Protein AF-A0A081K5E0-F1 (afdb_monomer)

Foldseek 3Di:
DVVVVVVVVVVVQVVCVVVVQEAEEEEEEAPPLQRLLQVLLLQLLQALPPQEPLCLFVQNVVVWWDHKDKDADPPFAARPNVQQLVQLQVQHHRDDDLAKHWIWMWTKTFADQDPPDPDDTDIGIHIYIYIYDYLLLLLCLVLLVDALLNVLVVVLVLCPDPVLCVLCVVLVVVLQPDDQQAADDLVRQLVSQVSVLVSLCVCVVLLFRNGPPSSSVSDDCPDPLSPQDADSHPDDPPDDPVNLVPGDCRGNSNSRRVSSVVCCVVPNVCCCVVPQQRHQEYEYRYQQLVQLLSFDSSNVSVLVSLVSSLVSQVVAPDDPPNDDGGRNHQEYEYEHEDCLLDDPVQQLLVQLQSCQSCVVSVVVCVVVNRHYHTYYKYSFRFWDWDDDPNDIWIWGQAPVGTDTHDDFRRGSHDDDPVSRVRSNPHDRTHGTNDHDQPSVVSRYGDMDCSSVVSCRGCVVVND

Radius of gyration: 23.9 Å; Cα contacts (8 Å, |Δi|>4): 793; chains: 1; bounding box: 63×69×67 Å

Sequence (463 aa):
MDLARSTASSIEGSVDRLLNRRIALGVTGFSGSGKTTFITSLIHQLQHYPEALLAAFPPVLQDRLLGVQLSTLNGLPLFPYQEGIESLSRGRWPEATRHESGGLLEIKFRNQPGLLRRGKSSVSRLFLEIRDYPGEWLLDLPLLDMNYLAWCRQFNSLINSDLRLSIGRKLMEKLKAVDPMEPMSDLALQALWQELLVFLQDCQRSGLTMIQPGRWLHAVPSGAESQLPFLPLLLRTNLSEDQLKNAPENALFKVCERHYQRYKDKWVKPFYRNTFQKVDRQLVLIDVLKSLNGGQEAFDDLRLSLAQVLQSFDYGRNSLLRRLIQPRIDRVVFAASKIDQVLPDQHEAVRGLTANLVQDARRRAAFNAVDIRCEAVAAVRSTTYVDYQGRQALQGMTESGPGMLLHPAIPEQIPNSEDWQGLGQWQLRRLIPPEGLQLAAGGRLPHIRLDSILNDLLGDRFS

Solvent-accessible surface area (backbone atoms only — not comparable to full-atom values): 25287 Å² total; per-residue (Å²): 116,67,70,61,52,52,52,49,52,52,48,53,56,48,52,35,41,74,69,65,27,44,49,27,36,33,41,29,24,46,94,86,20,46,54,48,47,34,54,34,37,53,54,49,42,54,51,35,60,84,70,33,86,39,68,61,20,56,43,55,59,66,74,22,58,73,48,42,46,83,45,74,30,92,97,42,51,61,53,67,44,66,62,28,49,55,26,35,58,68,42,31,75,40,72,78,67,86,54,68,24,16,29,28,35,45,37,33,28,51,46,80,78,53,98,86,50,95,63,82,71,50,77,47,63,37,38,39,35,42,39,38,40,56,32,36,52,43,52,34,49,63,51,76,84,46,52,59,68,59,50,18,55,52,51,55,64,59,50,73,39,68,71,50,37,72,74,30,49,69,58,50,55,53,42,58,70,57,58,55,68,43,68,67,55,71,68,59,54,51,53,55,40,53,54,49,45,51,42,54,42,50,41,45,74,67,45,42,56,67,46,76,68,21,67,49,71,71,56,46,87,88,35,90,69,50,77,53,62,55,71,74,56,58,76,58,94,83,67,50,71,67,58,63,71,67,40,52,76,67,7,37,49,47,46,26,40,54,23,47,52,49,46,41,64,72,48,45,51,46,45,43,65,72,49,59,54,61,23,34,32,37,40,39,28,34,42,57,64,59,22,52,53,52,34,69,70,17,36,53,31,38,41,54,32,52,52,48,39,46,52,53,74,57,71,70,76,82,55,96,75,78,80,82,79,78,74,51,54,45,34,38,38,42,28,33,31,59,46,54,76,50,59,80,86,44,44,62,22,51,19,40,25,52,41,54,64,43,38,77,47,47,64,56,38,52,80,70,66,33,48,75,46,58,40,52,23,8,51,65,44,37,47,51,76,45,83,54,95,93,38,82,33,35,37,33,41,32,89,90,40,79,44,80,49,77,70,66,89,62,58,39,52,84,73,52,78,68,52,48,60,57,39,68,74,47,72,86,76,62,68,35,46,50,75,89,38,52,46,94,79,60,40,61,79,52,57,35,54,53,26,47,52,47,22,73,74,48,33,82,77,69,110

Mean predicted aligned error: 7.18 Å

InterPro domains:
  IPR007413 Ras-like GTPase YcjX [PF04317] (24-462)
  IPR007413 Ras-like GTPase YcjX [PIRSF019381] (7-462)
  IPR007413 Ras-like GTPase YcjX [PTHR38605] (10-462)
  IPR027417 P-loop containing nucleoside triphosphate hydrolase [G3DSA:3.40.50.300] (5-59)
  IPR027417 P-loop containing nucleoside triphosphate hydrolase [SSF52540] (17-82)

Structure (mmCIF, N/CA/C/O backbone):
data_AF-A0A081K5E0-F1
#
_entry.id   AF-A0A081K5E0-F1
#
loop_
_atom_site.group_PDB
_atom_site.id
_atom_site.type_symbol
_atom_site.label_atom_id
_atom_site.label_alt_id
_atom_site.label_comp_id
_atom_site.label_asym_id
_atom_site.label_entity_id
_atom_site.label_seq_id
_atom_site.pdbx_PDB_ins_code
_atom_site.Cartn_x
_atom_site.Cartn_y
_atom_site.Cartn_z
_atom_site.occupancy
_atom_site.B_iso_or_equiv
_atom_site.auth_seq_id
_atom_site.auth_comp_id
_atom_site.auth_asym_id
_atom_site.auth_atom_id
_atom_site.pdbx_PDB_model_num
ATOM 1 N N . MET A 1 1 ? 8.671 -35.769 11.935 1.00 44.03 1 MET A N 1
ATOM 2 C CA . MET A 1 1 ? 7.650 -35.131 12.799 1.00 44.03 1 MET A CA 1
ATOM 3 C C . MET A 1 1 ? 7.091 -33.834 12.200 1.00 44.03 1 MET A C 1
ATOM 5 O O . MET A 1 1 ? 5.913 -33.576 12.411 1.00 44.03 1 MET A O 1
ATOM 9 N N . ASP A 1 2 ? 7.846 -33.075 11.393 1.00 36.09 2 ASP A N 1
ATOM 10 C CA . ASP A 1 2 ? 7.348 -31.823 10.781 1.00 36.09 2 ASP A CA 1
ATOM 11 C C . ASP A 1 2 ? 6.304 -31.998 9.670 1.00 36.09 2 ASP A C 1
ATOM 13 O O . ASP A 1 2 ? 5.367 -31.206 9.583 1.00 36.09 2 ASP A O 1
ATOM 17 N N . LEU A 1 3 ? 6.384 -33.070 8.870 1.00 26.64 3 LEU A N 1
ATOM 18 C CA . LEU A 1 3 ? 5.371 -33.344 7.841 1.00 26.64 3 LEU A CA 1
ATOM 19 C C . LEU A 1 3 ? 3.980 -33.594 8.453 1.00 26.64 3 LEU A C 1
ATOM 21 O O . LEU A 1 3 ? 2.991 -33.081 7.947 1.00 26.64 3 LEU A O 1
ATOM 25 N N . ALA A 1 4 ? 3.921 -34.311 9.582 1.00 29.67 4 ALA A N 1
ATOM 26 C CA . ALA A 1 4 ? 2.674 -34.639 10.275 1.00 29.67 4 ALA A CA 1
ATOM 27 C C . ALA A 1 4 ? 2.028 -33.415 10.960 1.00 29.67 4 ALA A C 1
ATOM 29 O O . ALA A 1 4 ? 0.805 -33.281 10.963 1.00 29.67 4 ALA A O 1
ATOM 30 N N . ARG A 1 5 ? 2.839 -32.484 11.492 1.00 34.91 5 ARG A N 1
ATOM 31 C CA . ARG A 1 5 ? 2.362 -31.195 12.040 1.00 34.91 5 ARG A CA 1
ATOM 32 C C . ARG A 1 5 ? 1.883 -30.242 10.940 1.00 34.91 5 ARG A C 1
ATOM 34 O O . ARG A 1 5 ? 0.877 -29.554 11.112 1.00 34.91 5 ARG A O 1
ATOM 41 N N . SER A 1 6 ? 2.563 -30.231 9.794 1.00 38.12 6 SER A N 1
ATOM 42 C CA . SER A 1 6 ? 2.153 -29.469 8.607 1.00 38.12 6 SER A CA 1
ATOM 43 C C . SER A 1 6 ? 0.811 -29.956 8.048 1.00 38.12 6 SER A C 1
ATOM 45 O O . SER A 1 6 ? -0.086 -29.152 7.790 1.00 38.12 6 SER A O 1
ATOM 47 N N . THR A 1 7 ? 0.611 -31.273 7.941 1.00 35.56 7 THR A N 1
ATOM 48 C CA . THR A 1 7 ? -0.659 -31.840 7.467 1.00 35.56 7 THR A CA 1
ATOM 49 C C . THR A 1 7 ? -1.798 -31.625 8.460 1.00 35.56 7 THR A C 1
ATOM 51 O O . THR A 1 7 ? -2.885 -31.247 8.039 1.00 35.56 7 THR A O 1
ATOM 54 N N . ALA A 1 8 ? -1.557 -31.783 9.766 1.00 35.44 8 ALA A N 1
ATOM 55 C CA . ALA A 1 8 ? -2.578 -31.547 10.791 1.00 35.44 8 ALA A CA 1
ATOM 56 C C . ALA A 1 8 ? -3.029 -30.076 10.828 1.00 35.44 8 ALA A C 1
ATOM 58 O O . ALA A 1 8 ? -4.224 -29.805 10.756 1.00 35.44 8 ALA A O 1
ATOM 59 N N . SER A 1 9 ? -2.087 -29.126 10.807 1.00 52.81 9 SER A N 1
ATOM 60 C CA . SER A 1 9 ? -2.407 -27.689 10.759 1.00 52.81 9 SER A CA 1
ATOM 61 C C . SER A 1 9 ? -3.086 -27.260 9.450 1.00 52.81 9 SER A C 1
ATOM 63 O O . SER A 1 9 ? -3.924 -26.357 9.447 1.00 52.81 9 SER A O 1
ATOM 65 N N . SER A 1 10 ? -2.774 -27.927 8.333 1.00 54.91 10 SER A N 1
ATOM 66 C CA . SER A 1 10 ? -3.439 -27.702 7.042 1.00 54.91 10 SER A CA 1
ATOM 67 C C . SER A 1 10 ? -4.879 -28.228 7.032 1.00 54.91 10 SER A C 1
ATOM 69 O O . SER A 1 10 ? -5.757 -27.595 6.440 1.00 54.91 10 SER A O 1
ATOM 71 N N . ILE A 1 11 ? -5.137 -29.356 7.701 1.00 52.88 11 ILE A N 1
ATOM 72 C CA . ILE A 1 11 ? -6.478 -29.934 7.858 1.00 52.88 11 ILE A CA 1
ATOM 73 C C . ILE A 1 11 ? -7.311 -29.083 8.823 1.00 52.88 11 ILE A C 1
ATOM 75 O O . ILE A 1 11 ? -8.419 -28.696 8.462 1.00 52.88 11 ILE A O 1
ATOM 79 N N . GLU A 1 12 ? -6.770 -28.697 9.981 1.00 57.59 12 GLU A N 1
ATOM 80 C CA . GLU A 1 12 ? -7.434 -27.788 10.932 1.00 57.59 12 GLU A CA 1
ATOM 81 C C . GLU A 1 12 ? -7.768 -26.439 10.282 1.00 57.59 12 GLU A C 1
ATOM 83 O O . GLU A 1 12 ? -8.915 -25.998 10.318 1.00 57.59 12 GLU A O 1
ATOM 88 N N . GLY A 1 13 ? -6.815 -25.835 9.563 1.00 57.41 13 GLY A N 1
ATOM 89 C CA . GLY A 1 13 ? -7.057 -24.601 8.816 1.00 57.41 13 GLY A CA 1
ATOM 90 C C . GLY A 1 13 ? -8.107 -24.745 7.708 1.00 57.41 13 GLY A C 1
ATOM 91 O O . GLY A 1 13 ? -8.781 -23.770 7.379 1.00 57.41 13 GLY A O 1
ATOM 92 N N . SER A 1 14 ? -8.278 -25.944 7.145 1.00 60.88 14 SER A N 1
ATOM 93 C CA . SER A 1 14 ? -9.321 -26.231 6.152 1.00 60.88 14 SER A CA 1
ATOM 94 C C . SER A 1 14 ? -10.694 -26.420 6.802 1.00 60.88 14 SER A C 1
ATOM 96 O O . SER A 1 14 ? -11.681 -25.906 6.280 1.00 60.88 14 SER A O 1
ATOM 98 N N . VAL A 1 15 ? -10.763 -27.080 7.963 1.00 56.69 15 VAL A N 1
ATOM 99 C CA . VAL A 1 15 ? -11.996 -27.237 8.756 1.00 56.69 15 VAL A CA 1
ATOM 100 C C . VAL A 1 15 ? -12.482 -25.888 9.285 1.00 56.69 15 VAL A C 1
ATOM 102 O O . VAL A 1 15 ? -13.659 -25.567 9.140 1.00 56.69 15 VAL A O 1
ATOM 105 N N . ASP A 1 16 ? -11.591 -25.047 9.811 1.00 58.50 16 ASP A N 1
ATOM 106 C CA . ASP A 1 16 ? -11.958 -23.705 10.276 1.00 58.50 16 ASP A CA 1
ATOM 107 C C . ASP A 1 16 ? -12.456 -22.813 9.134 1.00 58.50 16 ASP A C 1
ATOM 109 O O . ASP A 1 16 ? -13.390 -22.034 9.323 1.00 58.50 16 ASP A O 1
ATOM 113 N N . ARG A 1 17 ? -11.888 -22.949 7.928 1.00 58.56 17 ARG A N 1
ATOM 114 C CA . ARG A 1 17 ? -12.392 -22.258 6.729 1.00 58.56 17 ARG A CA 1
ATOM 115 C C . ARG A 1 17 ? -13.777 -22.753 6.322 1.00 58.56 17 ARG A C 1
ATOM 117 O O . ARG A 1 17 ? -14.631 -21.929 6.016 1.00 58.56 17 ARG A O 1
ATOM 124 N N . LEU A 1 18 ? -14.027 -24.062 6.375 1.00 56.91 18 LEU A N 1
ATOM 125 C CA . LEU A 1 18 ? -15.356 -24.636 6.117 1.00 56.91 18 LEU A CA 1
ATOM 126 C C . LEU A 1 18 ? -16.396 -24.175 7.148 1.00 56.91 18 LEU A C 1
ATOM 128 O O . LEU A 1 18 ? -17.555 -23.966 6.804 1.00 56.91 18 LEU A O 1
ATOM 132 N N . LEU A 1 19 ? -15.976 -23.955 8.394 1.00 63.31 19 LEU A N 1
ATOM 133 C CA . LEU A 1 19 ? -16.808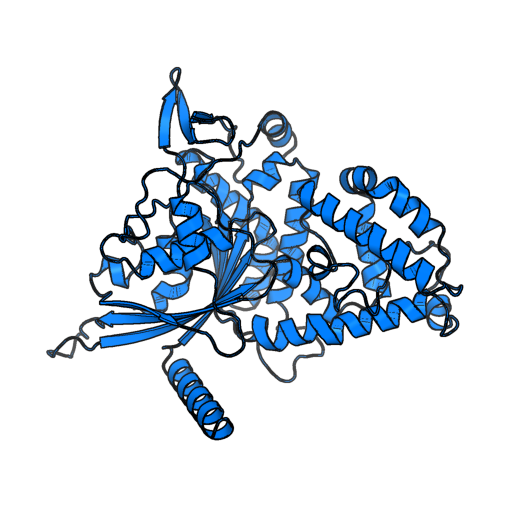 -23.382 9.454 1.00 63.31 19 LEU A CA 1
ATOM 134 C C . LEU A 1 19 ? -16.895 -21.846 9.400 1.00 63.31 19 LEU A C 1
ATOM 136 O O . LEU A 1 19 ? -17.467 -21.250 10.311 1.00 63.31 19 LEU A O 1
ATOM 140 N N . ASN A 1 20 ? -16.334 -21.195 8.370 1.00 65.81 20 ASN A N 1
ATOM 141 C CA . ASN A 1 20 ? -16.267 -19.735 8.227 1.00 65.81 20 ASN A CA 1
ATOM 142 C C . ASN A 1 20 ? -15.575 -19.007 9.401 1.00 65.81 20 ASN A C 1
ATOM 144 O O . ASN A 1 20 ? -15.785 -17.813 9.615 1.00 65.81 20 ASN A O 1
ATOM 148 N N . ARG A 1 21 ? -14.714 -19.711 10.142 1.00 82.50 21 ARG A N 1
ATOM 149 C CA . ARG A 1 21 ? -13.966 -19.211 11.308 1.00 82.50 21 ARG A CA 1
ATOM 150 C C . ARG A 1 21 ? -12.584 -18.692 10.964 1.00 82.50 21 ARG A C 1
ATOM 152 O O . ARG A 1 21 ? -11.855 -18.306 11.867 1.00 82.50 21 ARG A O 1
ATOM 159 N N . ARG A 1 22 ? -12.195 -18.693 9.693 1.00 91.25 22 ARG A N 1
ATOM 160 C CA . ARG A 1 22 ? -10.881 -18.231 9.257 1.00 91.25 22 ARG A CA 1
ATOM 161 C C . ARG A 1 22 ? -11.007 -17.372 8.016 1.00 91.25 22 ARG A C 1
ATOM 163 O O . ARG A 1 22 ? -11.672 -17.779 7.068 1.00 91.25 22 ARG A O 1
ATOM 170 N N . ILE A 1 23 ? -10.371 -16.209 8.042 1.00 93.25 23 ILE A N 1
ATOM 171 C CA . ILE A 1 23 ? -10.436 -15.217 6.971 1.00 93.25 23 ILE A CA 1
ATOM 172 C C . ILE A 1 23 ? -9.055 -14.609 6.748 1.00 93.25 23 ILE A C 1
ATOM 174 O O . ILE A 1 23 ? -8.363 -14.257 7.704 1.00 93.25 23 ILE A O 1
ATOM 178 N N . ALA A 1 24 ? -8.636 -14.510 5.493 1.00 94.75 24 ALA A N 1
ATOM 179 C CA . ALA A 1 24 ? -7.386 -13.881 5.107 1.00 94.75 24 ALA A CA 1
ATOM 180 C C . ALA A 1 24 ? -7.625 -12.464 4.588 1.00 94.75 24 ALA A C 1
ATOM 182 O O . ALA A 1 24 ? -8.258 -12.263 3.551 1.00 94.75 24 ALA A O 1
ATOM 183 N N . LEU A 1 25 ? -7.074 -11.489 5.304 1.00 96.38 25 LEU A N 1
ATOM 184 C CA . LEU A 1 25 ? -7.067 -10.083 4.942 1.00 96.38 25 LEU A CA 1
ATOM 185 C C . LEU A 1 25 ? -5.722 -9.725 4.307 1.00 96.38 25 LEU A C 1
ATOM 187 O O . LEU A 1 25 ? -4.694 -9.669 4.984 1.00 96.38 25 LEU A O 1
ATOM 191 N N . GLY A 1 26 ? -5.735 -9.456 3.006 1.00 95.50 26 GLY A N 1
ATOM 192 C CA . GLY A 1 26 ? -4.630 -8.787 2.338 1.00 95.50 26 GLY A CA 1
ATOM 193 C C . GLY A 1 26 ? -4.670 -7.306 2.681 1.00 95.50 26 GLY A C 1
ATOM 194 O O . GLY A 1 26 ? -5.692 -6.654 2.473 1.00 95.50 26 GLY A O 1
ATOM 195 N N . VAL A 1 27 ? -3.572 -6.768 3.199 1.00 96.19 27 VAL A N 1
ATOM 196 C CA . VAL A 1 27 ? -3.416 -5.335 3.438 1.00 96.19 27 VAL A CA 1
ATOM 197 C C . VAL A 1 27 ? -2.312 -4.830 2.534 1.00 96.19 27 VAL A C 1
ATOM 199 O O . VAL A 1 27 ? -1.179 -5.310 2.562 1.00 96.19 27 VAL A O 1
ATOM 202 N N . THR A 1 28 ? -2.666 -3.861 1.706 1.00 93.25 28 THR A N 1
ATOM 203 C CA . THR A 1 28 ? -1.756 -3.267 0.744 1.00 93.25 28 THR A CA 1
ATOM 204 C C . THR A 1 28 ? -1.997 -1.767 0.638 1.00 93.25 28 THR A C 1
ATOM 206 O O . THR A 1 28 ? -2.950 -1.226 1.199 1.00 93.25 28 THR A O 1
ATOM 209 N N . GLY A 1 29 ? -1.120 -1.087 -0.078 1.00 88.94 29 GLY A N 1
ATOM 210 C CA . GLY A 1 29 ? -1.216 0.337 -0.336 1.00 88.94 29 GLY A CA 1
ATOM 211 C C . GLY A 1 29 ? 0.056 0.824 -1.002 1.00 88.94 29 GLY A C 1
ATOM 212 O O . GLY A 1 29 ? 1.126 0.244 -0.804 1.00 88.94 29 GLY A O 1
ATOM 213 N N . PHE A 1 30 ? -0.067 1.871 -1.808 1.00 83.56 30 PHE A N 1
ATOM 214 C CA . PHE A 1 30 ? 1.084 2.475 -2.473 1.00 83.56 30 PHE A CA 1
ATOM 215 C C . PHE A 1 30 ? 2.015 3.141 -1.459 1.00 83.56 30 PHE A C 1
ATOM 217 O O . PHE A 1 30 ? 1.593 3.481 -0.344 1.00 83.56 30 PHE A O 1
ATOM 224 N N . SER A 1 31 ? 3.285 3.322 -1.816 1.00 79.69 31 SER A N 1
ATOM 225 C CA . SER A 1 31 ? 4.279 3.912 -0.924 1.00 79.69 31 SER A CA 1
ATOM 226 C C . SER A 1 31 ? 3.810 5.219 -0.288 1.00 79.69 31 SER A C 1
ATOM 228 O O . SER A 1 31 ? 3.341 6.156 -0.936 1.00 79.69 31 SER A O 1
ATOM 230 N N . GLY A 1 32 ? 3.933 5.264 1.037 1.00 83.81 32 GLY A N 1
ATOM 231 C CA . GLY A 1 32 ? 3.493 6.391 1.847 1.00 83.81 32 GLY A CA 1
ATOM 232 C C . GLY A 1 32 ? 2.023 6.355 2.268 1.00 83.81 32 GLY A C 1
ATOM 233 O O . GLY A 1 32 ? 1.672 7.162 3.115 1.00 83.81 32 GLY A O 1
ATOM 234 N N . SER A 1 33 ? 1.193 5.412 1.814 1.00 91.38 33 SER A N 1
ATOM 235 C CA . SER A 1 33 ? -0.229 5.275 2.219 1.00 91.38 33 SER A CA 1
ATOM 236 C C . SER A 1 33 ? -0.478 4.947 3.701 1.00 91.38 33 SER A C 1
ATOM 238 O O . SER A 1 33 ? -1.617 4.872 4.147 1.00 91.38 33 SER A O 1
ATOM 240 N N . GLY A 1 34 ? 0.571 4.735 4.500 1.00 93.94 34 GLY A N 1
ATOM 241 C CA . GLY A 1 34 ? 0.437 4.484 5.939 1.00 93.94 34 GLY A CA 1
ATOM 242 C C . GLY A 1 34 ? 0.090 3.038 6.307 1.00 93.94 34 GLY A C 1
ATOM 243 O O . GLY A 1 34 ? -0.384 2.799 7.413 1.00 93.94 34 GLY A O 1
ATOM 244 N N . LYS A 1 35 ? 0.360 2.069 5.424 1.00 96.00 35 LYS A N 1
ATOM 245 C CA . LYS A 1 35 ? 0.131 0.629 5.644 1.00 96.00 35 LYS A CA 1
ATOM 246 C C . LYS A 1 35 ? 0.663 0.087 6.968 1.00 96.00 35 LYS A C 1
ATOM 248 O O . LYS A 1 35 ? -0.111 -0.495 7.724 1.00 96.00 35 LYS A O 1
ATOM 253 N N . THR A 1 36 ? 1.942 0.312 7.279 1.00 96.31 36 THR A N 1
ATOM 254 C CA . THR A 1 36 ? 2.521 -0.158 8.548 1.00 96.31 36 THR A CA 1
ATOM 255 C C . THR A 1 36 ? 1.778 0.447 9.739 1.00 96.31 36 THR A C 1
ATOM 257 O O . THR A 1 36 ? 1.337 -0.280 10.621 1.00 96.31 36 THR A O 1
ATOM 260 N N . THR A 1 37 ? 1.561 1.766 9.736 1.00 97.06 37 THR A N 1
ATOM 261 C CA . THR A 1 37 ? 0.797 2.471 10.778 1.00 97.06 37 THR A CA 1
ATOM 262 C C . THR A 1 37 ? -0.615 1.912 10.934 1.00 97.06 37 THR A C 1
ATOM 264 O O . THR A 1 37 ? -1.076 1.722 12.058 1.00 97.06 37 THR A O 1
ATOM 267 N N . PHE A 1 38 ? -1.297 1.626 9.823 1.00 97.69 38 PHE A N 1
ATOM 268 C CA . PHE A 1 38 ? -2.638 1.056 9.827 1.00 97.69 38 PHE A CA 1
ATOM 269 C C . PHE A 1 38 ? -2.666 -0.311 10.502 1.00 97.69 38 PHE A C 1
ATOM 271 O O . PHE A 1 38 ? -3.452 -0.506 11.424 1.00 97.69 38 PHE A O 1
ATOM 278 N N . ILE A 1 39 ? -1.795 -1.235 10.092 1.00 97.44 39 ILE A N 1
ATOM 279 C CA . ILE A 1 39 ? -1.751 -2.588 10.661 1.00 97.44 39 ILE A CA 1
ATOM 280 C C . ILE A 1 39 ? -1.360 -2.536 12.142 1.00 97.44 39 ILE A C 1
ATOM 282 O O . ILE A 1 39 ? -1.999 -3.199 12.958 1.00 97.44 39 ILE A O 1
ATOM 286 N N . THR A 1 40 ? -0.377 -1.709 12.511 1.00 97.50 40 THR A N 1
ATOM 287 C CA . THR A 1 40 ? 0.007 -1.498 13.914 1.00 97.50 40 THR A CA 1
ATOM 288 C C . THR A 1 40 ? -1.174 -1.001 14.745 1.00 97.50 40 THR A C 1
ATOM 290 O O . THR A 1 40 ? -1.464 -1.590 15.783 1.00 97.50 40 THR A O 1
ATOM 293 N N . SER A 1 41 ? -1.889 0.030 14.282 1.00 96.88 41 SER A N 1
ATOM 294 C CA . SER A 1 41 ? -3.060 0.572 14.987 1.00 96.88 41 SER A CA 1
ATOM 295 C C . SER A 1 41 ? -4.202 -0.444 15.073 1.00 96.88 41 SER A C 1
ATOM 297 O O . SER A 1 41 ? -4.774 -0.640 16.142 1.00 96.88 41 SER A O 1
ATOM 299 N N . LEU A 1 42 ? -4.486 -1.156 13.980 1.00 96.94 42 LEU A N 1
ATOM 300 C CA . LEU A 1 42 ? -5.508 -2.200 13.915 1.00 96.94 42 LEU A CA 1
ATOM 301 C C . LEU A 1 42 ? -5.264 -3.297 14.957 1.00 96.94 42 LEU A C 1
ATOM 303 O O . LEU A 1 42 ? -6.159 -3.622 15.736 1.00 96.94 42 LEU A O 1
ATOM 307 N N . ILE A 1 43 ? -4.050 -3.854 14.971 1.00 96.75 43 ILE A N 1
ATOM 308 C CA . ILE A 1 43 ? -3.649 -4.885 15.932 1.00 96.75 43 ILE A CA 1
ATOM 309 C C . ILE A 1 43 ? -3.742 -4.323 17.352 1.00 96.75 43 ILE A C 1
ATOM 311 O O . ILE A 1 43 ? -4.351 -4.954 18.214 1.00 96.75 43 ILE A O 1
ATOM 315 N N . HIS A 1 44 ? -3.194 -3.128 17.586 1.00 96.38 44 HIS A N 1
ATOM 316 C CA . HIS A 1 44 ? -3.169 -2.514 18.909 1.00 96.38 44 HIS A CA 1
ATOM 317 C C . HIS A 1 44 ? -4.569 -2.340 19.494 1.00 96.38 44 HIS A C 1
ATOM 319 O O . HIS A 1 44 ? -4.820 -2.773 20.619 1.00 96.38 44 HIS A O 1
ATOM 325 N N . GLN A 1 45 ? -5.483 -1.758 18.716 1.00 94.69 45 GLN A N 1
ATOM 326 C CA . GLN A 1 45 ? -6.849 -1.494 19.152 1.00 94.69 45 GLN A CA 1
ATOM 327 C C . GLN A 1 45 ? -7.647 -2.774 19.403 1.00 94.69 45 GLN A C 1
ATOM 329 O O . GLN A 1 45 ? -8.424 -2.836 20.349 1.00 94.69 45 GLN A O 1
ATOM 334 N N . LEU A 1 46 ? -7.437 -3.818 18.599 1.00 94.94 46 LEU A N 1
ATOM 335 C CA . LEU A 1 46 ? -8.072 -5.114 18.835 1.00 94.94 46 LEU A CA 1
ATOM 336 C C . LEU A 1 46 ? -7.538 -5.805 20.101 1.00 94.94 46 LEU A C 1
ATOM 338 O O . LEU A 1 46 ? -8.313 -6.437 20.818 1.00 94.94 46 LEU A O 1
ATOM 342 N N . GLN A 1 47 ? -6.233 -5.710 20.375 1.00 94.56 47 GLN A N 1
ATOM 343 C CA . GLN A 1 47 ? -5.613 -6.347 21.543 1.00 94.56 47 GLN A CA 1
ATOM 344 C C . GLN A 1 47 ? -5.902 -5.627 22.867 1.00 94.56 47 GLN A C 1
ATOM 346 O O . GLN A 1 47 ? -5.961 -6.295 23.895 1.00 94.56 47 GLN A O 1
ATOM 351 N N . HIS A 1 48 ? -6.103 -4.306 22.845 1.00 92.31 48 HIS A N 1
ATOM 352 C CA . HIS A 1 48 ? -6.330 -3.466 24.033 1.00 92.31 48 HIS A CA 1
ATOM 353 C C . HIS A 1 48 ? -7.786 -2.979 24.131 1.00 92.31 48 HIS A C 1
ATOM 355 O O . HIS A 1 48 ? -8.072 -1.833 24.471 1.00 92.31 48 HIS A O 1
ATOM 361 N N . TYR A 1 49 ? -8.730 -3.850 23.779 1.00 84.25 49 TYR A N 1
ATOM 362 C CA . TYR A 1 49 ? -10.124 -3.696 24.196 1.00 84.25 49 TYR A CA 1
ATOM 363 C C . TYR A 1 49 ? -10.230 -3.968 25.713 1.00 84.25 49 TYR A C 1
ATOM 365 O O . TYR A 1 49 ? -9.615 -4.943 26.158 1.00 84.25 49 TYR A O 1
ATOM 373 N N . PRO A 1 50 ? -11.029 -3.217 26.505 1.00 82.88 50 PRO A N 1
ATOM 374 C CA . PRO A 1 50 ? -12.052 -2.227 26.130 1.00 82.88 50 PRO A CA 1
ATOM 375 C C . PRO A 1 50 ? -11.588 -0.771 26.012 1.00 82.88 50 PRO A C 1
ATOM 377 O O . PRO A 1 50 ? -12.408 0.110 25.753 1.00 82.88 50 PRO A O 1
ATOM 380 N N . GLU A 1 51 ? -10.306 -0.476 26.196 1.00 84.44 51 GLU A N 1
ATOM 381 C CA . GLU A 1 51 ? -9.802 0.895 26.133 1.00 84.44 51 GLU A CA 1
ATOM 382 C C . GLU A 1 51 ? -9.878 1.484 24.712 1.00 84.44 51 GLU A C 1
ATOM 384 O O . GLU A 1 51 ? -10.026 2.697 24.560 1.00 84.44 51 GLU A O 1
ATOM 389 N N . ALA A 1 52 ? -9.821 0.651 23.672 1.00 84.69 52 ALA A N 1
ATOM 390 C CA . ALA A 1 52 ? -9.958 1.069 22.278 1.00 84.69 52 ALA A CA 1
ATOM 391 C C . ALA A 1 52 ? -11.379 1.553 21.904 1.00 84.69 52 ALA A C 1
ATOM 393 O O . ALA A 1 52 ? -12.387 0.979 22.317 1.00 84.69 52 ALA A O 1
ATOM 394 N N . LEU A 1 53 ? -11.473 2.575 21.044 1.00 86.75 53 LEU A N 1
ATOM 395 C CA . LEU A 1 53 ? -12.744 3.177 20.610 1.00 86.75 53 LEU A CA 1
ATOM 396 C C . LEU A 1 53 ? -13.308 2.503 19.349 1.00 86.75 53 LEU A C 1
ATOM 398 O O . LEU A 1 53 ? -13.473 3.128 18.308 1.00 86.75 53 LEU A O 1
ATOM 402 N N . LEU A 1 54 ? -13.650 1.218 19.444 1.00 92.25 54 LEU A N 1
ATOM 403 C CA . LEU A 1 54 ? -14.149 0.435 18.305 1.00 92.25 54 LEU A CA 1
ATOM 404 C C . LEU A 1 54 ? -15.687 0.397 18.212 1.00 92.25 54 LEU A C 1
ATOM 406 O O . LEU A 1 54 ? -16.281 -0.670 18.057 1.00 92.25 54 LEU A O 1
ATOM 410 N N . ALA A 1 55 ? -16.343 1.554 18.323 1.00 89.56 55 ALA A N 1
ATOM 411 C CA . ALA A 1 55 ? -17.799 1.651 18.482 1.00 89.56 55 ALA A CA 1
ATOM 412 C C . ALA A 1 55 ? -18.602 1.137 17.272 1.00 89.56 55 ALA A C 1
ATOM 414 O O . ALA A 1 55 ? -19.698 0.614 17.453 1.00 89.56 55 ALA A O 1
ATOM 415 N N . ALA A 1 56 ? -18.072 1.230 16.050 1.00 91.88 56 ALA A N 1
ATOM 416 C CA . ALA A 1 56 ? -18.723 0.667 14.865 1.00 91.88 56 ALA A CA 1
ATOM 417 C C . ALA A 1 56 ? -18.470 -0.842 14.672 1.00 91.88 56 ALA A C 1
ATOM 419 O O . ALA A 1 56 ? -19.087 -1.456 13.802 1.00 91.88 56 ALA A O 1
ATOM 420 N N . PHE A 1 57 ? -17.578 -1.466 15.455 1.00 93.56 57 PHE A N 1
ATOM 421 C CA . PHE A 1 57 ? -17.227 -2.875 15.281 1.00 93.56 57 PHE A CA 1
ATOM 422 C C . PHE A 1 57 ? -18.213 -3.782 16.046 1.00 93.56 57 PHE A C 1
ATOM 424 O O . PHE A 1 57 ? -18.236 -3.744 17.278 1.00 93.56 57 PHE A O 1
ATOM 431 N N . PRO A 1 58 ? -19.005 -4.647 15.375 1.00 92.44 58 PRO A N 1
ATOM 432 C CA . PRO A 1 58 ? -20.129 -5.354 15.999 1.00 92.44 58 PRO A CA 1
ATOM 433 C C . PRO A 1 58 ? -19.836 -6.125 17.297 1.00 92.44 58 PRO A C 1
ATOM 435 O O . PRO A 1 58 ? -20.630 -6.007 18.233 1.00 92.44 58 PRO A O 1
ATOM 438 N N . PRO A 1 59 ? -18.741 -6.908 17.426 1.00 92.19 59 PRO A N 1
ATOM 439 C CA . PRO A 1 59 ? -18.478 -7.616 18.675 1.00 92.19 59 PRO A CA 1
ATOM 440 C C . PRO A 1 59 ? -18.110 -6.667 19.824 1.00 92.19 59 PRO A C 1
ATOM 442 O O . PRO A 1 59 ? -18.321 -7.033 20.973 1.00 92.19 59 PRO A O 1
ATOM 445 N N . VAL A 1 60 ? -17.600 -5.465 19.547 1.00 92.56 60 VAL A N 1
ATOM 446 C CA . VAL A 1 60 ? -17.328 -4.439 20.567 1.00 92.56 60 VAL A CA 1
ATOM 447 C C . VAL A 1 60 ? -18.605 -3.684 20.918 1.00 92.56 60 VAL A C 1
ATOM 449 O O . VAL A 1 60 ? -18.961 -3.609 22.090 1.00 92.56 60 VAL A O 1
ATOM 452 N N . LEU A 1 61 ? -19.347 -3.220 19.908 1.00 91.12 61 LEU A N 1
ATOM 453 C CA . LEU A 1 61 ? -20.623 -2.516 20.077 1.00 91.12 61 LEU A CA 1
ATOM 454 C C . LEU A 1 61 ? -21.621 -3.301 20.944 1.00 91.12 61 LEU A C 1
ATOM 456 O O . LEU A 1 61 ? -22.401 -2.718 21.690 1.00 91.12 61 LEU A O 1
ATOM 460 N N . GLN A 1 62 ? -21.602 -4.630 20.837 1.00 90.62 62 GLN A N 1
ATOM 461 C CA . GLN A 1 62 ? -22.517 -5.527 21.544 1.00 90.62 62 GLN A CA 1
ATOM 462 C C . GLN A 1 62 ? -21.925 -6.115 22.841 1.00 90.62 62 GLN A C 1
ATOM 464 O O . GLN A 1 62 ? -22.517 -7.041 23.394 1.00 90.62 62 GLN A O 1
ATOM 469 N N . ASP A 1 63 ? -20.756 -5.645 23.295 1.00 91.06 63 ASP A N 1
ATOM 470 C CA . ASP A 1 63 ? -20.000 -6.186 24.442 1.00 91.06 63 ASP A CA 1
ATOM 471 C C . ASP A 1 63 ? -19.819 -7.720 24.386 1.00 91.06 63 ASP A C 1
ATOM 473 O O . ASP A 1 63 ? -20.039 -8.486 25.333 1.00 91.06 63 ASP A O 1
ATOM 477 N N . ARG A 1 64 ? -19.463 -8.214 23.198 1.00 92.12 64 ARG A N 1
ATOM 478 C CA . ARG A 1 64 ? -19.227 -9.638 22.926 1.00 92.12 64 ARG A CA 1
ATOM 479 C C . ARG A 1 64 ? -17.759 -9.973 22.737 1.00 92.12 64 ARG A C 1
ATOM 481 O O . ARG A 1 64 ? -17.430 -11.155 22.820 1.00 92.12 64 ARG A O 1
ATOM 488 N N . LEU A 1 65 ? -16.887 -9.004 22.478 1.00 93.94 65 LEU A N 1
ATOM 489 C CA . LEU A 1 65 ? -15.455 -9.242 22.329 1.00 93.94 65 LEU A CA 1
ATOM 490 C C . LEU A 1 65 ? -14.850 -9.665 23.678 1.00 93.94 65 LEU A C 1
ATOM 492 O O . LEU A 1 65 ? -15.037 -9.001 24.690 1.00 93.94 65 LEU A O 1
ATOM 496 N N . LEU A 1 66 ? -14.148 -10.799 23.694 1.00 93.81 66 LEU A N 1
ATOM 497 C CA . LEU A 1 66 ? -13.528 -11.360 24.902 1.00 93.81 66 LEU A CA 1
ATOM 498 C C . LEU A 1 66 ? -12.014 -11.156 24.941 1.00 93.81 66 LEU A C 1
ATOM 500 O O . LEU A 1 66 ? -11.427 -11.175 26.016 1.00 93.81 66 LEU A O 1
ATOM 504 N N . GLY A 1 67 ? -11.375 -11.029 23.779 1.00 93.94 67 GLY A N 1
ATOM 505 C CA . GLY A 1 67 ? -9.941 -10.788 23.682 1.00 93.94 67 GLY A CA 1
ATOM 506 C C . GLY A 1 67 ? -9.370 -11.178 22.326 1.00 93.94 67 GLY A C 1
ATOM 507 O O . GLY A 1 67 ? -9.984 -11.942 21.572 1.00 93.94 67 GLY A O 1
ATOM 508 N N . VAL A 1 68 ? -8.180 -10.655 22.037 1.00 96.50 68 VAL A N 1
ATOM 509 C CA . VAL A 1 68 ? -7.467 -10.880 20.778 1.00 96.50 68 VAL A CA 1
ATOM 510 C C . VAL A 1 68 ? -5.998 -11.198 21.049 1.00 96.50 68 VAL A C 1
ATOM 512 O O . VAL A 1 68 ? -5.334 -10.501 21.813 1.00 96.50 68 VAL A O 1
ATOM 515 N N . GLN A 1 69 ? -5.472 -12.242 20.408 1.00 95.88 69 GLN A N 1
ATOM 516 C CA . GLN A 1 69 ? -4.052 -12.606 20.486 1.00 95.88 69 GLN A CA 1
ATOM 517 C C . GLN A 1 69 ? -3.408 -12.638 19.103 1.00 95.88 69 GLN A C 1
ATOM 519 O O . GLN A 1 69 ? -3.934 -13.270 18.191 1.00 95.88 69 GLN A O 1
ATOM 524 N N . LEU A 1 70 ? -2.250 -11.984 18.978 1.00 97.00 70 LEU A N 1
ATOM 525 C CA . LEU A 1 70 ? -1.385 -12.045 17.803 1.00 97.00 70 LEU A CA 1
ATOM 526 C C . LEU A 1 70 ? -0.401 -13.214 17.917 1.00 97.00 70 LEU A C 1
ATOM 528 O O . LEU A 1 70 ? 0.259 -13.388 18.939 1.00 97.00 70 LEU A O 1
ATOM 532 N N . SER A 1 71 ? -0.271 -13.979 16.839 1.00 96.06 71 SER A N 1
ATOM 533 C CA . SER A 1 71 ? 0.696 -15.068 16.688 1.00 96.06 71 SER A CA 1
ATOM 534 C C . SER A 1 71 ? 1.286 -15.091 15.274 1.00 96.06 71 SER A C 1
ATOM 536 O O . SER A 1 71 ? 0.872 -14.328 14.395 1.00 96.06 71 SER A O 1
ATOM 538 N N . THR A 1 72 ? 2.287 -15.942 15.049 1.00 95.31 72 THR A N 1
ATOM 539 C CA . THR A 1 72 ? 2.934 -16.091 13.742 1.00 95.31 72 THR A CA 1
ATOM 540 C C . THR A 1 72 ? 2.000 -16.737 12.720 1.00 95.31 72 THR A C 1
ATOM 542 O O . THR A 1 72 ? 1.167 -17.583 13.041 1.00 95.31 72 THR A O 1
ATOM 545 N N . LEU A 1 73 ? 2.155 -16.344 11.455 1.00 92.25 73 LEU A N 1
ATOM 546 C CA . LEU A 1 73 ? 1.447 -16.950 10.334 1.00 92.25 73 LEU A CA 1
ATOM 547 C C . LEU A 1 73 ? 2.422 -17.808 9.524 1.00 92.25 73 LEU A C 1
ATOM 549 O O . LEU A 1 73 ? 3.433 -17.313 9.035 1.00 92.25 73 LEU A O 1
ATOM 553 N N . ASN A 1 74 ? 2.116 -19.096 9.360 1.00 88.38 74 ASN A N 1
ATOM 554 C CA . ASN A 1 74 ? 2.994 -20.028 8.649 1.00 88.38 74 ASN A CA 1
ATOM 555 C C . ASN A 1 74 ? 3.364 -19.524 7.244 1.00 88.38 74 ASN A C 1
ATOM 557 O O . ASN A 1 74 ? 2.491 -19.212 6.429 1.00 88.38 74 ASN A O 1
ATOM 561 N N . GLY A 1 75 ? 4.667 -19.515 6.954 1.00 87.00 75 GLY A N 1
ATOM 562 C CA . GLY A 1 75 ? 5.216 -19.117 5.657 1.00 87.00 75 GLY A CA 1
ATOM 563 C C . GLY A 1 75 ? 5.411 -17.612 5.465 1.00 87.00 75 GLY A C 1
ATOM 564 O O . GLY A 1 75 ? 5.807 -17.223 4.373 1.00 87.00 75 GLY A O 1
ATOM 565 N N . LEU A 1 76 ? 5.158 -16.781 6.483 1.00 90.94 76 LEU A N 1
ATOM 566 C CA . LEU A 1 76 ? 5.459 -15.348 6.462 1.00 90.94 76 LEU A CA 1
ATOM 567 C C . LEU A 1 76 ? 6.212 -14.926 7.736 1.00 90.94 76 LEU A C 1
ATOM 569 O O . LEU A 1 76 ? 5.918 -15.445 8.816 1.00 90.94 76 LEU A O 1
ATOM 573 N N . PRO A 1 77 ? 7.156 -13.972 7.645 1.00 94.25 77 PRO A N 1
ATOM 574 C CA . PRO A 1 77 ? 7.705 -13.302 8.819 1.00 94.25 77 PRO A CA 1
ATOM 575 C C . PRO A 1 77 ? 6.596 -12.631 9.637 1.00 94.25 77 PRO A C 1
ATOM 577 O O . PRO A 1 77 ? 5.637 -12.099 9.070 1.00 94.25 77 PRO A O 1
ATOM 580 N N . LEU A 1 78 ? 6.740 -12.631 10.965 1.00 95.69 78 LEU A N 1
ATOM 581 C CA . LEU A 1 78 ? 5.819 -11.911 11.841 1.00 95.69 78 LEU A CA 1
ATOM 582 C C . LEU A 1 78 ? 5.883 -10.410 11.534 1.00 95.69 78 LEU A C 1
ATOM 584 O O . LEU A 1 78 ? 6.968 -9.841 11.446 1.00 95.69 78 LEU A O 1
ATOM 588 N N . PHE A 1 79 ? 4.722 -9.775 11.392 1.00 96.75 79 PHE A N 1
ATOM 589 C CA . PHE A 1 79 ? 4.620 -8.328 11.246 1.00 96.75 79 PHE A CA 1
ATOM 590 C C . PHE A 1 79 ? 5.273 -7.627 12.457 1.00 96.75 79 PHE A C 1
ATOM 592 O O . PHE A 1 79 ? 4.981 -8.021 13.593 1.00 96.75 79 PHE A O 1
ATOM 599 N N . PRO A 1 80 ? 6.121 -6.595 12.258 1.00 96.06 80 PRO A N 1
ATOM 600 C CA . PRO A 1 80 ? 6.899 -5.941 13.319 1.00 96.06 80 PRO A CA 1
ATOM 601 C C . PRO A 1 80 ? 6.035 -5.004 14.185 1.00 96.06 80 PRO A C 1
ATOM 603 O O . PRO A 1 80 ? 6.272 -3.802 14.300 1.00 96.06 80 PRO A O 1
ATOM 606 N N . TYR A 1 81 ? 5.001 -5.563 14.814 1.00 96.12 81 TYR A N 1
ATOM 607 C CA . TYR A 1 81 ? 4.032 -4.840 15.633 1.00 96.12 81 TYR A CA 1
ATOM 608 C C . TYR A 1 81 ? 4.700 -4.086 16.791 1.00 96.12 81 TYR A C 1
ATOM 610 O O . TYR A 1 81 ? 4.428 -2.903 16.985 1.00 96.12 81 TYR A O 1
ATOM 618 N N . GLN A 1 82 ? 5.608 -4.745 17.522 1.00 95.19 82 GLN A N 1
ATOM 619 C CA . GLN A 1 82 ? 6.269 -4.141 18.684 1.00 95.19 82 GLN A CA 1
ATOM 620 C C . GLN A 1 82 ? 7.148 -2.949 18.294 1.00 95.19 82 GLN A C 1
ATOM 622 O O . GLN A 1 82 ? 7.047 -1.888 18.903 1.00 95.19 82 GLN A O 1
ATOM 627 N N . GLU A 1 83 ? 7.924 -3.069 17.215 1.00 95.50 83 GLU A N 1
ATOM 628 C CA . GLU A 1 83 ? 8.724 -1.958 16.680 1.00 95.50 83 GLU A CA 1
ATOM 629 C C . GLU A 1 83 ? 7.838 -0.775 16.258 1.00 95.50 83 GLU A C 1
ATOM 631 O O . GLU A 1 83 ? 8.185 0.390 16.476 1.00 95.50 83 GLU A O 1
ATOM 636 N N . GLY A 1 84 ? 6.659 -1.062 15.695 1.00 95.75 84 GLY A N 1
ATOM 637 C CA . GLY A 1 84 ? 5.661 -0.050 15.363 1.00 95.75 84 GLY A CA 1
ATOM 638 C C . GLY A 1 84 ? 5.133 0.691 16.595 1.00 95.75 84 GLY A C 1
ATOM 639 O O . GLY A 1 84 ? 5.066 1.921 16.588 1.00 95.75 84 GLY A O 1
ATOM 640 N N . ILE A 1 85 ? 4.802 -0.035 17.664 1.00 95.69 85 ILE A N 1
ATOM 641 C CA . ILE A 1 85 ? 4.347 0.546 18.936 1.00 95.69 85 ILE A CA 1
ATOM 642 C C . ILE A 1 85 ? 5.443 1.371 19.609 1.00 95.69 85 ILE A C 1
ATOM 644 O O . ILE A 1 85 ? 5.176 2.481 20.077 1.00 95.69 85 ILE A O 1
ATOM 648 N N . GLU A 1 86 ? 6.680 0.879 19.626 1.00 94.56 86 GLU A N 1
ATOM 649 C CA . GLU A 1 86 ? 7.823 1.625 20.151 1.00 94.56 86 GLU A CA 1
ATOM 650 C C . GLU A 1 86 ? 8.075 2.912 19.363 1.00 94.56 86 GLU A C 1
ATOM 652 O O . GLU A 1 86 ? 8.339 3.958 19.957 1.00 94.56 86 GLU A O 1
ATOM 657 N N . SER A 1 87 ? 7.970 2.855 18.034 1.00 95.19 87 SER A N 1
ATOM 658 C CA . SER A 1 87 ? 8.142 4.025 17.169 1.00 95.19 87 SER A CA 1
ATOM 659 C C . SER A 1 87 ? 7.100 5.093 17.486 1.00 95.19 87 SER A C 1
ATOM 661 O O . SER A 1 87 ? 7.474 6.228 17.791 1.00 95.19 87 SER A O 1
ATOM 663 N N . LEU A 1 88 ? 5.816 4.713 17.515 1.00 95.56 88 LEU A N 1
ATOM 664 C CA . LEU A 1 88 ? 4.713 5.624 17.837 1.00 95.56 88 LEU A CA 1
ATOM 665 C C . LEU A 1 88 ? 4.852 6.204 19.249 1.00 95.56 88 LEU A C 1
ATOM 667 O O . LEU A 1 88 ? 4.674 7.404 19.437 1.00 95.56 88 LEU A O 1
ATOM 671 N N . SER A 1 89 ? 5.250 5.384 20.226 1.00 93.50 89 SER A N 1
ATOM 672 C CA . SER A 1 89 ? 5.483 5.826 21.610 1.00 93.50 89 SER A CA 1
ATOM 673 C C . SER A 1 89 ? 6.627 6.839 21.729 1.00 93.50 89 SER A C 1
ATOM 675 O O . SER A 1 89 ? 6.635 7.647 22.654 1.00 93.50 89 SER A O 1
ATOM 677 N N . ARG A 1 90 ? 7.586 6.814 20.795 1.00 92.19 90 ARG A N 1
ATOM 678 C CA . ARG A 1 90 ? 8.694 7.778 20.687 1.00 92.19 90 ARG A CA 1
ATOM 679 C C . ARG A 1 90 ? 8.372 8.950 19.746 1.00 92.19 90 ARG A C 1
ATOM 681 O O . ARG A 1 90 ? 9.296 9.638 19.323 1.00 92.19 90 ARG A O 1
ATOM 688 N N . GLY A 1 91 ? 7.106 9.148 19.366 1.00 92.12 91 GLY A N 1
ATOM 689 C CA . GLY A 1 91 ? 6.698 10.237 18.472 1.00 92.12 91 GLY A CA 1
ATOM 690 C C . GLY A 1 91 ? 7.209 10.081 17.036 1.00 92.12 91 GLY A C 1
ATOM 691 O O . GLY A 1 91 ? 7.439 11.074 16.350 1.00 92.12 91 GLY A O 1
ATOM 692 N N . ARG A 1 92 ? 7.430 8.847 16.561 1.00 94.12 92 ARG A N 1
ATOM 693 C CA . ARG A 1 92 ? 7.905 8.554 15.197 1.00 94.12 92 ARG A CA 1
ATOM 694 C C . ARG A 1 92 ? 6.968 7.592 14.478 1.00 94.12 92 ARG A C 1
ATOM 696 O O . ARG A 1 92 ? 6.436 6.655 15.067 1.00 94.12 92 ARG A O 1
ATOM 703 N N . TRP A 1 93 ? 6.761 7.812 13.184 1.00 95.50 93 TRP A N 1
ATOM 704 C CA . TRP A 1 93 ? 5.990 6.871 12.375 1.00 95.50 93 TRP A CA 1
ATOM 705 C C . TRP A 1 93 ? 6.740 5.536 12.237 1.00 95.50 93 TRP A C 1
ATOM 707 O O . TRP A 1 93 ? 7.960 5.562 12.075 1.00 95.50 93 TRP A O 1
ATOM 717 N N . PRO A 1 94 ? 6.042 4.386 12.275 1.00 95.00 94 PRO A N 1
ATOM 718 C CA . PRO A 1 94 ? 6.640 3.091 11.969 1.00 95.00 94 PRO A CA 1
ATOM 719 C C . PRO A 1 94 ? 7.284 3.064 10.579 1.00 95.00 94 PRO A C 1
ATOM 721 O O . PRO A 1 94 ? 6.752 3.648 9.630 1.00 95.00 94 PRO A O 1
ATOM 724 N N . GLU A 1 95 ? 8.391 2.336 10.449 1.00 91.12 95 GLU A N 1
ATOM 725 C CA . GLU A 1 95 ? 9.080 2.152 9.171 1.00 91.12 95 GLU A CA 1
ATOM 726 C C . GLU A 1 95 ? 8.189 1.448 8.134 1.00 91.12 95 GLU A C 1
ATOM 728 O O . GLU A 1 95 ? 7.399 0.547 8.436 1.00 91.12 95 GLU A O 1
ATOM 733 N N . ALA A 1 96 ? 8.303 1.861 6.872 1.00 87.31 96 ALA A N 1
ATOM 734 C CA . ALA A 1 96 ? 7.529 1.257 5.793 1.00 87.31 96 ALA A CA 1
ATOM 735 C C . ALA A 1 96 ? 8.011 -0.178 5.513 1.00 87.31 96 ALA A C 1
ATOM 737 O O . ALA A 1 96 ? 9.205 -0.407 5.301 1.00 87.31 96 ALA A O 1
ATOM 738 N N . THR A 1 97 ? 7.090 -1.147 5.456 1.00 77.31 97 THR A N 1
ATOM 739 C CA . THR A 1 97 ? 7.444 -2.532 5.113 1.00 77.31 97 THR A CA 1
ATOM 740 C C . THR A 1 97 ? 7.918 -2.636 3.664 1.00 77.31 97 THR A C 1
ATOM 742 O O . THR A 1 97 ? 7.218 -2.205 2.750 1.00 77.31 97 THR A O 1
ATOM 745 N N . ARG A 1 98 ? 9.082 -3.264 3.453 1.00 80.25 98 ARG A N 1
ATOM 746 C CA . ARG A 1 98 ? 9.695 -3.480 2.123 1.00 80.25 98 ARG A CA 1
ATOM 747 C C . ARG A 1 98 ? 9.527 -4.908 1.591 1.00 80.25 98 ARG A C 1
ATOM 749 O O . ARG A 1 98 ? 9.839 -5.191 0.436 1.00 80.25 98 ARG A O 1
ATOM 756 N N . HIS A 1 99 ? 9.043 -5.807 2.442 1.00 85.56 99 HIS A N 1
ATOM 757 C CA . HIS A 1 99 ? 8.864 -7.229 2.165 1.00 85.56 99 HIS A CA 1
ATOM 758 C C . HIS A 1 99 ? 7.497 -7.691 2.667 1.00 85.56 99 HIS A C 1
ATOM 760 O O . HIS A 1 99 ? 6.843 -6.984 3.435 1.00 85.56 99 HIS A O 1
ATOM 766 N N . GLU A 1 100 ? 7.072 -8.874 2.226 1.00 90.94 100 GLU A N 1
ATOM 767 C CA . GLU A 1 100 ? 5.861 -9.487 2.760 1.00 90.94 100 GLU A CA 1
ATOM 768 C C . GLU A 1 100 ? 6.052 -9.885 4.229 1.00 90.94 100 GLU A C 1
ATOM 770 O O . GLU A 1 100 ? 7.096 -10.406 4.627 1.00 90.94 100 GLU A O 1
ATOM 775 N N . SER A 1 101 ? 5.035 -9.628 5.039 1.00 94.81 101 SER A N 1
ATOM 776 C CA . SER A 1 101 ? 4.962 -10.049 6.435 1.00 94.81 101 SER A CA 1
ATOM 777 C C . SER A 1 101 ? 3.512 -10.353 6.794 1.00 94.81 101 SER A C 1
ATOM 779 O O . SER A 1 101 ? 2.603 -10.205 5.973 1.00 94.81 101 SER A O 1
ATOM 781 N N . GLY A 1 102 ? 3.255 -10.835 7.999 1.00 95.31 102 GLY A N 1
ATOM 782 C CA . GLY A 1 102 ? 1.887 -11.095 8.408 1.00 95.31 102 GLY A CA 1
ATOM 783 C C . GLY A 1 102 ? 1.752 -11.536 9.847 1.00 95.31 102 GLY A C 1
ATOM 784 O O . GLY A 1 102 ? 2.710 -11.579 10.613 1.00 95.31 102 GLY A O 1
ATOM 785 N N . GLY A 1 103 ? 0.532 -11.881 10.220 1.00 96.62 103 GLY A N 1
ATOM 786 C CA . GLY A 1 103 ? 0.221 -12.363 11.554 1.00 96.62 103 GLY A CA 1
ATOM 787 C C . GLY A 1 103 ? -1.130 -13.047 11.586 1.00 96.62 103 GLY A C 1
ATOM 788 O O . GLY A 1 103 ? -1.969 -12.839 10.709 1.00 96.62 103 GLY A O 1
ATOM 789 N N . LEU A 1 104 ? -1.332 -13.882 12.593 1.00 97.56 104 LEU A N 1
ATOM 790 C CA . LEU A 1 104 ? -2.604 -14.528 12.864 1.00 97.56 104 LEU A CA 1
ATOM 791 C C . LEU A 1 104 ? -3.198 -13.929 14.137 1.00 97.56 104 LEU A C 1
ATOM 793 O O . LEU A 1 104 ? -2.630 -14.094 15.218 1.00 97.56 104 LEU A O 1
ATOM 797 N N . LEU A 1 105 ? -4.333 -13.247 14.000 1.00 97.44 105 LEU A N 1
ATOM 798 C CA . LEU A 1 105 ? -5.131 -12.766 15.121 1.00 97.44 105 LEU A CA 1
ATOM 799 C C . LEU A 1 105 ? -6.215 -13.794 15.457 1.00 97.44 105 LEU A C 1
ATOM 801 O O . LEU A 1 105 ? -7.099 -14.061 14.642 1.00 97.44 105 LEU A O 1
ATOM 805 N N . GLU A 1 106 ? -6.167 -14.353 16.663 1.00 96.88 106 GLU A N 1
ATOM 806 C CA . GLU A 1 106 ? -7.269 -15.133 17.230 1.00 96.88 106 GLU A CA 1
ATOM 807 C C . GLU A 1 106 ? -8.203 -14.187 17.989 1.00 96.88 106 GLU A C 1
ATOM 809 O O . GLU A 1 106 ? -7.852 -13.688 19.058 1.00 96.88 106 GLU A O 1
ATOM 814 N N . ILE A 1 107 ? -9.393 -13.948 17.440 1.00 96.25 107 ILE A N 1
ATOM 815 C CA . ILE A 1 107 ? -10.423 -13.077 18.011 1.00 96.25 107 ILE A CA 1
ATOM 816 C C . ILE A 1 107 ? -11.463 -13.950 18.715 1.00 96.25 107 ILE A C 1
ATOM 818 O O . ILE A 1 107 ? -12.212 -14.685 18.066 1.00 96.25 107 ILE A O 1
ATOM 822 N N . LYS A 1 108 ? -11.524 -13.872 20.046 1.00 95.06 108 LYS A N 1
ATOM 823 C CA . LYS A 1 108 ? -12.499 -14.599 20.874 1.00 95.06 108 LYS A CA 1
ATOM 824 C C . LYS A 1 108 ? -13.705 -13.717 21.146 1.00 95.06 108 LYS A C 1
ATOM 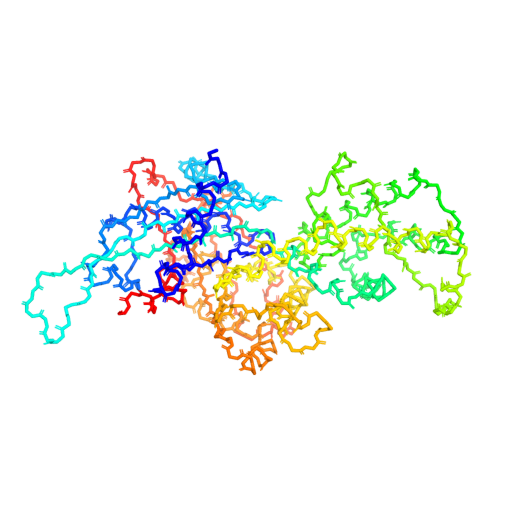826 O O . LYS A 1 108 ? -13.549 -12.578 21.579 1.00 95.06 108 LYS A O 1
ATOM 831 N N . PHE A 1 109 ? -14.907 -14.249 20.951 1.00 93.44 109 PHE A N 1
ATOM 832 C CA . PHE A 1 109 ? -16.137 -13.499 21.195 1.00 93.44 109 PHE A CA 1
ATOM 833 C C . PHE A 1 109 ? -17.296 -14.388 21.657 1.00 93.44 109 PHE A C 1
ATOM 835 O O . PHE A 1 109 ? -17.329 -15.596 21.407 1.00 93.44 109 PHE A O 1
ATOM 842 N N . ARG A 1 110 ? -18.260 -13.779 22.350 1.00 91.81 110 ARG A N 1
ATOM 843 C CA . ARG A 1 110 ? -19.533 -14.395 22.738 1.00 91.81 110 ARG A CA 1
ATOM 844 C C . ARG A 1 110 ? -20.466 -14.451 21.530 1.00 91.81 110 ARG A C 1
ATOM 846 O O . ARG A 1 110 ? -20.646 -13.450 20.837 1.00 91.81 110 ARG A O 1
ATOM 853 N N . ASN A 1 111 ? -21.091 -15.596 21.283 1.00 86.25 111 ASN A N 1
ATOM 854 C CA . ASN A 1 111 ? -22.125 -15.717 20.256 1.00 86.25 111 ASN A CA 1
ATOM 855 C C . ASN A 1 111 ? -23.413 -15.008 20.684 1.00 86.25 111 ASN A C 1
ATOM 857 O O . ASN A 1 111 ? -23.718 -14.935 21.882 1.00 86.25 111 ASN A O 1
ATOM 861 N N . GLN A 1 112 ? -24.192 -14.542 19.703 1.00 77.31 112 GLN A N 1
ATOM 862 C CA . GLN A 1 112 ? -25.535 -14.039 19.970 1.00 77.31 112 GLN A CA 1
ATOM 863 C C . GLN A 1 112 ? -26.404 -15.148 20.597 1.00 77.31 112 GLN A C 1
ATOM 865 O O . GLN A 1 112 ? -26.299 -16.317 20.200 1.00 77.31 112 GLN A O 1
ATOM 870 N N . PRO A 1 113 ? -27.258 -14.829 21.587 1.00 66.25 113 PRO A N 1
ATOM 871 C CA . PRO A 1 113 ? -28.227 -15.786 22.098 1.00 66.25 113 PRO A CA 1
ATOM 872 C C . PRO A 1 113 ? -29.224 -16.120 20.982 1.00 66.25 113 PRO A C 1
ATOM 874 O O . PRO A 1 113 ? -29.950 -15.249 20.513 1.00 66.25 113 PRO A O 1
ATOM 877 N N . GLY A 1 114 ? -29.267 -17.375 20.535 1.00 63.34 114 GLY A N 1
ATOM 878 C CA . GLY A 1 114 ? -30.281 -17.800 19.570 1.00 63.34 114 GLY A CA 1
ATOM 879 C C . GLY A 1 114 ? -31.685 -17.753 20.184 1.00 63.34 114 GLY A C 1
ATOM 880 O O . GLY A 1 114 ? -31.855 -18.134 21.342 1.00 63.34 114 GLY A O 1
ATOM 881 N N . LEU A 1 115 ? -32.693 -17.376 19.387 1.00 60.31 115 LEU A N 1
ATOM 882 C CA . LEU A 1 115 ? -34.116 -17.287 19.777 1.00 60.31 115 LEU A CA 1
ATOM 883 C C . LEU A 1 115 ? -34.655 -18.543 20.497 1.00 60.31 115 LEU A C 1
ATOM 885 O O . LEU A 1 115 ? -35.551 -18.444 21.329 1.00 60.31 115 LEU A O 1
ATOM 889 N N . LEU A 1 116 ? -34.094 -19.720 20.204 1.00 57.62 116 LEU A N 1
ATOM 890 C CA . LEU A 1 116 ? -34.532 -21.020 20.730 1.00 57.62 116 LEU A CA 1
ATOM 891 C C . LEU A 1 116 ? -33.638 -21.586 21.846 1.00 57.62 116 LEU A C 1
ATOM 893 O O . LEU A 1 116 ? -33.954 -22.632 22.413 1.00 57.62 116 LEU A O 1
ATOM 897 N N . ARG A 1 117 ? -32.511 -20.943 22.181 1.00 55.34 117 ARG A N 1
ATOM 898 C CA . ARG A 1 117 ? -31.506 -21.517 23.089 1.00 55.34 117 ARG A CA 1
ATOM 899 C C . ARG A 1 117 ? -31.461 -20.744 24.408 1.00 55.34 117 ARG A C 1
ATOM 901 O O . ARG A 1 117 ? -30.601 -19.897 24.621 1.00 55.34 117 ARG A O 1
ATOM 908 N N . ARG A 1 118 ? -32.365 -21.090 25.334 1.00 52.09 118 ARG A N 1
ATOM 909 C CA . ARG A 1 118 ? -32.216 -20.781 26.771 1.00 52.09 118 ARG A CA 1
ATOM 910 C C . ARG A 1 118 ? -31.029 -21.583 27.330 1.00 52.09 118 ARG A C 1
ATOM 912 O O . ARG A 1 118 ? -31.202 -22.669 27.869 1.00 52.09 118 ARG A O 1
ATOM 919 N N . GLY A 1 119 ? -29.809 -21.085 27.142 1.00 57.50 119 GLY A N 1
ATOM 920 C CA . GLY A 1 119 ? -28.574 -21.709 27.624 1.00 57.50 119 GLY A CA 1
ATOM 921 C C . GLY A 1 119 ? -27.364 -20.777 27.508 1.00 57.50 119 GLY A C 1
ATOM 922 O O . GLY A 1 119 ? -27.402 -19.818 26.741 1.00 57.50 119 GLY A O 1
ATOM 923 N N . LYS A 1 120 ? -26.308 -21.052 28.296 1.00 57.91 120 LYS A N 1
ATOM 924 C CA . LYS A 1 120 ? -25.072 -20.245 28.403 1.00 57.91 120 LYS A CA 1
ATOM 925 C C . LYS A 1 120 ? -24.566 -19.785 27.027 1.00 57.91 120 LYS A C 1
ATOM 927 O O . LYS A 1 120 ? -24.439 -20.606 26.118 1.00 57.91 120 LYS A O 1
ATOM 932 N N . SER A 1 121 ? -24.244 -18.492 26.900 1.00 64.31 121 SER A N 1
ATOM 933 C CA . SER A 1 121 ? -23.635 -17.933 25.686 1.00 64.31 121 SER A CA 1
ATOM 934 C C . SER A 1 121 ? -22.374 -18.730 25.334 1.00 64.31 121 SER A C 1
ATOM 936 O O . SER A 1 121 ? -21.459 -18.865 26.147 1.00 64.31 121 SER A O 1
ATOM 938 N N . SER A 1 122 ? -22.370 -19.330 24.143 1.00 83.00 122 SER A N 1
ATOM 939 C CA . SER A 1 122 ? -21.223 -20.093 23.645 1.00 83.00 122 SER A CA 1
ATOM 940 C C . SER A 1 122 ? -20.134 -19.143 23.147 1.00 83.00 122 SER A C 1
ATOM 942 O O . SER A 1 122 ? -20.430 -18.097 22.572 1.00 83.00 122 SER A O 1
ATOM 944 N N . VAL A 1 123 ? -18.873 -19.504 23.377 1.00 89.06 123 VAL A N 1
ATOM 945 C CA . VAL A 1 123 ? -17.712 -18.733 22.915 1.00 89.06 123 VAL A CA 1
ATOM 946 C C . VAL A 1 123 ? -17.263 -19.261 21.558 1.00 89.06 123 VAL A C 1
ATOM 948 O O . VAL A 1 123 ? -17.127 -20.473 21.383 1.00 89.06 123 VAL A O 1
ATOM 951 N N . SER A 1 124 ? -17.011 -18.355 20.616 1.00 90.50 124 SER A N 1
ATOM 952 C CA . SER A 1 124 ? -16.438 -18.667 19.305 1.00 90.50 124 SER A CA 1
ATOM 953 C C . SER A 1 124 ? -15.117 -17.946 19.077 1.00 90.50 124 SER A C 1
ATOM 955 O O . SER A 1 124 ? -14.745 -17.026 19.808 1.00 90.50 124 SER A O 1
ATOM 957 N N . ARG A 1 125 ? -14.393 -18.424 18.065 1.00 92.62 125 ARG A N 1
ATOM 958 C CA . ARG A 1 125 ? -13.105 -17.896 17.620 1.00 92.62 125 ARG A CA 1
ATOM 959 C C . ARG A 1 125 ? -13.188 -17.563 16.138 1.00 92.62 125 ARG A C 1
ATOM 961 O O . ARG A 1 125 ? -13.671 -18.391 15.364 1.00 92.62 125 ARG A O 1
ATOM 968 N N . LEU A 1 126 ? -12.693 -16.386 15.773 1.00 95.25 126 LEU A N 1
ATOM 969 C CA . LEU A 1 126 ? -12.373 -16.009 14.401 1.00 95.25 126 LEU A CA 1
ATOM 970 C C . LEU A 1 126 ? -10.851 -15.883 14.276 1.00 95.25 126 LEU A C 1
ATOM 972 O O . LEU A 1 126 ? -10.215 -15.162 15.038 1.00 95.25 126 LEU A O 1
ATOM 976 N N . PHE A 1 127 ? -10.284 -16.578 13.303 1.00 96.00 127 PHE A N 1
ATOM 977 C CA . PHE A 1 127 ? -8.878 -16.556 12.936 1.00 96.00 127 PHE A CA 1
ATOM 978 C C . PHE A 1 127 ? -8.679 -15.611 11.750 1.00 96.00 127 PHE A C 1
ATOM 980 O O . PHE A 1 127 ? -8.983 -15.953 10.606 1.00 96.00 127 PHE A O 1
ATOM 987 N N . LEU A 1 128 ? -8.175 -14.414 12.020 1.00 96.81 128 LEU A N 1
ATOM 988 C CA . LEU A 1 128 ? -7.876 -13.409 11.007 1.00 96.81 128 LEU A CA 1
ATOM 989 C C . LEU A 1 128 ? -6.395 -13.496 10.618 1.00 96.81 128 LEU A C 1
ATOM 991 O O . LEU A 1 128 ? -5.517 -13.149 11.407 1.00 96.81 128 LEU A O 1
ATOM 995 N N . GLU A 1 129 ? -6.108 -13.955 9.401 1.00 96.50 129 GLU A N 1
ATOM 996 C CA . GLU A 1 129 ? -4.764 -13.882 8.820 1.00 96.50 129 GLU A CA 1
ATOM 997 C C . GLU A 1 129 ? -4.552 -12.490 8.216 1.00 96.50 129 GLU A C 1
ATOM 999 O O . GLU A 1 129 ? -5.147 -12.170 7.190 1.00 96.50 129 GLU A O 1
ATOM 1004 N N . ILE A 1 130 ? -3.684 -11.672 8.805 1.00 96.75 130 ILE A N 1
ATOM 1005 C CA . ILE A 1 130 ? -3.227 -10.422 8.191 1.00 96.75 130 ILE A CA 1
ATOM 1006 C C . ILE A 1 130 ? -2.032 -10.747 7.296 1.00 96.75 130 ILE A C 1
ATOM 1008 O O . ILE A 1 130 ? -1.038 -11.307 7.762 1.00 96.75 130 ILE A O 1
ATOM 1012 N N . ARG A 1 131 ? -2.123 -10.386 6.017 1.00 95.75 131 ARG A N 1
ATOM 1013 C CA . ARG A 1 131 ? -1.044 -10.508 5.029 1.00 95.75 131 ARG A CA 1
ATOM 1014 C C . ARG A 1 131 ? -0.657 -9.116 4.557 1.00 95.75 131 ARG A C 1
ATOM 1016 O O . ARG A 1 131 ? -1.407 -8.487 3.817 1.00 95.75 131 ARG A O 1
ATOM 1023 N N . ASP A 1 132 ? 0.499 -8.654 5.000 1.00 95.31 132 ASP A N 1
ATOM 1024 C CA . ASP A 1 132 ? 1.067 -7.358 4.664 1.00 95.31 132 ASP A CA 1
ATOM 1025 C C . ASP A 1 132 ? 2.012 -7.486 3.468 1.00 95.31 132 ASP A C 1
ATOM 1027 O O . ASP A 1 132 ? 2.967 -8.261 3.524 1.00 95.31 132 ASP A O 1
ATOM 1031 N N . TYR A 1 133 ? 1.782 -6.736 2.392 1.00 92.94 133 TYR A N 1
ATOM 1032 C CA . TYR A 1 133 ? 2.693 -6.714 1.244 1.00 92.94 133 TYR A CA 1
ATOM 1033 C C . TYR A 1 133 ? 2.665 -5.362 0.501 1.00 92.94 133 TYR A C 1
ATOM 1035 O O . TYR A 1 133 ? 1.646 -4.660 0.539 1.00 92.94 133 TYR A O 1
ATOM 1043 N N . PRO A 1 134 ? 3.768 -4.961 -0.169 1.00 90.75 134 PRO A N 1
ATOM 1044 C CA . PRO A 1 134 ? 3.835 -3.700 -0.917 1.00 90.75 134 PRO A CA 1
ATOM 1045 C C . PRO A 1 134 ? 2.787 -3.618 -2.036 1.00 90.75 134 PRO A C 1
ATOM 1047 O O . PRO A 1 134 ? 2.598 -4.585 -2.777 1.00 90.75 134 PRO A O 1
ATOM 1050 N N . GLY A 1 135 ? 2.116 -2.470 -2.177 1.00 88.50 135 GLY A N 1
ATOM 1051 C CA . GLY A 1 135 ? 1.097 -2.263 -3.218 1.00 88.50 135 GLY A CA 1
ATOM 1052 C C . GLY A 1 135 ? 1.664 -2.276 -4.626 1.00 88.50 135 GLY A C 1
ATOM 1053 O O . GLY A 1 135 ? 1.000 -2.707 -5.565 1.00 88.50 135 GLY A O 1
ATOM 1054 N N . GLU A 1 136 ? 2.927 -1.905 -4.767 1.00 90.62 136 GLU A N 1
ATOM 1055 C CA . GLU A 1 136 ? 3.640 -1.894 -6.035 1.00 90.62 136 GLU A CA 1
ATOM 1056 C C . GLU A 1 136 ? 3.768 -3.302 -6.630 1.00 90.62 136 GLU A C 1
ATOM 1058 O O . GLU A 1 136 ? 3.796 -3.448 -7.845 1.00 90.62 136 GLU A O 1
ATOM 1063 N N . TRP A 1 137 ? 3.744 -4.363 -5.813 1.00 91.19 137 TRP A N 1
ATOM 1064 C CA . TRP A 1 137 ? 3.767 -5.740 -6.325 1.00 91.19 137 TRP A CA 1
ATOM 1065 C C . TRP A 1 137 ? 2.465 -6.122 -7.042 1.00 91.19 137 TRP A C 1
ATOM 1067 O O . TRP A 1 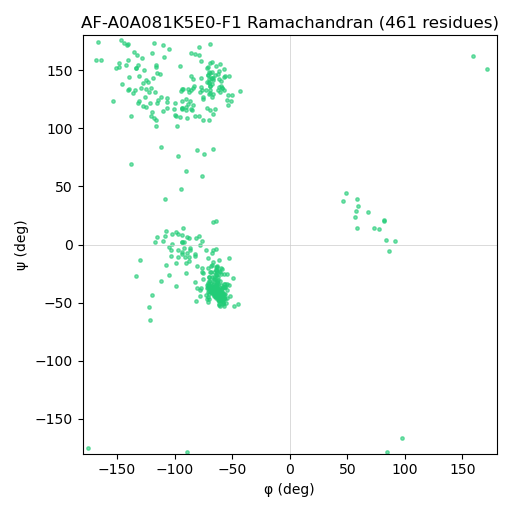137 ? 2.473 -7.007 -7.897 1.00 91.19 137 TRP A O 1
ATOM 1077 N N . LEU A 1 138 ? 1.346 -5.453 -6.737 1.00 89.56 138 LEU A N 1
ATOM 1078 C CA . LEU A 1 138 ? 0.091 -5.653 -7.468 1.00 89.56 138 LEU A CA 1
ATOM 1079 C C . LEU A 1 138 ? 0.164 -5.089 -8.889 1.00 89.56 138 LEU A C 1
ATOM 1081 O O . LEU A 1 138 ? -0.482 -5.629 -9.782 1.00 89.56 138 LEU A O 1
ATOM 1085 N N . LEU A 1 139 ? 0.991 -4.065 -9.123 1.00 91.50 139 LEU A N 1
ATOM 1086 C CA . LEU A 1 139 ? 1.222 -3.513 -10.462 1.00 91.50 139 LEU A CA 1
ATOM 1087 C C . LEU A 1 139 ? 1.965 -4.494 -11.374 1.00 91.50 139 LEU A C 1
ATOM 1089 O O . LEU A 1 139 ? 1.928 -4.344 -12.592 1.00 91.50 139 LEU A O 1
ATOM 1093 N N . ASP A 1 140 ? 2.606 -5.517 -10.810 1.00 92.94 140 ASP A N 1
ATOM 1094 C CA . ASP A 1 140 ? 3.299 -6.552 -11.575 1.00 92.94 140 ASP A CA 1
ATOM 1095 C C . ASP A 1 140 ? 2.377 -7.710 -11.985 1.00 92.94 140 ASP A C 1
ATOM 1097 O O . ASP A 1 140 ? 2.739 -8.490 -12.862 1.00 92.94 140 ASP A O 1
ATOM 1101 N N . LEU A 1 141 ? 1.172 -7.836 -11.414 1.00 90.12 141 LEU A N 1
ATOM 1102 C CA . LEU A 1 141 ? 0.240 -8.916 -11.767 1.00 90.12 141 LEU A CA 1
ATOM 1103 C C . LEU A 1 141 ? -0.182 -8.900 -13.252 1.00 90.12 141 LEU A C 1
ATOM 1105 O O . LEU A 1 141 ? -0.145 -9.974 -13.863 1.00 90.12 141 LEU A O 1
ATOM 1109 N N . PRO A 1 142 ? -0.460 -7.736 -13.882 1.00 88.50 142 PRO A N 1
ATOM 1110 C CA . PRO A 1 142 ? -0.695 -7.646 -15.324 1.00 88.50 142 PRO A CA 1
ATOM 1111 C C . PRO A 1 142 ? 0.429 -8.223 -16.192 1.00 88.50 142 PRO A C 1
ATOM 1113 O O . PRO A 1 142 ? 0.180 -8.688 -17.306 1.00 88.50 142 PRO A O 1
ATOM 1116 N N . LEU A 1 143 ? 1.670 -8.267 -15.683 1.00 91.56 143 LEU A N 1
ATOM 1117 C CA . LEU A 1 143 ? 2.799 -8.845 -16.416 1.00 91.56 143 LEU A CA 1
ATOM 1118 C C . LEU A 1 143 ? 2.592 -10.327 -16.725 1.00 91.56 143 LEU A C 1
ATOM 1120 O O . LEU A 1 143 ? 3.210 -10.831 -17.657 1.00 91.56 143 LEU A O 1
ATOM 1124 N N . LEU A 1 144 ? 1.747 -11.049 -15.981 1.00 89.50 144 LEU A N 1
ATOM 1125 C CA . LEU A 1 144 ? 1.492 -12.472 -16.220 1.00 89.50 144 LEU A CA 1
ATOM 1126 C C . LEU A 1 144 ? 0.955 -12.738 -17.632 1.00 89.50 144 LEU A C 1
ATOM 1128 O O . LEU A 1 144 ? 1.460 -13.657 -18.286 1.00 89.50 144 LEU A O 1
ATOM 1132 N N . ASP A 1 145 ? 0.049 -11.889 -18.120 1.00 86.94 145 ASP A N 1
ATOM 1133 C CA . ASP A 1 145 ? -0.539 -11.982 -19.465 1.00 86.94 145 ASP A CA 1
ATOM 1134 C C . ASP A 1 145 ? 0.160 -11.070 -20.491 1.00 86.94 145 ASP A C 1
ATOM 1136 O O . ASP A 1 145 ? -0.138 -11.119 -21.683 1.00 86.94 145 ASP A O 1
ATOM 1140 N N . MET A 1 146 ? 1.114 -10.250 -20.048 1.00 91.06 146 MET A N 1
ATOM 1141 C CA . MET A 1 146 ? 1.878 -9.355 -20.908 1.00 91.06 146 MET A CA 1
ATOM 1142 C C . MET A 1 146 ? 3.179 -10.025 -21.364 1.00 91.06 146 MET A C 1
ATOM 1144 O O . MET A 1 146 ? 3.899 -10.648 -20.574 1.00 91.06 146 MET A O 1
ATOM 1148 N N . ASN A 1 147 ? 3.487 -9.924 -22.657 1.00 94.50 147 ASN A N 1
ATOM 1149 C CA . ASN A 1 147 ? 4.811 -10.273 -23.167 1.00 94.50 147 ASN A CA 1
ATOM 1150 C C . ASN A 1 147 ? 5.765 -9.072 -23.044 1.00 94.50 147 ASN A C 1
ATOM 1152 O O . ASN A 1 147 ? 5.341 -7.935 -22.829 1.00 94.50 147 ASN A O 1
ATOM 1156 N N . TYR A 1 148 ? 7.066 -9.327 -23.176 1.00 96.00 148 TYR A N 1
ATOM 1157 C CA . TYR A 1 148 ? 8.096 -8.307 -22.979 1.00 96.00 148 TYR A CA 1
ATOM 1158 C C . TYR A 1 148 ? 7.940 -7.106 -23.929 1.00 96.00 148 TYR A C 1
ATOM 1160 O O . TYR A 1 148 ? 8.102 -5.955 -23.524 1.00 96.00 148 TYR A O 1
ATOM 1168 N N . LEU A 1 149 ? 7.553 -7.362 -25.180 1.00 94.25 149 LEU A N 1
ATOM 1169 C CA . LEU A 1 149 ? 7.330 -6.325 -26.183 1.00 94.25 149 LEU A CA 1
ATOM 1170 C C . LEU A 1 149 ? 6.157 -5.399 -25.818 1.00 94.25 149 LEU A C 1
ATOM 1172 O O . LEU A 1 149 ? 6.272 -4.177 -25.921 1.00 94.25 149 LEU A O 1
ATOM 1176 N N . ALA A 1 150 ? 5.038 -5.969 -25.369 1.00 93.50 150 ALA A N 1
ATOM 1177 C CA . ALA A 1 150 ? 3.884 -5.214 -24.895 1.00 93.50 150 ALA A CA 1
ATOM 1178 C C . ALA A 1 150 ? 4.233 -4.382 -23.653 1.00 93.50 150 ALA A C 1
ATOM 1180 O O . ALA A 1 150 ? 3.846 -3.216 -23.578 1.00 93.50 150 ALA A O 1
ATOM 1181 N N . TRP A 1 151 ? 5.035 -4.936 -22.740 1.00 95.19 151 TRP A N 1
ATOM 1182 C CA . TRP A 1 151 ? 5.544 -4.199 -21.584 1.00 95.19 151 TRP A CA 1
ATOM 1183 C C . TRP A 1 151 ? 6.427 -3.012 -21.995 1.00 95.19 151 TRP A C 1
ATOM 1185 O O . TRP A 1 151 ? 6.229 -1.904 -21.499 1.00 95.19 151 TRP A O 1
ATOM 1195 N N . CYS A 1 152 ? 7.327 -3.186 -22.970 1.00 94.88 152 CYS A N 1
ATOM 1196 C CA . CYS A 1 152 ? 8.125 -2.075 -23.504 1.00 94.88 152 CYS A CA 1
ATOM 1197 C C . CYS A 1 152 ? 7.237 -0.973 -24.104 1.00 94.88 152 CYS A C 1
ATOM 1199 O O . CYS A 1 152 ? 7.446 0.207 -23.835 1.00 94.88 152 CYS A O 1
ATOM 1201 N N . ARG A 1 153 ? 6.199 -1.334 -24.871 1.00 92.25 153 ARG A N 1
ATOM 1202 C CA . ARG A 1 153 ? 5.240 -0.359 -25.427 1.00 92.25 153 ARG A CA 1
ATOM 1203 C C . ARG A 1 153 ? 4.492 0.402 -24.335 1.00 92.25 153 ARG A C 1
ATOM 1205 O O . ARG A 1 153 ? 4.343 1.618 -24.439 1.00 92.25 153 ARG A O 1
ATOM 1212 N N . GLN A 1 154 ? 4.057 -0.291 -23.284 1.00 91.75 154 GLN A N 1
ATOM 1213 C CA . GLN A 1 154 ? 3.414 0.341 -22.137 1.00 91.75 154 GLN A CA 1
ATOM 1214 C C . GLN A 1 154 ? 4.368 1.319 -21.447 1.00 91.75 154 GLN A C 1
ATOM 1216 O O . GLN A 1 154 ? 3.996 2.469 -21.216 1.00 91.75 154 GLN A O 1
ATOM 1221 N N . PHE A 1 155 ? 5.607 0.908 -21.182 1.00 92.88 155 PHE A N 1
ATOM 1222 C CA . PHE A 1 155 ? 6.615 1.780 -20.584 1.00 92.88 155 PHE A CA 1
ATOM 1223 C C . PHE A 1 155 ? 6.865 3.035 -21.437 1.00 92.88 155 PHE A C 1
ATOM 1225 O O . PHE A 1 155 ? 6.887 4.146 -20.908 1.00 92.88 155 PHE A O 1
ATOM 1232 N N . ASN A 1 156 ? 6.950 2.886 -22.764 1.00 91.06 156 ASN A N 1
ATOM 1233 C CA . ASN A 1 156 ? 7.113 4.013 -23.688 1.00 91.06 156 ASN A CA 1
ATOM 1234 C C . ASN A 1 156 ? 5.930 4.986 -23.639 1.00 91.06 156 ASN A C 1
ATOM 1236 O O . ASN A 1 156 ? 6.127 6.184 -23.808 1.00 91.06 156 ASN A O 1
ATOM 1240 N N . SER A 1 157 ? 4.708 4.496 -23.408 1.00 89.75 157 SER A N 1
ATOM 1241 C CA . SER A 1 157 ? 3.540 5.371 -23.257 1.00 89.75 157 SER A CA 1
ATOM 1242 C C . SER A 1 157 ? 3.583 6.181 -21.959 1.00 89.75 157 SER A C 1
ATOM 1244 O O . SER A 1 157 ? 3.217 7.352 -21.962 1.00 89.75 157 SER A O 1
ATOM 1246 N N . LEU A 1 158 ? 4.094 5.585 -20.874 1.00 88.81 158 LEU A N 1
ATOM 1247 C CA . LEU A 1 158 ? 4.215 6.233 -19.568 1.00 88.81 158 LEU A CA 1
ATOM 1248 C C . LEU A 1 158 ? 5.288 7.319 -19.569 1.00 88.81 158 LEU A C 1
ATOM 1250 O O . LEU A 1 158 ? 5.101 8.372 -18.966 1.00 88.81 158 LEU A O 1
ATOM 1254 N N . ILE A 1 159 ? 6.421 7.076 -20.230 1.00 88.00 159 ILE A N 1
ATOM 1255 C CA . ILE A 1 159 ? 7.580 7.962 -20.103 1.00 88.00 159 ILE A CA 1
ATOM 1256 C C . ILE A 1 159 ? 7.417 9.326 -20.779 1.00 88.00 159 ILE A C 1
ATOM 1258 O O . ILE A 1 159 ? 8.238 10.207 -20.558 1.00 88.00 159 ILE A O 1
ATOM 1262 N N . ASN A 1 160 ? 6.379 9.507 -21.595 1.00 83.25 160 ASN A N 1
ATOM 1263 C CA . ASN A 1 160 ? 6.136 10.758 -22.310 1.00 83.25 160 ASN A CA 1
ATOM 1264 C C . ASN A 1 160 ? 5.514 11.860 -21.435 1.00 83.25 160 ASN A C 1
ATOM 1266 O O . ASN A 1 160 ? 5.278 12.947 -21.952 1.00 83.25 160 ASN A O 1
ATOM 1270 N N . SER A 1 161 ? 5.237 11.607 -20.150 1.00 87.88 161 SER A N 1
ATOM 1271 C CA . SER A 1 161 ? 4.775 12.656 -19.229 1.00 87.88 161 SER A CA 1
ATOM 1272 C C . SER A 1 161 ? 5.903 13.636 -18.887 1.00 87.88 161 SER A C 1
ATOM 1274 O O . SER A 1 161 ? 7.067 13.237 -18.751 1.00 87.88 161 SER A O 1
ATOM 1276 N N . ASP A 1 162 ? 5.560 14.912 -18.703 1.00 89.50 162 ASP A N 1
ATOM 1277 C CA . ASP A 1 162 ? 6.533 15.970 -18.418 1.00 89.50 162 ASP A CA 1
ATOM 1278 C C . ASP A 1 162 ? 7.275 15.712 -17.099 1.00 89.50 162 ASP A C 1
ATOM 1280 O O . ASP A 1 162 ? 8.508 15.819 -17.052 1.00 89.50 162 ASP A O 1
ATOM 1284 N N . LEU A 1 163 ? 6.572 15.267 -16.050 1.00 91.12 163 LEU A N 1
ATOM 1285 C CA . LEU A 1 163 ? 7.184 14.923 -14.766 1.00 91.12 163 LEU A CA 1
ATOM 1286 C C . LEU A 1 163 ? 8.215 13.794 -14.912 1.00 91.12 163 LEU A C 1
ATOM 1288 O O . LEU A 1 163 ? 9.343 13.928 -14.432 1.00 91.12 163 LEU A O 1
ATOM 1292 N N . ARG A 1 164 ? 7.903 12.711 -15.634 1.00 94.19 164 ARG A N 1
ATOM 1293 C CA . ARG A 1 164 ? 8.855 11.603 -15.851 1.00 94.19 164 ARG A CA 1
ATOM 1294 C C . ARG A 1 164 ? 10.043 12.018 -16.710 1.00 94.19 164 ARG A C 1
ATOM 1296 O O . ARG A 1 164 ? 11.175 11.645 -16.395 1.00 94.19 164 ARG A O 1
ATOM 1303 N N . LEU A 1 165 ? 9.826 12.820 -17.751 1.00 92.38 165 LEU A N 1
ATOM 1304 C CA . LEU A 1 165 ? 10.915 13.359 -18.569 1.00 92.38 165 LEU A CA 1
ATOM 1305 C C . LEU A 1 165 ? 11.825 14.291 -17.766 1.00 92.38 165 LEU A C 1
ATOM 1307 O O . LEU A 1 165 ? 13.043 14.255 -17.956 1.00 92.38 165 LEU A O 1
ATOM 1311 N N . SER A 1 166 ? 11.264 15.089 -16.855 1.00 94.12 166 SER A N 1
ATOM 1312 C CA . SER A 1 166 ? 12.039 15.979 -15.984 1.00 94.12 166 SER A CA 1
ATOM 1313 C C . SER A 1 166 ? 12.979 15.205 -15.050 1.00 94.12 166 SER A C 1
ATOM 1315 O O . SER A 1 166 ? 14.120 15.621 -14.854 1.00 94.12 166 SER A O 1
ATOM 1317 N N . ILE A 1 167 ? 12.539 14.040 -14.559 1.00 95.19 167 ILE A N 1
ATOM 1318 C CA . ILE A 1 167 ? 13.311 13.159 -13.671 1.00 95.19 167 ILE A CA 1
ATOM 1319 C C . ILE A 1 167 ? 14.355 12.357 -14.465 1.00 95.19 167 ILE A C 1
ATOM 1321 O O . ILE A 1 167 ? 15.506 12.227 -14.052 1.00 95.19 167 ILE A O 1
ATOM 1325 N N . GLY A 1 168 ? 13.965 11.804 -15.618 1.00 94.38 168 GLY A N 1
ATOM 1326 C CA . GLY A 1 168 ? 14.708 10.744 -16.305 1.00 94.38 168 GLY A CA 1
ATOM 1327 C C . GLY A 1 168 ? 15.430 11.126 -17.591 1.00 94.38 168 GLY A C 1
ATOM 1328 O O . GLY A 1 168 ? 15.919 10.219 -18.265 1.00 94.38 168 GLY A O 1
ATOM 1329 N N . ARG A 1 169 ? 15.505 12.410 -17.976 1.00 93.62 169 ARG A N 1
ATOM 1330 C CA . ARG A 1 169 ? 15.981 12.840 -19.312 1.00 93.62 169 ARG A CA 1
ATOM 1331 C C . ARG A 1 169 ? 17.257 12.131 -19.785 1.00 93.62 169 ARG A C 1
ATOM 1333 O O . ARG A 1 169 ? 17.266 11.555 -20.869 1.00 93.62 169 ARG A O 1
ATOM 1340 N N . LYS A 1 170 ? 18.304 12.114 -18.952 1.00 94.75 170 LYS A N 1
ATOM 1341 C CA . LYS A 1 170 ? 19.603 11.493 -19.284 1.00 94.75 170 LYS A CA 1
ATOM 1342 C C . LYS A 1 170 ? 19.498 9.982 -19.500 1.00 94.75 170 LYS A C 1
ATOM 1344 O O . LYS A 1 170 ? 20.108 9.442 -20.418 1.00 94.75 170 LYS A O 1
ATOM 1349 N N . LEU A 1 171 ? 18.717 9.294 -18.667 1.00 95.69 171 LEU A N 1
ATOM 1350 C CA . LEU A 1 171 ? 18.467 7.864 -18.833 1.00 95.69 171 LEU A CA 1
ATOM 1351 C C . LEU A 1 171 ? 17.705 7.602 -20.136 1.00 95.69 171 LEU A C 1
ATOM 1353 O O . LEU A 1 171 ? 18.028 6.661 -20.854 1.00 95.69 171 LEU A O 1
ATOM 1357 N N . MET A 1 172 ? 16.730 8.450 -20.471 1.00 94.00 172 MET A N 1
ATOM 1358 C CA . MET A 1 172 ? 15.960 8.307 -21.708 1.00 94.00 172 MET A CA 1
ATOM 1359 C C . MET A 1 172 ? 16.822 8.481 -22.950 1.00 94.00 172 MET A C 1
ATOM 1361 O O . MET A 1 172 ? 16.663 7.728 -23.905 1.00 94.00 172 MET A O 1
ATOM 1365 N N . GLU A 1 173 ? 17.760 9.425 -22.943 1.00 93.50 173 GLU A N 1
ATOM 1366 C CA . GLU A 1 173 ? 18.740 9.578 -24.023 1.00 93.50 173 GLU A CA 1
ATOM 1367 C C . GLU A 1 173 ? 19.587 8.311 -24.198 1.00 93.50 173 GLU A C 1
ATOM 1369 O O . GLU A 1 173 ? 19.722 7.815 -25.318 1.00 93.50 173 GLU A O 1
ATOM 1374 N N . LYS A 1 174 ? 20.075 7.726 -23.095 1.00 95.12 174 LYS A N 1
ATOM 1375 C CA . LYS A 1 174 ? 20.820 6.458 -23.129 1.00 95.12 174 LYS A CA 1
ATOM 1376 C C . LYS A 1 174 ? 19.970 5.312 -23.671 1.00 95.12 174 LYS A C 1
ATOM 1378 O O . LYS A 1 174 ? 20.413 4.615 -24.576 1.00 95.12 174 LYS A O 1
ATOM 1383 N N . LEU A 1 175 ? 18.742 5.142 -23.180 1.00 94.00 175 LEU A N 1
ATOM 1384 C CA . LEU A 1 175 ? 17.837 4.082 -23.638 1.00 94.00 175 LEU A CA 1
ATOM 1385 C C . LEU A 1 175 ? 17.452 4.230 -25.121 1.00 94.00 175 LEU A C 1
ATOM 1387 O O . LEU A 1 175 ? 17.269 3.220 -25.793 1.00 94.00 175 LEU A O 1
ATOM 1391 N N . LYS A 1 176 ? 17.364 5.457 -25.659 1.00 92.19 176 LYS A N 1
ATOM 1392 C CA . LYS A 1 176 ? 17.124 5.703 -27.099 1.00 92.19 176 LYS A CA 1
ATOM 1393 C C . LYS A 1 176 ? 18.323 5.321 -27.975 1.00 92.19 176 LYS A C 1
ATOM 1395 O O . LYS A 1 176 ? 18.143 4.955 -29.140 1.00 92.19 176 LYS A O 1
ATOM 1400 N N . ALA A 1 177 ? 19.537 5.444 -27.439 1.00 92.56 177 ALA A N 1
ATOM 1401 C CA . ALA A 1 177 ? 20.774 5.135 -28.154 1.00 92.56 177 ALA A CA 1
ATOM 1402 C C . ALA A 1 177 ? 21.032 3.625 -28.282 1.00 92.56 177 ALA A C 1
ATOM 1404 O O . ALA A 1 177 ? 21.775 3.205 -29.166 1.00 92.56 177 ALA A O 1
ATOM 1405 N N . VAL A 1 178 ? 20.405 2.816 -27.429 1.00 93.19 178 VAL A N 1
ATOM 1406 C CA . VAL A 1 178 ? 20.529 1.358 -27.441 1.00 93.19 178 VAL A CA 1
ATOM 1407 C C . VAL A 1 178 ? 19.853 0.760 -28.679 1.00 93.19 178 VAL A C 1
ATOM 1409 O O . VAL A 1 178 ? 18.709 1.093 -28.992 1.00 93.19 178 VAL A O 1
ATOM 1412 N N . ASP A 1 179 ? 20.549 -0.152 -29.364 1.00 92.94 179 ASP A N 1
ATOM 1413 C CA . ASP A 1 179 ? 19.981 -0.949 -30.454 1.00 92.94 179 ASP A CA 1
ATOM 1414 C C . ASP A 1 179 ? 19.465 -2.302 -29.919 1.00 92.94 179 ASP A C 1
ATOM 1416 O O . ASP A 1 179 ? 20.257 -3.094 -29.404 1.00 92.94 179 ASP A O 1
ATOM 1420 N N . PRO A 1 180 ? 18.154 -2.596 -30.019 1.00 93.75 180 PRO A N 1
ATOM 1421 C CA . PRO A 1 180 ? 17.584 -3.880 -29.608 1.00 93.75 180 PRO A CA 1
ATOM 1422 C C . PRO A 1 180 ? 18.148 -5.110 -30.334 1.00 93.75 180 PRO A C 1
ATOM 1424 O O . PRO A 1 180 ? 18.045 -6.216 -29.795 1.00 93.75 180 PRO A O 1
ATOM 1427 N N . MET A 1 181 ? 18.670 -4.938 -31.553 1.00 93.56 181 MET A N 1
ATOM 1428 C CA . MET A 1 181 ? 19.108 -6.028 -32.434 1.00 93.56 181 MET A CA 1
ATOM 1429 C C . MET A 1 181 ? 20.577 -6.414 -32.233 1.00 93.56 181 MET A C 1
ATOM 1431 O O . MET A 1 181 ? 20.979 -7.500 -32.646 1.00 93.56 181 MET A O 1
ATOM 1435 N N . GLU A 1 182 ? 21.357 -5.563 -31.570 1.00 95.19 182 GLU A N 1
ATOM 1436 C CA . GLU A 1 182 ? 22.772 -5.794 -31.286 1.00 95.19 182 GLU A CA 1
ATOM 1437 C C . GLU A 1 182 ? 22.972 -6.410 -29.889 1.00 95.19 182 GLU A C 1
ATOM 1439 O O . GLU A 1 182 ? 22.140 -6.228 -28.988 1.00 95.19 182 GLU A O 1
ATOM 1444 N N . PRO A 1 183 ? 24.064 -7.164 -29.667 1.00 96.06 183 PRO A N 1
ATOM 1445 C CA . PRO A 1 183 ? 24.414 -7.649 -28.341 1.00 96.06 183 PRO A CA 1
ATOM 1446 C C . PRO A 1 183 ? 24.886 -6.501 -27.437 1.00 96.06 183 PRO A C 1
ATOM 1448 O O . PRO A 1 183 ? 25.536 -5.551 -27.869 1.00 96.06 183 PRO A O 1
ATOM 1451 N N . MET A 1 184 ? 24.616 -6.630 -26.139 1.00 96.19 184 MET A N 1
ATOM 1452 C CA . MET A 1 184 ? 25.116 -5.735 -25.093 1.00 96.19 184 MET A CA 1
ATOM 1453 C C . MET A 1 184 ? 25.879 -6.561 -24.060 1.00 96.19 184 MET A C 1
ATOM 1455 O O . MET A 1 184 ? 25.446 -7.655 -23.706 1.00 96.19 184 MET A O 1
ATOM 1459 N N . SER A 1 185 ? 27.006 -6.047 -23.565 1.00 95.44 185 SER A N 1
ATOM 1460 C CA . SER A 1 185 ? 27.746 -6.725 -22.498 1.00 95.44 185 SER A CA 1
ATOM 1461 C C . SER A 1 185 ? 26.961 -6.717 -21.183 1.00 95.44 185 SER A C 1
ATOM 1463 O O . SER A 1 185 ? 26.271 -5.744 -20.870 1.00 95.44 185 SER A O 1
ATOM 1465 N N . ASP A 1 186 ? 27.128 -7.762 -20.370 1.00 92.56 186 ASP A N 1
ATOM 1466 C CA . ASP A 1 186 ? 26.461 -7.874 -19.064 1.00 92.56 186 ASP A CA 1
ATOM 1467 C C . ASP A 1 186 ? 26.758 -6.672 -18.155 1.00 92.56 186 ASP A C 1
ATOM 1469 O O . ASP A 1 186 ? 25.877 -6.180 -17.453 1.00 92.56 186 ASP A O 1
ATOM 1473 N N . LEU A 1 187 ? 27.988 -6.143 -18.210 1.00 93.94 187 LEU A N 1
ATOM 1474 C CA . LEU A 1 187 ? 28.386 -4.958 -17.449 1.00 93.94 187 LEU A CA 1
ATOM 1475 C C . LEU A 1 187 ? 27.604 -3.707 -17.878 1.00 93.94 187 LEU A C 1
ATOM 1477 O O . LEU A 1 187 ? 27.146 -2.951 -17.021 1.00 93.94 187 LEU A O 1
ATOM 1481 N N . ALA A 1 188 ? 27.437 -3.489 -19.187 1.00 95.50 188 ALA A N 1
ATOM 1482 C CA . ALA A 1 188 ? 26.688 -2.347 -19.707 1.00 95.50 188 ALA A CA 1
ATOM 1483 C C . ALA A 1 188 ? 25.191 -2.466 -19.388 1.00 95.50 188 ALA A C 1
ATOM 1485 O O . ALA A 1 188 ? 24.573 -1.488 -18.961 1.00 95.50 188 ALA A O 1
ATOM 1486 N N . LEU A 1 189 ? 24.632 -3.673 -19.521 1.00 95.69 189 LEU A N 1
ATOM 1487 C CA . LEU A 1 189 ? 23.248 -3.969 -19.157 1.00 95.69 189 LEU A CA 1
ATOM 1488 C C . LEU A 1 189 ? 22.995 -3.698 -17.666 1.00 95.69 189 LEU A C 1
ATOM 1490 O O . LEU A 1 189 ? 22.028 -3.021 -17.315 1.00 95.69 189 LEU A O 1
ATOM 1494 N N . GLN A 1 190 ? 23.890 -4.167 -16.793 1.00 93.88 190 GLN A N 1
ATOM 1495 C CA . GLN A 1 190 ? 23.794 -3.956 -15.349 1.00 93.88 190 GLN A CA 1
ATOM 1496 C C . GLN A 1 190 ? 23.893 -2.474 -14.975 1.00 93.88 190 GLN A C 1
ATOM 1498 O O . GLN A 1 190 ? 23.115 -2.000 -14.147 1.00 93.88 190 GLN A O 1
ATOM 1503 N N . ALA A 1 191 ? 24.828 -1.736 -15.580 1.00 94.75 191 ALA A N 1
ATOM 1504 C CA . ALA A 1 191 ? 24.999 -0.309 -15.321 1.00 94.75 191 ALA A CA 1
ATOM 1505 C C . ALA A 1 191 ? 23.736 0.482 -15.695 1.00 94.75 191 ALA A C 1
ATOM 1507 O O . ALA A 1 191 ? 23.222 1.254 -14.884 1.00 94.75 191 ALA A O 1
ATOM 1508 N N . LEU A 1 192 ? 23.179 0.233 -16.884 1.00 96.00 192 LEU A N 1
ATOM 1509 C CA . LEU A 1 192 ? 21.982 0.934 -17.346 1.00 96.00 192 LEU A CA 1
ATOM 1510 C C . LEU A 1 192 ? 20.735 0.551 -16.535 1.00 96.00 192 LEU A C 1
ATOM 1512 O O . LEU A 1 192 ? 19.879 1.396 -16.271 1.00 96.00 192 LEU A O 1
ATOM 1516 N N . TRP A 1 193 ? 20.652 -0.699 -16.074 1.00 95.50 193 TRP A N 1
ATOM 1517 C CA . TRP A 1 193 ? 19.592 -1.136 -15.169 1.00 95.50 193 TRP A CA 1
ATOM 1518 C C . TRP A 1 193 ? 19.669 -0.457 -13.795 1.00 95.50 193 TRP A C 1
ATOM 1520 O O . TRP A 1 193 ? 18.637 -0.081 -13.244 1.00 95.50 193 TRP A O 1
ATOM 1530 N N . GLN A 1 194 ? 20.865 -0.234 -13.244 1.00 94.56 194 GLN A N 1
ATOM 1531 C CA . GLN A 1 194 ? 21.012 0.512 -11.987 1.00 94.56 194 GLN A CA 1
ATOM 1532 C C . GLN A 1 194 ? 20.556 1.969 -12.130 1.00 94.56 194 GLN A C 1
ATOM 1534 O O . GLN A 1 194 ? 19.875 2.483 -11.244 1.00 94.56 194 GLN A O 1
ATOM 1539 N N . GLU A 1 195 ? 20.865 2.623 -13.252 1.00 95.88 195 GLU A N 1
ATOM 1540 C CA . GLU A 1 195 ? 20.340 3.964 -13.539 1.00 95.88 195 GLU A CA 1
ATOM 1541 C C . GLU A 1 195 ? 18.808 3.963 -13.653 1.00 95.88 195 GLU A C 1
ATOM 1543 O O . GLU A 1 195 ? 18.144 4.873 -13.153 1.00 95.88 195 GLU A O 1
ATOM 1548 N N . LEU A 1 196 ? 18.234 2.912 -14.245 1.00 95.38 196 LEU A N 1
ATOM 1549 C CA . LEU A 1 196 ? 16.789 2.714 -14.280 1.00 95.38 196 LEU A CA 1
ATOM 1550 C C . LEU A 1 196 ? 16.191 2.539 -12.879 1.00 95.38 196 LEU A C 1
ATOM 1552 O O . LEU A 1 196 ? 15.155 3.136 -12.601 1.00 95.38 196 LEU A O 1
ATOM 1556 N N . LEU A 1 197 ? 16.830 1.789 -11.977 1.00 94.25 197 LEU A N 1
ATOM 1557 C CA . LEU A 1 197 ? 16.367 1.679 -10.589 1.00 94.25 197 LEU A CA 1
ATOM 1558 C C . LEU A 1 197 ? 16.295 3.041 -9.900 1.00 94.25 197 LEU A C 1
ATOM 1560 O O . LEU A 1 197 ? 15.291 3.345 -9.256 1.00 94.25 197 LEU A O 1
ATOM 1564 N N . VAL A 1 198 ? 17.342 3.857 -10.051 1.00 95.25 198 VAL A N 1
ATOM 1565 C CA . VAL A 1 198 ? 17.382 5.212 -9.485 1.00 95.25 198 VAL A CA 1
ATOM 1566 C C . VAL A 1 198 ? 16.236 6.048 -10.051 1.00 95.25 198 VAL A C 1
ATOM 1568 O O . VAL A 1 198 ? 15.476 6.627 -9.280 1.00 95.25 198 VAL A O 1
ATOM 1571 N N . PHE A 1 199 ? 16.025 6.010 -11.369 1.00 95.94 199 PHE A N 1
ATOM 1572 C CA . PHE A 1 199 ? 14.907 6.695 -12.017 1.00 95.94 199 PHE A CA 1
ATOM 1573 C C . PHE A 1 199 ? 13.535 6.271 -11.465 1.00 95.94 199 PHE A C 1
ATOM 1575 O O . PHE A 1 199 ? 12.696 7.127 -11.182 1.00 95.94 199 PHE A O 1
ATOM 1582 N N . LEU A 1 200 ? 13.288 4.968 -11.285 1.00 94.69 200 LEU A N 1
ATOM 1583 C CA . LEU A 1 200 ? 12.018 4.477 -10.734 1.00 94.69 200 LEU A CA 1
ATOM 1584 C C . LEU A 1 200 ? 11.821 4.933 -9.279 1.00 94.69 200 LEU A C 1
ATOM 1586 O O . LEU A 1 200 ? 10.715 5.319 -8.900 1.00 94.69 200 LEU A O 1
ATOM 1590 N N . GLN A 1 201 ? 12.885 4.929 -8.473 1.00 93.62 201 GLN A N 1
ATOM 1591 C CA . GLN A 1 201 ? 12.846 5.431 -7.098 1.00 93.62 201 GLN A CA 1
ATOM 1592 C C . GLN A 1 201 ? 12.593 6.942 -7.046 1.00 93.62 201 GLN A C 1
ATOM 1594 O O . GLN A 1 201 ? 11.818 7.397 -6.206 1.00 93.62 201 GLN A O 1
ATOM 1599 N N . ASP A 1 202 ? 13.199 7.718 -7.944 1.00 95.12 202 ASP A N 1
ATOM 1600 C CA . ASP A 1 202 ? 12.956 9.158 -8.049 1.00 95.12 202 ASP A CA 1
ATOM 1601 C C . ASP A 1 202 ? 11.520 9.455 -8.487 1.00 95.12 202 ASP A C 1
ATOM 1603 O O . ASP A 1 202 ? 10.867 10.299 -7.878 1.00 95.12 202 ASP A O 1
ATOM 1607 N N . CYS A 1 203 ? 10.970 8.685 -9.433 1.00 94.19 203 CYS A N 1
ATOM 1608 C CA . CYS A 1 203 ? 9.547 8.759 -9.777 1.00 94.19 203 CYS A CA 1
ATOM 1609 C C . CYS A 1 203 ? 8.656 8.569 -8.538 1.00 94.19 203 CYS A C 1
ATOM 1611 O O . CYS A 1 203 ? 7.743 9.364 -8.310 1.00 94.19 203 CYS A O 1
ATOM 1613 N N . GLN A 1 204 ? 8.947 7.563 -7.705 1.00 92.81 204 GLN A N 1
ATOM 1614 C CA . GLN A 1 204 ? 8.195 7.314 -6.469 1.00 92.81 204 GLN A CA 1
ATOM 1615 C C . GLN A 1 204 ? 8.297 8.486 -5.481 1.00 92.81 204 GLN A C 1
ATOM 1617 O O . GLN A 1 204 ? 7.301 8.875 -4.862 1.00 92.81 204 GLN A O 1
ATOM 1622 N N . ARG A 1 205 ? 9.498 9.063 -5.321 1.00 90.88 205 ARG A N 1
ATOM 1623 C CA . ARG A 1 205 ? 9.737 10.226 -4.444 1.00 90.88 205 ARG A CA 1
ATOM 1624 C C . ARG A 1 205 ? 8.975 11.460 -4.924 1.00 90.88 205 ARG A C 1
ATOM 1626 O O . ARG A 1 205 ? 8.456 12.191 -4.086 1.00 90.88 205 ARG A O 1
ATOM 1633 N N . SER A 1 206 ? 8.837 11.631 -6.237 1.00 90.94 206 SER A N 1
ATOM 1634 C CA . SER A 1 206 ? 8.042 12.691 -6.870 1.00 90.94 206 SER A CA 1
ATOM 1635 C C . SER A 1 206 ? 6.526 12.453 -6.835 1.00 90.94 206 SER A C 1
ATOM 1637 O O . SER A 1 206 ? 5.777 13.267 -7.360 1.00 90.94 206 SER A O 1
ATOM 1639 N N . GLY A 1 207 ? 6.052 11.369 -6.208 1.00 89.44 207 GLY A N 1
ATOM 1640 C CA . GLY A 1 207 ? 4.622 11.099 -6.023 1.00 89.44 207 GLY A CA 1
ATOM 1641 C C . GLY A 1 207 ? 3.974 10.260 -7.125 1.00 89.44 207 GLY A C 1
ATOM 1642 O O . GLY A 1 207 ? 2.774 9.997 -7.046 1.00 89.44 207 GLY A O 1
ATOM 1643 N N . LEU A 1 208 ? 4.749 9.792 -8.107 1.00 92.50 208 LEU A N 1
ATOM 1644 C CA . LEU A 1 208 ? 4.261 8.846 -9.106 1.00 92.50 208 LEU A CA 1
ATOM 1645 C C . LEU A 1 208 ? 4.077 7.466 -8.469 1.00 92.50 208 LEU A C 1
ATOM 1647 O O . LEU A 1 208 ? 4.880 7.004 -7.656 1.00 92.50 208 LEU A O 1
ATOM 1651 N N . THR A 1 209 ? 2.996 6.808 -8.850 1.00 91.88 209 THR A N 1
ATOM 1652 C CA . THR A 1 209 ? 2.513 5.548 -8.295 1.00 91.88 209 THR A CA 1
ATOM 1653 C C . THR A 1 209 ? 2.627 4.398 -9.302 1.00 91.88 209 THR A C 1
ATOM 1655 O O . THR A 1 209 ? 2.894 3.262 -8.908 1.00 91.88 209 THR A O 1
ATOM 1658 N N . MET A 1 210 ? 2.499 4.678 -10.602 1.00 92.88 210 MET A N 1
ATOM 1659 C CA . MET A 1 210 ? 2.518 3.698 -11.683 1.00 92.88 210 MET A CA 1
ATOM 1660 C C . MET A 1 210 ? 3.964 3.338 -11.992 1.00 92.88 210 MET A C 1
ATOM 1662 O O . MET A 1 210 ? 4.605 3.894 -12.886 1.00 92.88 210 MET A O 1
ATOM 1666 N N . ILE A 1 211 ? 4.519 2.435 -11.196 1.00 92.94 211 ILE A N 1
ATOM 1667 C CA . ILE A 1 211 ? 5.917 2.034 -11.291 1.00 92.94 211 ILE A CA 1
ATOM 1668 C C . ILE A 1 211 ? 5.980 0.537 -11.534 1.00 92.94 211 ILE A C 1
ATOM 1670 O O . ILE A 1 211 ? 5.477 -0.259 -10.745 1.00 92.94 211 ILE A O 1
ATOM 1674 N N . GLN A 1 212 ? 6.616 0.169 -12.643 1.00 92.69 212 GLN A N 1
ATOM 1675 C CA . GLN A 1 212 ? 6.745 -1.211 -13.074 1.00 92.69 212 GLN A CA 1
ATOM 1676 C C . GLN A 1 212 ? 8.151 -1.449 -13.652 1.00 92.69 212 GLN A C 1
ATOM 1678 O O . GLN A 1 212 ? 8.595 -0.651 -14.482 1.00 92.69 212 GLN A O 1
ATOM 1683 N N . PRO A 1 213 ? 8.849 -2.529 -13.261 1.00 93.69 213 PRO A N 1
ATOM 1684 C CA . PRO A 1 213 ? 8.430 -3.550 -12.301 1.00 93.69 213 PRO A CA 1
ATOM 1685 C C . PRO A 1 213 ? 8.386 -3.021 -10.861 1.00 93.69 213 PRO A C 1
ATOM 1687 O O . PRO A 1 213 ? 9.354 -2.438 -10.375 1.00 93.69 213 PRO A O 1
ATOM 1690 N N . GLY A 1 214 ? 7.277 -3.227 -10.159 1.00 91.94 214 GLY A N 1
ATOM 1691 C CA . GLY A 1 214 ? 7.045 -2.663 -8.830 1.00 91.94 214 GLY A CA 1
ATOM 1692 C C . GLY A 1 214 ? 8.024 -3.197 -7.789 1.00 91.94 214 GLY A C 1
ATOM 1693 O O . GLY A 1 214 ? 8.524 -2.451 -6.946 1.00 91.94 214 GLY A O 1
ATOM 1694 N N . ARG A 1 215 ? 8.404 -4.476 -7.893 1.00 90.06 215 ARG A N 1
ATOM 1695 C CA . ARG A 1 215 ? 9.397 -5.089 -6.986 1.00 90.06 215 ARG A CA 1
ATOM 1696 C C . ARG A 1 215 ? 10.780 -4.424 -7.028 1.00 90.06 215 ARG A C 1
ATOM 1698 O O . ARG A 1 215 ? 11.533 -4.523 -6.062 1.00 90.06 215 ARG A O 1
ATOM 1705 N N . TRP A 1 216 ? 11.121 -3.741 -8.120 1.00 91.06 216 TRP A N 1
ATOM 1706 C CA . TRP A 1 216 ? 12.422 -3.087 -8.277 1.00 91.06 216 TRP A CA 1
ATOM 1707 C C . TRP A 1 216 ? 12.610 -1.861 -7.388 1.00 91.06 216 TRP A C 1
ATOM 1709 O O . TRP A 1 216 ? 13.745 -1.519 -7.069 1.00 91.06 216 TRP A O 1
ATOM 1719 N N . LEU A 1 217 ? 11.530 -1.257 -6.893 1.00 89.00 217 LEU A N 1
ATOM 1720 C CA . LEU A 1 217 ? 11.611 -0.127 -5.962 1.00 89.00 217 LEU A CA 1
ATOM 1721 C C . LEU A 1 217 ? 12.340 -0.452 -4.654 1.00 89.00 217 LEU A C 1
ATOM 1723 O O . LEU A 1 217 ? 12.832 0.449 -3.974 1.00 89.00 217 LEU A O 1
ATOM 1727 N N . HIS A 1 218 ? 12.437 -1.735 -4.310 1.00 83.00 218 HIS A N 1
ATOM 1728 C CA . HIS A 1 218 ? 13.154 -2.214 -3.131 1.00 83.00 218 HIS A CA 1
ATOM 1729 C C . HIS A 1 218 ? 14.363 -3.088 -3.483 1.00 83.00 218 HIS A C 1
ATOM 1731 O O . HIS A 1 218 ? 14.989 -3.646 -2.582 1.00 83.00 218 HIS A O 1
ATOM 1737 N N . ALA A 1 219 ? 14.700 -3.212 -4.771 1.00 85.06 219 ALA A N 1
ATOM 1738 C CA . ALA A 1 219 ? 15.868 -3.961 -5.202 1.00 85.06 219 ALA A CA 1
ATOM 1739 C C . ALA A 1 219 ? 17.156 -3.215 -4.831 1.00 85.06 219 ALA A C 1
ATOM 1741 O O . ALA A 1 219 ? 17.232 -1.986 -4.877 1.00 85.06 219 ALA A O 1
ATOM 1742 N N . VAL A 1 220 ? 18.187 -3.986 -4.498 1.00 80.12 220 VAL A N 1
ATOM 1743 C CA . VAL A 1 220 ? 19.553 -3.492 -4.305 1.00 80.12 220 VAL A CA 1
ATOM 1744 C C . VAL A 1 220 ? 20.471 -4.117 -5.360 1.00 80.12 220 VAL A C 1
ATOM 1746 O O . VAL A 1 220 ? 20.188 -5.229 -5.812 1.00 80.12 220 VAL A O 1
ATOM 1749 N N . PRO A 1 221 ? 21.578 -3.462 -5.758 1.00 75.44 221 PRO A N 1
ATOM 1750 C CA . PRO A 1 221 ? 22.475 -3.984 -6.796 1.00 75.44 221 PRO A CA 1
ATOM 1751 C C . PRO A 1 221 ? 23.050 -5.381 -6.519 1.00 75.44 221 PRO A C 1
ATOM 1753 O O . PRO A 1 221 ? 23.374 -6.103 -7.457 1.00 75.44 221 PRO A O 1
ATOM 1756 N N . SER A 1 222 ? 23.148 -5.787 -5.252 1.00 78.50 222 SER A N 1
ATOM 1757 C CA . SER A 1 222 ? 23.582 -7.122 -4.814 1.00 78.50 222 SER A CA 1
ATOM 1758 C C . SER A 1 222 ? 22.429 -8.113 -4.574 1.00 78.50 222 SER A C 1
ATOM 1760 O O . SER A 1 222 ? 22.662 -9.233 -4.123 1.00 78.50 222 SER A O 1
ATOM 1762 N N . GLY A 1 223 ? 21.183 -7.703 -4.824 1.00 80.00 223 GLY A N 1
ATOM 1763 C CA . GLY A 1 223 ? 19.973 -8.465 -4.524 1.00 80.00 223 GLY A CA 1
ATOM 1764 C C . GLY A 1 223 ? 19.671 -9.574 -5.533 1.00 80.00 223 GLY A C 1
ATOM 1765 O O . GLY A 1 223 ? 20.239 -9.660 -6.616 1.00 80.00 223 GLY A O 1
ATOM 1766 N N . ALA A 1 224 ? 18.713 -10.439 -5.209 1.00 80.44 224 ALA A N 1
ATOM 1767 C CA . ALA A 1 224 ? 18.334 -11.553 -6.081 1.00 80.44 224 ALA A CA 1
ATOM 1768 C C . ALA A 1 224 ? 17.639 -11.103 -7.386 1.00 80.44 224 ALA A C 1
ATOM 1770 O O . ALA A 1 224 ? 17.542 -11.892 -8.333 1.00 80.44 224 ALA A O 1
ATOM 1771 N N . GLU A 1 225 ? 17.123 -9.874 -7.415 1.00 78.06 225 GLU A N 1
ATOM 1772 C CA . GLU A 1 225 ? 16.521 -9.192 -8.560 1.00 78.06 225 GLU A CA 1
ATOM 1773 C C . GLU A 1 225 ? 17.557 -8.673 -9.561 1.00 78.06 225 GLU A C 1
ATOM 1775 O O . GLU A 1 225 ? 17.221 -8.530 -10.732 1.00 78.06 225 GLU A O 1
ATOM 1780 N N . SER A 1 226 ? 18.800 -8.429 -9.131 1.00 79.12 226 SER A N 1
ATOM 1781 C CA . SER A 1 226 ? 19.850 -7.833 -9.965 1.00 79.12 226 SER A CA 1
ATOM 1782 C C . SER A 1 226 ? 20.639 -8.844 -10.797 1.00 79.12 226 SER A C 1
ATOM 1784 O O . SER A 1 226 ? 21.501 -8.450 -11.573 1.00 79.12 226 SER A O 1
ATOM 1786 N N . GLN A 1 227 ? 20.374 -10.145 -10.629 1.00 82.56 227 GLN A N 1
ATOM 1787 C CA . GLN A 1 227 ? 21.123 -11.213 -11.300 1.00 82.56 227 GLN A CA 1
ATOM 1788 C C . GLN A 1 227 ? 20.848 -11.285 -12.805 1.00 82.56 227 GLN A C 1
ATOM 1790 O O . GLN A 1 227 ? 21.722 -11.669 -13.569 1.00 82.56 227 GLN A O 1
ATOM 1795 N N . LEU A 1 228 ? 19.615 -10.985 -13.214 1.00 88.06 228 LEU A N 1
ATOM 1796 C CA . LEU A 1 228 ? 19.158 -11.065 -14.602 1.00 88.06 228 LEU A CA 1
ATOM 1797 C C . LEU A 1 228 ? 18.291 -9.830 -14.890 1.00 88.06 228 LEU A C 1
ATOM 1799 O O . LEU A 1 228 ? 17.064 -9.948 -14.968 1.00 88.06 228 LEU A O 1
ATOM 1803 N N . PRO A 1 229 ? 18.899 -8.630 -14.952 1.00 93.00 229 PRO A N 1
ATOM 1804 C CA . PRO A 1 229 ? 18.177 -7.386 -15.203 1.00 93.00 229 PRO A CA 1
ATOM 1805 C C . PRO A 1 229 ? 17.652 -7.333 -16.640 1.00 93.00 229 PRO A C 1
ATOM 1807 O O . PRO A 1 229 ? 18.219 -7.931 -17.548 1.00 93.00 229 PRO A O 1
ATOM 1810 N N . PHE A 1 230 ? 16.611 -6.553 -16.885 1.00 95.62 230 PHE A N 1
ATOM 1811 C CA . PHE A 1 230 ? 16.168 -6.229 -18.240 1.00 95.62 230 PHE A CA 1
ATOM 1812 C C . PHE A 1 230 ? 15.925 -4.728 -18.355 1.00 95.62 230 PHE A C 1
ATOM 1814 O O . PHE A 1 230 ? 15.812 -4.030 -17.349 1.00 95.62 230 PHE A O 1
ATOM 1821 N N . LEU A 1 231 ? 15.853 -4.223 -19.581 1.00 95.88 231 LEU A N 1
ATOM 1822 C CA . LEU A 1 231 ? 15.621 -2.806 -19.851 1.00 95.88 231 LEU A CA 1
ATOM 1823 C C . LEU A 1 231 ? 14.281 -2.620 -20.564 1.00 95.88 231 LEU A C 1
ATOM 1825 O O . LEU A 1 231 ? 13.890 -3.488 -21.341 1.00 95.88 231 LEU A O 1
ATOM 1829 N N . PRO A 1 232 ? 13.567 -1.508 -20.352 1.00 94.75 232 PRO A N 1
ATOM 1830 C CA . PRO A 1 232 ? 12.506 -1.094 -21.251 1.00 94.75 232 PRO A CA 1
ATOM 1831 C C . PRO A 1 232 ? 13.140 -0.590 -22.545 1.00 94.75 232 PRO A C 1
ATOM 1833 O O . PRO A 1 232 ? 13.899 0.379 -22.543 1.00 94.75 232 PRO A O 1
ATOM 1836 N N . LEU A 1 233 ? 12.850 -1.259 -23.656 1.00 92.81 233 LEU A N 1
ATOM 1837 C CA . LEU A 1 233 ? 13.377 -0.845 -24.950 1.00 92.81 233 LEU A CA 1
ATOM 1838 C C . LEU A 1 233 ? 12.482 0.242 -25.532 1.00 92.81 233 LEU A C 1
ATOM 1840 O O . LEU A 1 233 ? 11.298 0.020 -25.805 1.00 92.81 233 LEU A O 1
ATOM 1844 N N . LEU A 1 234 ? 13.070 1.415 -25.764 1.00 88.69 234 LEU A N 1
ATOM 1845 C CA . LEU A 1 234 ? 12.416 2.518 -26.457 1.00 88.69 234 LEU A CA 1
ATOM 1846 C C . LEU A 1 234 ? 12.360 2.183 -27.955 1.00 88.69 234 LEU A C 1
ATOM 1848 O O . LEU A 1 234 ? 13.196 2.618 -28.745 1.00 88.69 234 LEU A O 1
ATOM 1852 N N . LEU A 1 235 ? 11.411 1.311 -28.313 1.00 73.81 235 LEU A N 1
ATOM 1853 C CA . LEU A 1 235 ? 11.236 0.769 -29.657 1.00 73.81 235 LEU A CA 1
ATOM 1854 C C . LEU A 1 235 ? 11.188 1.892 -30.691 1.00 73.81 235 LEU A C 1
ATOM 1856 O O . LEU A 1 235 ? 10.337 2.783 -30.633 1.00 73.81 235 LEU A O 1
ATOM 1860 N N . ARG A 1 236 ? 12.089 1.809 -31.668 1.00 71.19 236 ARG A N 1
ATOM 1861 C CA . ARG A 1 236 ? 12.055 2.670 -32.844 1.00 71.19 236 ARG A CA 1
ATOM 1862 C C . ARG A 1 236 ? 10.866 2.268 -33.712 1.00 71.19 236 ARG A C 1
ATOM 1864 O O . ARG A 1 236 ? 10.571 1.084 -33.862 1.00 71.19 236 ARG A O 1
ATOM 1871 N N . THR A 1 237 ? 10.204 3.249 -34.316 1.00 66.00 237 THR A N 1
ATOM 1872 C CA . THR A 1 237 ? 9.020 3.036 -35.168 1.00 66.00 237 THR A CA 1
ATOM 1873 C C . THR A 1 237 ? 9.296 2.176 -36.408 1.00 66.00 237 THR A C 1
ATOM 1875 O O . THR A 1 237 ? 8.356 1.721 -37.048 1.00 66.00 237 THR A O 1
ATOM 1878 N N . ASN A 1 238 ? 10.566 1.934 -36.745 1.00 74.56 238 ASN A N 1
ATOM 1879 C CA . ASN A 1 238 ? 10.997 1.174 -37.915 1.00 74.56 238 ASN A CA 1
ATOM 1880 C C . ASN A 1 238 ? 11.255 -0.325 -37.661 1.00 74.56 238 ASN A C 1
ATOM 1882 O O . ASN A 1 238 ? 11.508 -1.041 -38.626 1.00 74.56 238 ASN A O 1
ATOM 1886 N N . LEU A 1 239 ? 11.214 -0.810 -36.413 1.00 82.19 239 LEU A N 1
ATOM 1887 C CA . LEU A 1 239 ? 11.389 -2.236 -36.108 1.00 82.19 239 LEU A CA 1
ATOM 1888 C C . LEU A 1 239 ? 10.030 -2.944 -36.039 1.00 82.19 239 LEU A C 1
ATOM 1890 O O . LEU A 1 239 ? 9.205 -2.656 -35.169 1.00 82.19 239 LEU A O 1
ATOM 1894 N N . SER A 1 240 ? 9.805 -3.894 -36.945 1.00 86.94 240 SER A N 1
ATOM 1895 C CA . SER A 1 240 ? 8.625 -4.768 -36.934 1.00 86.94 240 SER A CA 1
ATOM 1896 C C . SER A 1 240 ? 8.740 -5.879 -35.882 1.00 86.94 240 SER A C 1
ATOM 1898 O O . SER A 1 240 ? 9.836 -6.272 -35.477 1.00 86.94 240 SER A O 1
ATOM 1900 N N . GLU A 1 241 ? 7.601 -6.438 -35.457 1.00 87.38 241 GLU A N 1
ATOM 1901 C CA . GLU A 1 241 ? 7.600 -7.580 -34.529 1.00 87.38 241 GLU A CA 1
ATOM 1902 C C . GLU A 1 241 ? 8.329 -8.797 -35.100 1.00 87.38 241 GLU A C 1
ATOM 1904 O O . GLU A 1 241 ? 8.986 -9.520 -34.355 1.00 87.38 241 GLU A O 1
ATOM 1909 N N . ASP A 1 242 ? 8.245 -9.017 -36.412 1.00 89.12 242 ASP A N 1
ATOM 1910 C CA . ASP A 1 242 ? 8.888 -10.157 -37.063 1.00 89.12 242 ASP A CA 1
ATOM 1911 C C . ASP A 1 242 ? 10.409 -9.998 -37.111 1.00 89.12 242 ASP A C 1
ATOM 1913 O O . ASP A 1 242 ? 11.132 -10.974 -36.913 1.00 89.12 242 ASP A O 1
ATOM 1917 N N . GLN A 1 243 ? 10.917 -8.771 -37.272 1.00 89.88 243 GLN A N 1
ATOM 1918 C CA . GLN A 1 243 ? 12.350 -8.500 -37.131 1.00 89.88 243 GLN A CA 1
ATOM 1919 C C . GLN A 1 243 ? 12.839 -8.807 -35.713 1.00 89.88 243 GLN A C 1
ATOM 1921 O O . GLN A 1 243 ? 13.852 -9.482 -35.557 1.00 89.88 243 GLN A O 1
ATOM 1926 N N . LEU A 1 244 ? 12.098 -8.391 -34.682 1.00 90.50 244 LEU A N 1
ATOM 1927 C CA . LEU A 1 244 ? 12.453 -8.669 -33.284 1.00 90.50 244 LEU A CA 1
ATOM 1928 C C . LEU A 1 244 ? 12.370 -10.167 -32.947 1.00 90.50 244 LEU A C 1
ATOM 1930 O O . LEU A 1 244 ? 13.231 -10.702 -32.247 1.00 90.50 244 LEU A O 1
ATOM 1934 N N . LYS A 1 245 ? 11.366 -10.877 -33.475 1.00 89.69 245 LYS A N 1
ATOM 1935 C CA . LYS A 1 245 ? 11.240 -12.335 -33.310 1.00 89.69 245 LYS A CA 1
ATOM 1936 C C . LYS A 1 245 ? 12.412 -13.086 -33.938 1.00 89.69 245 LYS A C 1
ATOM 1938 O O . LYS A 1 245 ? 12.869 -14.052 -33.331 1.00 89.69 245 LYS A O 1
ATOM 1943 N N . ASN A 1 246 ? 12.894 -12.625 -35.091 1.00 92.75 246 ASN A N 1
ATOM 1944 C CA . ASN A 1 246 ? 14.011 -13.218 -35.829 1.00 92.75 246 ASN A CA 1
ATOM 1945 C C . ASN A 1 246 ? 15.388 -12.655 -35.424 1.00 92.75 246 ASN A C 1
ATOM 1947 O O . ASN A 1 246 ? 16.387 -12.971 -36.068 1.00 92.75 246 ASN A O 1
ATOM 1951 N N . ALA A 1 247 ? 15.457 -11.819 -34.382 1.00 93.75 247 ALA A N 1
ATOM 1952 C CA . ALA A 1 247 ? 16.715 -11.283 -33.877 1.00 93.75 247 ALA A CA 1
ATOM 1953 C C . ALA A 1 247 ? 17.654 -12.405 -33.387 1.00 93.75 247 ALA A C 1
ATOM 1955 O O . ALA A 1 247 ? 17.167 -13.416 -32.867 1.00 93.75 247 ALA A O 1
ATOM 1956 N N . PRO A 1 248 ? 18.986 -12.223 -33.486 1.00 96.06 248 PRO A N 1
ATOM 1957 C CA . PRO A 1 248 ? 19.957 -13.156 -32.918 1.00 96.06 248 PRO A CA 1
ATOM 1958 C C . PRO A 1 248 ? 19.689 -13.446 -31.434 1.00 96.06 248 PRO A C 1
ATOM 1960 O O . PRO A 1 248 ? 19.308 -12.558 -30.677 1.00 96.06 248 PRO A O 1
ATOM 1963 N N . GLU A 1 249 ? 19.940 -14.673 -30.971 1.00 95.62 249 GLU A N 1
ATOM 1964 C CA . GLU A 1 249 ? 19.653 -15.068 -29.579 1.00 95.62 249 GLU A CA 1
ATOM 1965 C C . GLU A 1 249 ? 20.456 -14.287 -28.522 1.00 95.62 249 GLU A C 1
ATOM 1967 O O . GLU A 1 249 ? 20.042 -14.205 -27.361 1.00 95.62 249 GLU A O 1
ATOM 1972 N N . ASN A 1 250 ? 21.599 -13.713 -28.903 1.00 95.94 250 ASN A N 1
ATOM 1973 C CA . ASN A 1 250 ? 22.424 -12.843 -28.062 1.00 95.94 250 ASN A CA 1
ATOM 1974 C C . ASN A 1 250 ? 22.084 -11.348 -28.206 1.00 95.94 250 ASN A C 1
ATOM 1976 O O . ASN A 1 250 ? 22.679 -10.538 -27.496 1.00 95.94 250 ASN A O 1
ATOM 1980 N N . ALA A 1 251 ? 21.152 -10.977 -29.089 1.00 96.69 251 ALA A N 1
ATOM 1981 C CA . ALA A 1 251 ? 20.678 -9.605 -29.208 1.00 96.69 251 ALA A CA 1
ATOM 1982 C C . ALA A 1 251 ? 20.018 -9.151 -27.903 1.00 96.6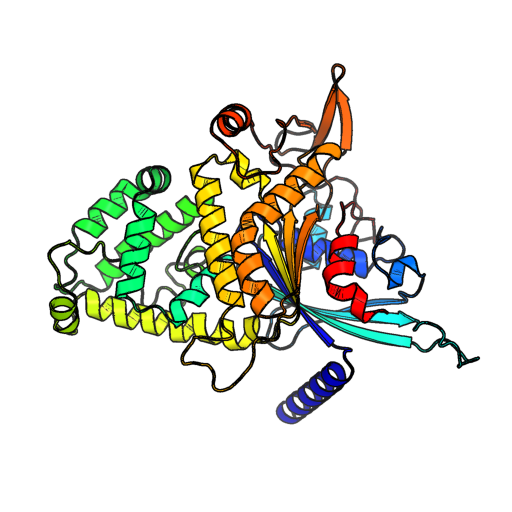9 251 ALA A C 1
ATOM 1984 O O . ALA A 1 251 ? 19.359 -9.940 -27.209 1.00 96.69 251 ALA A O 1
ATOM 1985 N N . LEU A 1 252 ? 20.151 -7.865 -27.582 1.00 96.56 252 LEU A N 1
ATOM 1986 C CA . LEU A 1 252 ? 19.633 -7.30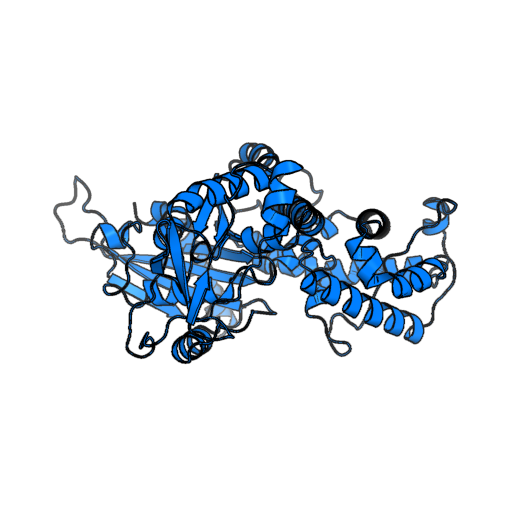4 -26.338 1.00 96.56 252 LEU A CA 1
ATOM 1987 C C . LEU A 1 252 ? 18.135 -7.577 -26.144 1.00 96.56 252 LEU A C 1
ATOM 1989 O O . LEU A 1 252 ? 17.721 -7.884 -25.024 1.00 96.56 252 LEU A O 1
ATOM 1993 N N . PHE A 1 253 ? 17.333 -7.512 -27.213 1.00 96.19 253 PHE A N 1
ATOM 1994 C CA . PHE A 1 253 ? 15.905 -7.835 -27.159 1.00 96.19 253 PHE A CA 1
ATOM 1995 C C . PHE A 1 253 ? 15.655 -9.244 -26.602 1.00 96.19 253 PHE A C 1
ATOM 1997 O O . PHE A 1 253 ? 14.890 -9.399 -25.652 1.00 96.19 253 PHE A O 1
ATOM 2004 N N . LYS A 1 254 ? 16.343 -10.261 -27.138 1.00 97.06 254 LYS A N 1
ATOM 2005 C CA . LYS A 1 254 ? 16.196 -11.666 -26.721 1.00 97.06 254 LYS A CA 1
ATOM 2006 C C . LYS A 1 254 ? 16.711 -11.899 -25.304 1.00 97.06 254 LYS A C 1
ATOM 2008 O O . LYS A 1 254 ? 16.084 -12.621 -24.528 1.00 97.06 254 LYS A O 1
ATOM 2013 N N . VAL A 1 255 ? 17.823 -11.260 -24.939 1.00 97.25 255 VAL A N 1
ATOM 2014 C CA . VAL A 1 255 ? 18.367 -11.309 -23.573 1.00 97.25 255 VAL A CA 1
ATOM 2015 C C . VAL A 1 255 ? 17.357 -10.737 -22.574 1.00 97.25 255 VAL A C 1
ATOM 2017 O O . VAL A 1 255 ? 16.978 -11.423 -21.621 1.00 97.25 255 VAL A O 1
ATOM 2020 N N . CYS A 1 256 ? 16.855 -9.526 -22.821 1.00 97.44 256 CYS A N 1
ATOM 2021 C CA . CYS A 1 256 ? 15.885 -8.883 -21.942 1.00 97.44 256 CYS A CA 1
ATOM 2022 C C . CYS A 1 256 ? 14.545 -9.627 -21.896 1.00 97.44 256 CYS A C 1
ATOM 2024 O O . CYS A 1 256 ? 13.959 -9.732 -20.821 1.00 97.44 256 CYS A O 1
ATOM 2026 N N . GLU A 1 257 ? 14.080 -10.201 -23.009 1.00 97.12 257 GLU A N 1
ATOM 2027 C CA . GLU A 1 257 ? 12.867 -11.026 -23.051 1.00 97.12 257 GLU A CA 1
ATOM 2028 C C . GLU A 1 257 ? 12.985 -12.257 -22.138 1.00 97.12 257 GLU A C 1
ATOM 2030 O O . GLU A 1 257 ? 12.088 -12.528 -21.331 1.00 97.12 257 GLU A O 1
ATOM 2035 N N . ARG A 1 258 ? 14.120 -12.970 -22.185 1.00 97.19 258 ARG A N 1
ATOM 2036 C CA . ARG A 1 258 ? 14.385 -14.105 -21.282 1.00 97.19 258 ARG A CA 1
ATOM 2037 C C . ARG A 1 258 ? 14.453 -13.665 -19.820 1.00 97.19 258 ARG A C 1
ATOM 2039 O O . ARG A 1 258 ? 13.890 -14.334 -18.950 1.00 97.19 258 ARG A O 1
ATOM 2046 N N . HIS A 1 259 ? 15.113 -12.544 -19.535 1.00 96.81 259 HIS A N 1
ATOM 2047 C CA . HIS A 1 259 ? 15.239 -11.997 -18.180 1.00 96.81 259 HIS A CA 1
ATOM 2048 C C . HIS A 1 259 ? 13.878 -11.548 -17.619 1.00 96.81 259 HIS A C 1
ATOM 2050 O O . HIS A 1 259 ? 13.537 -11.870 -16.479 1.00 96.81 259 HIS A O 1
ATOM 2056 N N . TYR A 1 260 ? 13.048 -10.912 -18.445 1.00 97.31 260 TYR A N 1
ATOM 2057 C CA . TYR A 1 260 ? 11.665 -10.557 -18.133 1.00 97.31 260 TYR A CA 1
ATOM 2058 C C . TYR A 1 260 ? 10.812 -11.795 -17.819 1.00 97.31 260 TYR A C 1
ATOM 2060 O O . TYR A 1 260 ? 10.109 -11.841 -16.804 1.00 97.31 260 TYR A O 1
ATOM 2068 N N . GLN A 1 261 ? 10.914 -12.849 -18.633 1.00 96.44 261 GLN A N 1
ATOM 2069 C CA . GLN A 1 261 ? 10.198 -14.098 -18.373 1.00 96.44 261 GLN A CA 1
ATOM 2070 C C . GLN A 1 261 ? 10.663 -14.752 -17.062 1.00 96.44 261 GLN A C 1
ATOM 2072 O O . GLN A 1 261 ? 9.841 -15.198 -16.255 1.00 96.44 261 GLN A O 1
ATOM 2077 N N . ARG A 1 262 ? 11.970 -14.724 -16.781 1.00 95.75 262 ARG A N 1
ATOM 2078 C CA . ARG A 1 262 ? 12.531 -15.211 -15.516 1.00 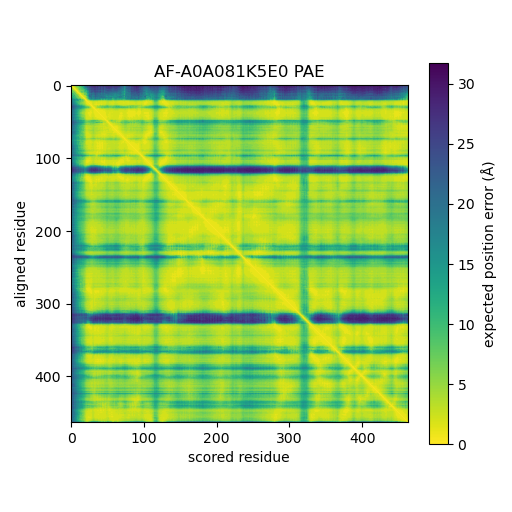95.75 262 ARG A CA 1
ATOM 2079 C C . ARG A 1 262 ? 12.036 -14.407 -14.315 1.00 95.75 262 ARG A C 1
ATOM 2081 O O . ARG A 1 262 ? 11.757 -15.005 -13.276 1.00 95.75 262 ARG A O 1
ATOM 2088 N N . TYR A 1 263 ? 11.889 -13.091 -14.450 1.00 95.62 263 TYR A N 1
ATOM 2089 C CA . TYR A 1 263 ? 11.299 -12.231 -13.425 1.00 95.62 263 TYR A CA 1
ATOM 2090 C C . TYR A 1 263 ? 9.848 -12.632 -13.120 1.00 95.62 263 TYR A C 1
ATOM 2092 O O . TYR A 1 263 ? 9.499 -12.840 -11.953 1.00 95.62 263 TYR A O 1
ATOM 2100 N N . LYS A 1 264 ? 9.028 -12.851 -14.157 1.00 94.50 264 LYS A N 1
ATOM 2101 C CA . LYS A 1 264 ? 7.651 -13.354 -14.004 1.00 94.50 264 LYS A CA 1
ATOM 2102 C C . LYS A 1 264 ? 7.612 -14.689 -13.262 1.00 94.50 264 LYS A C 1
ATOM 2104 O O . LYS A 1 264 ? 6.806 -14.862 -12.349 1.00 94.50 264 LYS A O 1
ATOM 2109 N N . ASP A 1 265 ? 8.485 -15.623 -13.629 1.00 93.75 265 ASP A N 1
ATOM 2110 C CA . ASP A 1 265 ? 8.512 -16.970 -13.051 1.00 93.75 265 ASP A CA 1
ATOM 2111 C C . ASP A 1 265 ? 9.037 -17.010 -11.614 1.00 93.75 265 ASP A C 1
ATOM 2113 O O . ASP A 1 265 ? 8.523 -17.773 -10.795 1.00 93.75 265 ASP A O 1
ATOM 2117 N N . LYS A 1 266 ? 10.045 -16.192 -11.299 1.00 93.00 266 LYS A N 1
ATOM 2118 C CA . LYS A 1 266 ? 10.703 -16.168 -9.986 1.00 93.00 266 LYS A CA 1
ATOM 2119 C C . LYS A 1 266 ? 9.936 -15.339 -8.956 1.00 93.00 266 LYS A C 1
ATOM 2121 O O . LYS A 1 266 ? 9.979 -15.680 -7.778 1.00 93.00 266 LYS A O 1
ATOM 2126 N N . TRP A 1 267 ? 9.245 -14.277 -9.376 1.00 92.12 267 TRP A N 1
ATOM 2127 C CA . TRP A 1 267 ? 8.668 -13.296 -8.449 1.00 92.12 267 TRP A CA 1
ATOM 2128 C C . TRP A 1 267 ? 7.158 -13.133 -8.586 1.00 92.12 267 TRP A C 1
ATOM 2130 O O . TRP A 1 267 ? 6.437 -13.318 -7.606 1.00 92.12 267 TRP A O 1
ATOM 2140 N N . VAL A 1 268 ? 6.661 -12.853 -9.793 1.00 92.06 268 VAL A N 1
ATOM 2141 C CA . VAL A 1 268 ? 5.242 -12.513 -9.998 1.00 92.06 268 VAL A CA 1
ATOM 2142 C C . VAL A 1 268 ? 4.338 -13.735 -9.805 1.00 92.06 268 VAL A C 1
ATOM 2144 O O . VAL A 1 268 ? 3.377 -13.687 -9.035 1.00 92.06 268 VAL A O 1
ATOM 2147 N N . LYS A 1 269 ? 4.660 -14.871 -10.444 1.00 91.44 269 LYS A N 1
ATOM 2148 C CA . LYS A 1 269 ? 3.877 -16.115 -10.321 1.00 91.44 269 LYS A CA 1
ATOM 2149 C C . LYS A 1 269 ? 3.842 -16.644 -8.878 1.00 91.44 269 LYS A C 1
ATOM 2151 O O . LYS A 1 269 ? 2.748 -17.003 -8.431 1.00 91.44 269 LYS A O 1
ATOM 2156 N N . PRO A 1 270 ? 4.966 -16.710 -8.131 1.00 91.38 270 PRO A N 1
ATOM 2157 C CA . PRO A 1 270 ? 4.936 -17.134 -6.735 1.00 91.38 270 PRO A CA 1
ATOM 2158 C C . PRO A 1 270 ? 4.136 -16.194 -5.839 1.00 91.38 270 PRO A C 1
ATOM 2160 O O . PRO A 1 270 ? 3.327 -16.690 -5.063 1.00 91.38 270 PRO A O 1
ATOM 2163 N N . PHE A 1 271 ? 4.287 -14.872 -5.976 1.00 90.75 271 PHE A N 1
ATOM 2164 C CA . PHE A 1 271 ? 3.493 -13.907 -5.206 1.00 90.75 271 PHE A CA 1
ATOM 2165 C C . PHE A 1 271 ? 1.989 -14.099 -5.441 1.00 90.75 271 PHE A C 1
ATOM 2167 O O . PHE A 1 271 ? 1.213 -14.220 -4.488 1.00 90.75 271 PHE A O 1
ATOM 2174 N N . TYR A 1 272 ? 1.583 -14.228 -6.706 1.00 87.75 272 TYR A N 1
ATOM 2175 C CA . TYR A 1 272 ? 0.190 -14.472 -7.059 1.00 87.75 272 TYR A CA 1
ATOM 2176 C C . TYR A 1 272 ? -0.356 -15.753 -6.403 1.00 87.75 272 TYR A C 1
ATOM 2178 O O . TYR A 1 272 ? -1.379 -15.714 -5.722 1.00 87.75 272 TYR A O 1
ATOM 2186 N N . ARG A 1 273 ? 0.344 -16.887 -6.545 1.00 86.31 273 ARG A N 1
ATOM 2187 C CA . ARG A 1 273 ? -0.107 -18.194 -6.023 1.00 86.31 273 ARG A CA 1
ATOM 2188 C C . ARG A 1 273 ? -0.048 -18.300 -4.498 1.00 86.31 273 ARG A C 1
ATOM 2190 O O . ARG A 1 273 ? -0.930 -18.888 -3.874 1.00 86.31 273 ARG A O 1
ATOM 2197 N N . ASN A 1 274 ? 1.015 -17.782 -3.889 1.00 85.75 274 ASN A N 1
ATOM 2198 C CA . ASN A 1 274 ? 1.307 -18.018 -2.476 1.00 85.75 274 ASN A CA 1
ATOM 2199 C C . ASN A 1 274 ? 0.685 -16.977 -1.551 1.00 85.75 274 ASN A C 1
ATOM 2201 O O . ASN A 1 274 ? 0.432 -17.319 -0.389 1.00 85.75 274 ASN A O 1
ATOM 2205 N N . THR A 1 275 ? 0.420 -15.775 -2.063 1.00 87.19 275 THR A N 1
ATOM 2206 C CA . THR A 1 275 ? -0.058 -14.635 -1.278 1.00 87.19 275 THR A CA 1
ATOM 2207 C C . THR A 1 275 ? -1.402 -14.149 -1.810 1.00 87.19 275 THR A C 1
ATOM 2209 O O . THR A 1 275 ? -2.402 -14.328 -1.118 1.00 87.19 275 THR A O 1
ATOM 2212 N N . PHE A 1 276 ? -1.470 -13.634 -3.042 1.00 87.31 276 PHE A N 1
ATOM 2213 C CA . PHE A 1 276 ? -2.681 -12.982 -3.566 1.00 87.31 276 PHE A CA 1
ATOM 2214 C C . PHE A 1 276 ? -3.898 -13.920 -3.659 1.00 87.31 276 PHE A C 1
ATOM 2216 O O . PHE A 1 276 ? -4.967 -13.597 -3.154 1.00 87.31 276 PHE A O 1
ATOM 2223 N N . GLN A 1 277 ? -3.740 -15.125 -4.219 1.00 84.69 277 GLN A N 1
ATOM 2224 C CA . GLN A 1 277 ? -4.832 -16.104 -4.355 1.00 84.69 277 GLN A CA 1
ATOM 2225 C C . GLN A 1 277 ? -5.406 -16.600 -3.018 1.00 84.69 277 GLN A C 1
ATOM 2227 O O . GLN A 1 277 ? -6.494 -17.176 -2.994 1.00 84.69 277 GLN A O 1
ATOM 2232 N N . LYS A 1 278 ? -4.674 -16.431 -1.910 1.00 86.19 278 LYS A N 1
ATOM 2233 C CA . LYS A 1 278 ? -5.108 -16.873 -0.578 1.00 86.19 278 LYS A CA 1
ATOM 2234 C C . LYS A 1 278 ? -5.906 -15.813 0.174 1.00 86.19 278 LYS A C 1
ATOM 2236 O O . LYS A 1 278 ? -6.372 -16.124 1.263 1.00 86.19 278 LYS A O 1
ATOM 2241 N N . VAL A 1 279 ? -6.002 -14.597 -0.356 1.00 90.75 279 VAL A N 1
ATOM 2242 C CA . VAL A 1 279 ? -6.724 -13.486 0.262 1.00 90.75 279 VAL A CA 1
ATOM 2243 C C . VAL A 1 279 ? -8.227 -13.650 0.029 1.00 90.75 279 VAL A C 1
ATOM 2245 O O . VAL A 1 279 ? -8.657 -13.884 -1.098 1.00 90.75 279 VAL A O 1
ATOM 2248 N N . ASP A 1 280 ? -9.010 -13.508 1.098 1.00 91.00 280 ASP A N 1
ATOM 2249 C CA . ASP A 1 280 ? -10.478 -13.519 1.063 1.00 91.00 280 ASP A CA 1
ATOM 2250 C C . ASP A 1 280 ? -11.034 -12.081 1.067 1.00 91.00 280 ASP A C 1
ATOM 2252 O O . ASP A 1 280 ? -12.012 -11.777 0.395 1.00 91.00 280 ASP A O 1
ATOM 2256 N N . ARG A 1 281 ? -10.381 -11.159 1.787 1.00 93.38 281 ARG A N 1
ATOM 2257 C CA . ARG A 1 281 ? -10.737 -9.731 1.859 1.00 93.38 281 ARG A CA 1
ATOM 2258 C C . ARG A 1 281 ? -9.520 -8.880 1.547 1.00 93.38 281 ARG A C 1
ATOM 2260 O O . ARG A 1 281 ? -8.442 -9.162 2.061 1.00 93.38 281 ARG A O 1
ATOM 2267 N N . GLN A 1 282 ? -9.680 -7.808 0.784 1.00 93.75 282 GLN A N 1
ATOM 2268 C CA . GLN A 1 282 ? -8.571 -6.906 0.479 1.00 93.75 282 GLN A CA 1
ATOM 2269 C C . GLN A 1 282 ? -8.825 -5.505 1.029 1.00 93.75 282 GLN A C 1
ATOM 2271 O O . GLN A 1 282 ? -9.861 -4.907 0.762 1.00 93.75 282 GLN A O 1
ATOM 2276 N N . LEU A 1 283 ? -7.841 -4.952 1.731 1.00 96.06 283 LEU A N 1
ATOM 2277 C CA . LEU A 1 283 ? -7.763 -3.532 2.056 1.00 96.06 283 LEU A CA 1
ATOM 2278 C C . LEU A 1 283 ? -6.675 -2.884 1.194 1.00 96.06 283 LEU A C 1
ATOM 2280 O O . LEU A 1 283 ? -5.534 -3.355 1.177 1.00 96.06 283 LEU A O 1
ATOM 2284 N N . VAL A 1 284 ? -7.026 -1.814 0.482 1.00 95.06 284 VAL A N 1
ATOM 2285 C CA . VAL A 1 284 ? -6.103 -1.003 -0.321 1.00 95.06 284 VAL A CA 1
ATOM 2286 C C . VAL A 1 284 ? -6.085 0.415 0.236 1.00 95.06 284 VAL A C 1
ATOM 2288 O O . VAL A 1 284 ? -7.056 1.157 0.093 1.00 95.06 284 VAL A O 1
ATOM 2291 N N . LEU A 1 285 ? -4.981 0.792 0.877 1.00 96.56 285 LEU A N 1
ATOM 2292 C CA . LEU A 1 285 ? -4.780 2.140 1.404 1.00 96.56 285 LEU A CA 1
ATOM 2293 C C . LEU A 1 285 ? -4.261 3.076 0.313 1.00 96.56 285 LEU A C 1
ATOM 2295 O O . LEU A 1 285 ? -3.32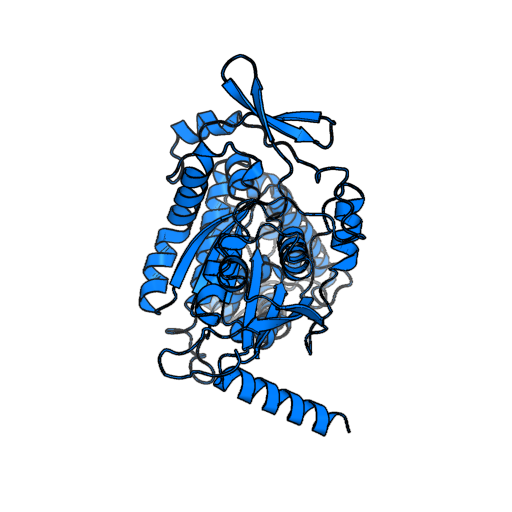2 2.744 -0.417 1.00 96.56 285 LEU A O 1
ATOM 2299 N N . ILE A 1 286 ? -4.850 4.266 0.237 1.00 94.75 286 ILE A N 1
ATOM 2300 C CA . ILE A 1 286 ? -4.507 5.296 -0.745 1.00 94.75 286 ILE A CA 1
ATOM 2301 C C . ILE A 1 286 ? -4.273 6.616 -0.013 1.00 94.75 286 ILE A C 1
ATOM 2303 O O . ILE A 1 286 ? -5.055 7.002 0.850 1.00 94.75 286 ILE A O 1
ATOM 2307 N N . ASP A 1 287 ? -3.205 7.331 -0.350 1.00 94.75 287 ASP A N 1
ATOM 2308 C CA . ASP A 1 287 ? -2.980 8.699 0.126 1.00 94.75 287 ASP A CA 1
ATOM 2309 C C . ASP A 1 287 ? -3.460 9.695 -0.937 1.00 94.75 287 ASP A C 1
ATOM 2311 O O . ASP A 1 287 ? -2.675 10.243 -1.709 1.00 94.75 287 ASP A O 1
ATOM 2315 N N . VAL A 1 288 ? -4.784 9.864 -1.025 1.00 94.56 288 VAL A N 1
ATOM 2316 C CA . VAL A 1 288 ? -5.417 10.719 -2.046 1.00 94.56 288 VAL A CA 1
ATOM 2317 C C . VAL A 1 288 ? -5.007 12.181 -1.864 1.00 94.56 288 VAL A C 1
ATOM 2319 O O . VAL A 1 288 ? -4.788 12.886 -2.845 1.00 94.56 288 VAL A O 1
ATOM 2322 N N . LEU A 1 289 ? -4.841 12.620 -0.614 1.00 95.19 289 LEU A N 1
ATOM 2323 C CA . LEU A 1 289 ? -4.439 13.983 -0.270 1.00 95.19 289 LEU A CA 1
ATOM 2324 C C . LEU A 1 289 ? -3.023 14.292 -0.761 1.00 95.19 289 LEU A C 1
ATOM 2326 O O . LEU A 1 289 ? -2.809 15.337 -1.375 1.00 95.19 289 LEU A O 1
ATOM 2330 N N . LYS A 1 290 ? -2.071 13.369 -0.572 1.00 93.56 290 LYS A N 1
ATOM 2331 C CA . LYS A 1 290 ? -0.721 13.504 -1.135 1.00 93.56 290 LYS A CA 1
ATOM 2332 C C . LYS A 1 290 ? -0.748 13.576 -2.661 1.00 93.56 290 LYS A C 1
ATOM 2334 O O . LYS A 1 290 ? -0.027 14.390 -3.227 1.00 93.56 290 LYS A O 1
ATOM 2339 N N . SER A 1 291 ? -1.562 12.757 -3.327 1.00 92.69 291 SER A N 1
ATOM 2340 C CA . SER A 1 291 ? -1.666 12.792 -4.792 1.00 92.69 291 SER A CA 1
ATOM 2341 C C . SER A 1 291 ? -2.285 14.090 -5.309 1.00 92.69 291 SER A C 1
ATOM 2343 O O . SER A 1 291 ? -1.778 14.634 -6.281 1.00 92.69 291 SER A O 1
ATOM 2345 N N . LEU A 1 292 ? -3.312 14.631 -4.642 1.00 94.12 292 LEU A N 1
ATOM 2346 C CA . LEU A 1 292 ? -3.855 15.960 -4.956 1.00 94.12 292 LEU A CA 1
ATOM 2347 C C . LEU A 1 292 ? -2.803 17.058 -4.756 1.00 94.12 292 LEU A C 1
ATOM 2349 O O . LEU A 1 292 ? -2.652 17.933 -5.603 1.00 94.12 292 LEU A O 1
ATOM 2353 N N . ASN A 1 293 ? -2.051 16.995 -3.655 1.00 93.12 293 ASN A N 1
ATOM 2354 C CA . ASN A 1 293 ? -0.990 17.956 -3.368 1.00 93.12 293 ASN A CA 1
ATOM 2355 C C . ASN A 1 293 ? 0.180 17.874 -4.365 1.00 93.12 293 ASN A C 1
ATOM 2357 O O . ASN A 1 293 ? 0.812 18.885 -4.649 1.00 93.12 293 ASN A O 1
ATOM 2361 N N . GLY A 1 294 ? 0.440 16.687 -4.922 1.00 90.75 294 GLY A N 1
ATOM 2362 C CA . GLY A 1 294 ? 1.435 16.461 -5.974 1.00 90.75 294 GL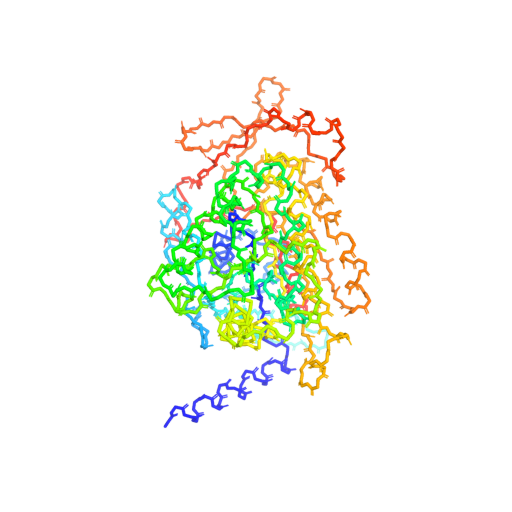Y A CA 1
ATOM 2363 C C . GLY A 1 294 ? 1.041 16.999 -7.355 1.00 90.75 294 GLY A C 1
ATOM 2364 O O . GLY A 1 294 ? 1.855 16.943 -8.275 1.00 90.75 294 GLY A O 1
ATOM 2365 N N . GLY A 1 295 ? -0.177 17.525 -7.509 1.00 92.56 295 GLY A N 1
ATOM 2366 C CA . GLY A 1 295 ? -0.679 18.097 -8.755 1.00 92.56 295 GLY A CA 1
ATOM 2367 C C . GLY A 1 295 ? -1.263 17.069 -9.728 1.00 92.56 295 GLY A C 1
ATOM 2368 O O . GLY A 1 295 ? -1.330 15.868 -9.458 1.00 92.56 295 GLY A O 1
ATOM 2369 N N . GLN A 1 296 ? -1.700 17.569 -10.887 1.00 93.06 296 GLN A N 1
ATOM 2370 C CA . GLN A 1 296 ? -2.496 16.802 -11.846 1.00 93.06 296 GLN A CA 1
ATOM 2371 C C . GLN A 1 296 ? -1.787 15.540 -12.354 1.00 93.06 296 GLN A C 1
ATOM 2373 O O . GLN A 1 296 ? -2.388 14.469 -12.350 1.00 93.06 296 GLN A O 1
ATOM 2378 N N . GLU A 1 297 ? -0.506 15.627 -12.727 1.00 92.12 297 GLU A N 1
ATOM 2379 C CA . GLU A 1 297 ? 0.236 14.463 -13.234 1.00 92.12 297 GLU A CA 1
ATOM 2380 C C . GLU A 1 297 ? 0.347 13.334 -12.198 1.00 92.12 297 GLU A C 1
ATOM 2382 O O . GLU A 1 297 ? 0.127 12.171 -12.532 1.00 92.12 297 GLU A O 1
ATOM 2387 N N . ALA A 1 298 ? 0.642 13.654 -10.932 1.00 92.12 298 ALA A N 1
ATOM 2388 C CA . ALA A 1 298 ? 0.730 12.654 -9.866 1.00 92.12 298 ALA A CA 1
ATOM 2389 C C . ALA A 1 298 ? -0.633 12.002 -9.581 1.00 92.12 298 ALA A C 1
ATOM 2391 O O . ALA A 1 298 ? -0.720 10.800 -9.310 1.00 92.12 298 ALA A O 1
ATOM 2392 N N . PHE A 1 299 ? -1.710 12.783 -9.667 1.00 93.25 299 PHE A N 1
ATOM 2393 C CA . PHE A 1 299 ? -3.072 12.296 -9.488 1.00 93.25 299 PHE A CA 1
ATOM 2394 C C . PHE A 1 299 ? -3.542 11.402 -10.645 1.00 93.25 299 PHE A C 1
ATOM 2396 O O . PHE A 1 299 ? -4.124 10.340 -10.406 1.00 93.25 299 PHE A O 1
ATOM 2403 N N . ASP A 1 300 ? -3.253 11.773 -11.892 1.00 91.81 300 ASP A N 1
ATOM 2404 C CA . ASP A 1 300 ? -3.566 10.948 -13.063 1.00 91.81 300 ASP A CA 1
ATOM 2405 C C . ASP A 1 300 ? -2.744 9.647 -13.083 1.00 91.81 300 ASP A C 1
ATOM 2407 O O . ASP A 1 300 ? -3.255 8.580 -13.442 1.00 91.81 300 ASP A O 1
ATOM 2411 N N . ASP A 1 301 ? -1.503 9.684 -12.600 1.00 92.75 301 ASP A N 1
ATOM 2412 C CA . ASP A 1 301 ? -0.662 8.498 -12.446 1.00 92.75 301 ASP A CA 1
ATOM 2413 C C . ASP A 1 301 ? -1.175 7.561 -11.320 1.00 92.75 301 ASP A C 1
ATOM 2415 O O . ASP A 1 301 ? -1.208 6.334 -11.492 1.00 92.75 301 ASP A O 1
ATOM 2419 N N . LEU A 1 302 ? -1.711 8.107 -10.215 1.00 92.81 302 LEU A N 1
ATOM 2420 C CA . LEU A 1 302 ? -2.461 7.331 -9.212 1.00 92.81 302 LEU A CA 1
ATOM 2421 C C . LEU A 1 302 ? -3.703 6.667 -9.831 1.00 92.81 302 LEU A C 1
ATOM 2423 O O . LEU A 1 302 ? -3.940 5.478 -9.596 1.00 92.81 302 LEU A O 1
ATOM 2427 N N . ARG A 1 303 ? -4.487 7.399 -10.634 1.00 90.75 303 ARG A N 1
ATOM 2428 C CA . ARG A 1 303 ? -5.672 6.854 -11.330 1.00 90.75 303 ARG A CA 1
ATOM 2429 C C . ARG A 1 303 ? -5.307 5.661 -12.199 1.00 90.75 303 ARG A C 1
ATOM 2431 O O . ARG A 1 303 ? -5.961 4.617 -12.126 1.00 90.75 303 ARG A O 1
ATOM 2438 N N . LEU A 1 304 ? -4.244 5.794 -12.987 1.00 89.38 304 LEU A N 1
ATOM 2439 C CA . LEU A 1 304 ? -3.748 4.720 -13.839 1.00 89.38 304 LEU A CA 1
ATOM 2440 C C . LEU A 1 304 ? -3.303 3.501 -13.018 1.00 89.38 304 LEU A C 1
ATOM 2442 O O . LEU A 1 304 ? -3.646 2.367 -13.358 1.00 89.38 304 LEU A O 1
ATOM 2446 N N . SER A 1 305 ? -2.606 3.731 -11.905 1.00 90.62 305 SER A N 1
ATOM 2447 C CA . SER A 1 305 ? -2.156 2.675 -10.989 1.00 90.62 305 SER A CA 1
ATOM 2448 C C . SER A 1 305 ? -3.321 1.907 -10.378 1.00 90.62 305 SER A C 1
ATOM 2450 O O . SER A 1 305 ? -3.333 0.676 -10.385 1.00 90.62 305 SER A O 1
ATOM 2452 N N . LEU A 1 306 ? -4.337 2.620 -9.885 1.00 88.06 306 LEU A N 1
ATOM 2453 C CA . LEU A 1 306 ? -5.546 2.010 -9.333 1.00 88.06 306 LEU A CA 1
ATOM 2454 C C . LEU A 1 306 ? -6.275 1.181 -10.386 1.00 88.06 306 LEU A C 1
ATOM 2456 O O . LEU A 1 306 ? -6.676 0.056 -10.096 1.00 88.06 306 LEU A O 1
ATOM 2460 N N . ALA A 1 307 ? -6.383 1.683 -11.619 1.00 84.12 307 ALA A N 1
ATOM 2461 C CA . ALA A 1 307 ? -6.980 0.932 -12.717 1.00 84.12 307 ALA A CA 1
ATOM 2462 C C . ALA A 1 307 ? -6.230 -0.385 -13.005 1.00 84.12 307 ALA A C 1
ATOM 2464 O O . ALA A 1 307 ? -6.878 -1.399 -13.266 1.00 84.12 307 ALA A O 1
ATOM 2465 N N . GLN A 1 308 ? -4.895 -0.398 -12.922 1.00 82.44 308 GLN A N 1
ATOM 2466 C CA . GLN A 1 308 ? -4.065 -1.601 -13.103 1.00 82.44 308 GLN A CA 1
ATOM 2467 C C . GLN A 1 308 ? -4.201 -2.595 -11.940 1.00 82.44 308 GLN A C 1
ATOM 2469 O O . GLN A 1 308 ? -4.408 -3.793 -12.151 1.00 82.44 308 GLN A O 1
ATOM 2474 N N . VAL A 1 309 ? -4.165 -2.106 -10.698 1.00 81.62 309 VAL A N 1
ATOM 2475 C CA . VAL A 1 309 ? -4.416 -2.939 -9.510 1.00 81.62 309 VAL A CA 1
ATOM 2476 C C . VAL A 1 309 ? -5.810 -3.562 -9.582 1.00 81.62 309 VAL A C 1
ATOM 2478 O O . VAL A 1 309 ? -5.984 -4.743 -9.298 1.00 81.62 309 VAL A O 1
ATOM 2481 N N . LEU A 1 310 ? -6.805 -2.802 -10.031 1.00 77.62 310 LEU A N 1
ATOM 2482 C CA . LEU A 1 310 ? -8.181 -3.273 -10.126 1.00 77.62 310 LEU A CA 1
ATOM 2483 C C . LEU A 1 310 ? -8.394 -4.336 -11.203 1.00 77.62 310 LEU A C 1
ATOM 2485 O O . LEU A 1 310 ? -9.145 -5.284 -10.970 1.00 77.62 310 LEU A O 1
ATOM 2489 N N . GLN A 1 311 ? -7.689 -4.240 -12.333 1.00 73.81 311 GLN A N 1
ATOM 2490 C CA . GLN A 1 311 ? -7.650 -5.325 -13.320 1.00 73.81 311 GLN A CA 1
ATOM 2491 C C . GLN A 1 311 ? -7.147 -6.625 -12.693 1.00 73.81 311 GLN A C 1
ATOM 2493 O O . GLN A 1 311 ? -7.657 -7.689 -13.024 1.00 73.81 311 GLN A O 1
ATOM 2498 N N . SER A 1 312 ? -6.227 -6.539 -11.728 1.00 71.06 312 SER A N 1
ATOM 2499 C CA . SER A 1 312 ? -5.669 -7.702 -11.032 1.00 71.06 312 SER A CA 1
ATOM 2500 C C . SER A 1 312 ? -6.704 -8.481 -10.204 1.00 71.06 312 SER A C 1
ATOM 2502 O O . SER A 1 312 ? -6.560 -9.690 -10.023 1.00 71.06 312 SER A O 1
ATOM 2504 N N . PHE A 1 313 ? -7.786 -7.832 -9.753 1.00 68.62 313 PHE A N 1
ATOM 2505 C CA . PHE A 1 313 ? -8.910 -8.505 -9.082 1.00 68.62 313 PHE A CA 1
ATOM 2506 C C . PHE A 1 313 ? -9.895 -9.165 -10.066 1.00 68.62 313 PHE A C 1
ATOM 2508 O O . PHE A 1 313 ? -10.631 -10.068 -9.678 1.00 68.62 313 PHE A O 1
ATOM 2515 N N . ASP A 1 314 ? -9.883 -8.767 -11.343 1.00 58.16 314 ASP A N 1
ATOM 2516 C CA . ASP A 1 314 ? -10.719 -9.317 -12.427 1.00 58.16 314 ASP A CA 1
ATOM 2517 C C . ASP A 1 314 ? -10.076 -10.542 -13.119 1.00 58.16 314 ASP A C 1
ATOM 2519 O O . ASP A 1 314 ? -10.615 -11.112 -14.069 1.00 58.16 314 ASP A O 1
ATOM 2523 N N . TYR A 1 315 ? -8.937 -11.037 -12.620 1.00 51.09 315 TYR A N 1
ATOM 2524 C CA . TYR A 1 315 ? -8.220 -12.215 -13.146 1.00 51.09 315 TYR A CA 1
ATOM 2525 C C . TYR A 1 315 ? -8.997 -13.554 -13.052 1.00 51.09 315 TYR A C 1
ATOM 2527 O O . TYR A 1 315 ? -8.418 -14.638 -13.112 1.00 51.09 315 TYR A O 1
ATOM 2535 N N . GLY A 1 316 ? -10.324 -13.507 -12.916 1.00 48.16 316 GLY A N 1
ATOM 2536 C CA . GLY A 1 316 ? -11.229 -14.641 -12.817 1.00 48.16 316 GLY A CA 1
ATOM 2537 C C . GLY A 1 316 ? -11.921 -15.076 -14.112 1.00 48.16 316 GLY A C 1
ATOM 2538 O O . GLY A 1 316 ? -12.525 -16.151 -14.081 1.00 48.16 316 GLY A O 1
ATOM 2539 N N . ARG A 1 317 ? -11.887 -14.329 -15.236 1.00 45.12 317 ARG A N 1
ATOM 2540 C CA . ARG A 1 317 ? -12.659 -14.702 -16.455 1.00 45.12 317 ARG A CA 1
ATOM 2541 C C . ARG A 1 317 ? -11.872 -14.969 -17.749 1.00 45.12 317 ARG A C 1
ATOM 2543 O O . ARG A 1 317 ? -12.171 -15.984 -18.375 1.00 45.12 317 ARG A O 1
ATOM 2550 N N . ASN A 1 318 ? -10.868 -14.164 -18.114 1.00 44.12 318 ASN A N 1
ATOM 2551 C CA . ASN A 1 318 ? -10.294 -14.191 -19.479 1.00 44.12 318 ASN A CA 1
ATOM 2552 C C . ASN A 1 318 ? -8.813 -14.608 -19.607 1.00 44.12 318 ASN A C 1
ATOM 2554 O O . ASN A 1 318 ? -8.299 -14.640 -20.722 1.00 44.12 318 ASN A O 1
ATOM 2558 N N . SER A 1 319 ? -8.120 -14.968 -18.522 1.00 49.78 319 SER A N 1
ATOM 2559 C CA . SER A 1 319 ? -6.749 -15.495 -18.628 1.00 49.78 319 SER A CA 1
ATOM 2560 C C . SER A 1 319 ? -6.768 -16.996 -18.945 1.00 49.78 319 SER A C 1
ATOM 2562 O O . SER A 1 319 ? -7.500 -17.772 -18.322 1.00 49.78 319 SER A O 1
ATOM 2564 N N . LEU A 1 320 ? -5.910 -17.424 -19.879 1.00 46.50 320 LEU A N 1
ATOM 2565 C CA . LEU A 1 320 ? -5.637 -18.828 -20.235 1.00 46.50 320 LEU A CA 1
ATOM 2566 C C . LEU A 1 320 ? -5.267 -19.710 -19.015 1.00 46.50 320 LEU A C 1
ATOM 2568 O O . LEU A 1 320 ? -5.265 -20.936 -19.112 1.00 46.50 320 LEU A O 1
ATOM 2572 N N . LEU A 1 321 ? -5.007 -19.113 -17.843 1.00 48.50 321 LEU A N 1
ATOM 2573 C CA . LEU A 1 321 ? -4.736 -19.783 -16.565 1.00 48.50 321 LEU A CA 1
ATOM 2574 C C . LEU A 1 321 ? -5.968 -20.324 -15.810 1.00 48.50 321 LEU A C 1
ATOM 2576 O O . LEU A 1 321 ? -5.827 -20.815 -14.686 1.00 48.50 321 LEU A O 1
ATOM 2580 N N . ARG A 1 322 ? -7.168 -20.302 -16.398 1.00 49.84 322 ARG A N 1
ATOM 2581 C CA . ARG A 1 322 ? -8.443 -20.634 -15.730 1.00 49.84 322 ARG A CA 1
ATOM 2582 C C . ARG A 1 322 ? -8.653 -22.090 -15.272 1.00 49.84 322 ARG A C 1
ATOM 2584 O O . ARG A 1 322 ? -9.795 -22.480 -15.051 1.00 49.84 322 ARG A O 1
ATOM 2591 N N . ARG A 1 323 ? -7.619 -22.924 -15.112 1.00 45.28 323 ARG A N 1
ATOM 2592 C CA . ARG A 1 323 ? -7.822 -24.365 -14.871 1.00 45.28 323 ARG A CA 1
ATOM 2593 C C . ARG A 1 323 ? -7.593 -24.890 -13.454 1.00 45.28 323 ARG A C 1
ATOM 2595 O O . ARG A 1 323 ? -7.865 -26.068 -13.266 1.00 45.28 323 ARG A O 1
ATOM 2602 N N . LEU A 1 324 ? -7.174 -24.092 -12.458 1.00 44.28 324 LEU A N 1
ATOM 2603 C CA . LEU A 1 324 ? -6.928 -24.670 -11.120 1.00 44.28 324 LEU A CA 1
ATOM 2604 C C . LEU A 1 324 ? -7.478 -23.951 -9.872 1.00 44.28 324 LEU A C 1
ATOM 2606 O O . LEU A 1 324 ? -7.731 -24.673 -8.916 1.00 44.28 324 LEU A O 1
ATOM 2610 N N . ILE A 1 325 ? -7.700 -22.627 -9.799 1.00 49.97 325 ILE A N 1
ATOM 2611 C CA . ILE A 1 325 ? -8.208 -21.988 -8.553 1.00 49.97 325 ILE A CA 1
ATOM 2612 C C . ILE A 1 325 ? -8.978 -20.685 -8.874 1.00 49.97 325 ILE A C 1
ATOM 2614 O O . ILE A 1 325 ? -8.423 -19.798 -9.516 1.00 49.97 325 ILE A O 1
ATOM 2618 N N . GLN A 1 326 ? -10.245 -20.568 -8.445 1.00 48.50 326 GLN A N 1
ATOM 2619 C CA . GLN A 1 326 ? -11.057 -19.335 -8.531 1.00 48.50 326 GLN A CA 1
ATOM 2620 C C . GLN A 1 326 ? -10.504 -18.233 -7.600 1.00 48.50 326 GLN A C 1
ATOM 2622 O O . GLN A 1 326 ? -10.082 -18.561 -6.487 1.00 48.50 326 GLN A O 1
ATOM 2627 N N . PRO A 1 327 ? -10.534 -16.941 -7.994 1.00 53.00 327 PRO A N 1
ATOM 2628 C CA . PRO A 1 327 ? -10.229 -15.845 -7.075 1.00 53.00 327 PRO A CA 1
ATOM 2629 C C . PRO A 1 327 ? -11.226 -15.853 -5.907 1.00 53.00 327 PRO A C 1
ATOM 2631 O O . PRO A 1 327 ? -12.429 -15.962 -6.134 1.00 53.00 327 PRO A O 1
ATOM 2634 N N . ARG A 1 328 ? -10.723 -15.767 -4.668 1.00 66.81 328 ARG A N 1
ATOM 2635 C CA . ARG A 1 328 ? -11.525 -15.834 -3.429 1.00 66.81 328 ARG A CA 1
ATOM 2636 C C . ARG A 1 328 ? -11.954 -14.481 -2.875 1.00 66.81 328 ARG A C 1
ATOM 2638 O O . ARG A 1 328 ? -12.724 -14.452 -1.923 1.00 66.81 328 ARG A O 1
ATOM 2645 N N . ILE A 1 329 ? -11.438 -13.391 -3.439 1.00 83.75 329 ILE A N 1
ATOM 2646 C CA . ILE A 1 329 ? -11.695 -12.056 -2.911 1.00 83.75 329 ILE A CA 1
ATOM 2647 C C . ILE A 1 329 ? -13.150 -11.700 -3.189 1.00 83.75 329 ILE A C 1
ATOM 2649 O O . ILE A 1 329 ? -13.515 -11.427 -4.328 1.00 83.75 329 ILE A O 1
ATOM 2653 N N . ASP A 1 330 ? -13.969 -11.704 -2.147 1.00 85.06 330 ASP A N 1
ATOM 2654 C CA . ASP A 1 330 ? -15.393 -11.375 -2.224 1.00 85.06 330 ASP A CA 1
ATOM 2655 C C . ASP A 1 330 ? -15.671 -9.921 -1.806 1.00 85.06 330 ASP A C 1
ATOM 2657 O O . ASP A 1 330 ? -16.731 -9.383 -2.124 1.00 85.06 330 ASP A O 1
ATOM 2661 N N . ARG A 1 331 ? -14.717 -9.252 -1.139 1.00 90.12 331 ARG A N 1
ATOM 2662 C CA . ARG A 1 331 ? -14.804 -7.826 -0.794 1.00 90.12 331 ARG A CA 1
ATOM 2663 C C . ARG A 1 331 ? -13.455 -7.116 -0.830 1.00 90.12 331 ARG A C 1
ATOM 2665 O O . ARG A 1 331 ? -12.447 -7.620 -0.325 1.00 90.12 331 ARG A O 1
ATOM 2672 N N . VAL A 1 332 ? -13.474 -5.902 -1.374 1.00 91.69 332 VAL A N 1
ATOM 2673 C CA . VAL A 1 332 ? -12.337 -4.978 -1.428 1.00 91.69 332 VAL A CA 1
ATOM 2674 C C . VAL A 1 332 ? -12.747 -3.640 -0.819 1.00 91.69 332 VAL A C 1
ATOM 2676 O O . VAL A 1 332 ? -13.735 -3.038 -1.235 1.00 91.69 332 VAL A O 1
ATOM 2679 N N . VAL A 1 333 ? -11.973 -3.154 0.146 1.00 94.69 333 VAL A N 1
ATOM 2680 C CA . VAL A 1 333 ? -12.131 -1.821 0.734 1.00 94.69 333 VAL A CA 1
ATOM 2681 C C . VAL A 1 333 ? -10.995 -0.941 0.228 1.00 94.69 333 VAL A C 1
ATOM 2683 O O . VAL A 1 333 ? -9.824 -1.208 0.504 1.00 94.69 333 VAL A O 1
ATOM 2686 N N . PHE A 1 334 ? -11.335 0.113 -0.507 1.00 94.69 334 PHE A N 1
ATOM 2687 C CA . PHE A 1 334 ? -10.413 1.200 -0.825 1.00 94.69 334 PHE A CA 1
ATOM 2688 C C . PHE A 1 334 ? -10.527 2.262 0.253 1.00 94.69 334 PHE A C 1
ATOM 2690 O O . PHE A 1 334 ? -11.598 2.829 0.446 1.00 94.69 334 PHE A O 1
ATOM 2697 N N . ALA A 1 335 ? -9.442 2.528 0.965 1.00 97.00 335 ALA A N 1
ATOM 2698 C CA . ALA A 1 335 ? -9.459 3.450 2.086 1.00 97.00 335 ALA A CA 1
ATOM 2699 C C . ALA A 1 335 ? -8.504 4.617 1.838 1.00 97.00 335 ALA A C 1
ATOM 2701 O O . ALA A 1 335 ? -7.283 4.440 1.801 1.00 97.00 335 ALA A O 1
ATOM 2702 N N . ALA A 1 336 ? -9.066 5.818 1.695 1.00 97.25 336 ALA A N 1
ATOM 2703 C CA . ALA A 1 336 ? -8.299 7.050 1.746 1.00 97.25 336 ALA A CA 1
ATOM 2704 C C . ALA A 1 336 ? -7.745 7.225 3.158 1.00 97.25 336 ALA A C 1
ATOM 2706 O O . ALA A 1 336 ? -8.489 7.398 4.119 1.00 97.25 336 ALA A O 1
ATOM 2707 N N . SER A 1 337 ? -6.432 7.118 3.275 1.00 97.31 337 SER A N 1
ATOM 2708 C CA . SER A 1 337 ? -5.689 7.235 4.523 1.00 97.31 337 SER A CA 1
ATOM 2709 C C . SER A 1 337 ? -5.433 8.699 4.900 1.00 97.31 337 SER A C 1
ATOM 2711 O O . SER A 1 337 ? -5.518 9.589 4.057 1.00 97.31 337 SER A O 1
ATOM 2713 N N . LYS A 1 338 ? -5.057 8.928 6.167 1.00 96.88 338 LYS A N 1
ATOM 2714 C CA . LYS A 1 338 ? -4.577 10.219 6.699 1.00 96.88 338 LYS A CA 1
ATOM 2715 C C . LYS A 1 338 ? -5.575 11.371 6.575 1.00 96.88 338 LYS A C 1
ATOM 2717 O O . LYS A 1 338 ? -5.202 12.531 6.420 1.00 96.88 338 LYS A O 1
ATOM 2722 N N . ILE A 1 339 ? -6.864 11.063 6.672 1.00 96.94 339 ILE A N 1
ATOM 2723 C CA . ILE A 1 339 ? -7.923 12.082 6.591 1.00 96.94 339 ILE A CA 1
ATOM 2724 C C . ILE A 1 339 ? -7.919 13.051 7.778 1.00 96.94 339 ILE A C 1
ATOM 2726 O O . ILE A 1 339 ? -8.639 14.040 7.764 1.00 96.94 339 ILE A O 1
ATOM 2730 N N . ASP A 1 340 ? -7.096 12.801 8.798 1.00 96.62 340 ASP A N 1
ATOM 2731 C CA . ASP A 1 340 ? -6.801 13.753 9.864 1.00 96.62 340 ASP A CA 1
ATOM 2732 C C . ASP A 1 340 ? -6.016 14.983 9.361 1.00 96.62 340 ASP A C 1
ATOM 2734 O O . ASP A 1 340 ? -5.814 15.934 10.109 1.00 96.62 340 ASP A O 1
ATOM 2738 N N . GLN A 1 341 ? -5.621 15.013 8.087 1.00 96.00 341 GLN A N 1
ATOM 2739 C CA . GLN A 1 341 ? -5.042 16.180 7.416 1.00 96.00 341 GLN A CA 1
ATOM 2740 C C . GLN A 1 341 ? -6.086 17.134 6.813 1.00 96.00 341 GLN A C 1
ATOM 2742 O O . GLN A 1 341 ? -5.714 18.183 6.285 1.00 96.00 341 GLN A O 1
ATOM 2747 N N . VAL A 1 342 ? -7.377 16.795 6.897 1.00 96.38 342 VAL A N 1
ATOM 2748 C CA . VAL A 1 342 ? -8.492 17.661 6.489 1.00 96.38 342 VAL A CA 1
ATOM 2749 C C . VAL A 1 342 ? -9.575 17.721 7.571 1.00 96.38 342 VAL A C 1
ATOM 2751 O O . VAL A 1 342 ? -9.696 16.827 8.416 1.00 96.38 342 VAL A O 1
ATOM 2754 N N . LEU A 1 343 ? -10.339 18.811 7.583 1.00 96.69 343 LEU A N 1
ATOM 2755 C CA . LEU A 1 343 ? -11.415 19.018 8.546 1.00 96.69 343 LEU A CA 1
ATOM 2756 C C . LEU A 1 343 ? -12.533 17.966 8.384 1.00 96.69 343 LEU A C 1
ATOM 2758 O O . LEU A 1 343 ? -12.709 17.419 7.291 1.00 96.69 343 LEU A O 1
ATOM 2762 N N . PRO A 1 344 ? -13.292 17.659 9.458 1.00 95.62 344 PRO A N 1
ATOM 2763 C CA . PRO A 1 344 ? -14.325 16.619 9.437 1.00 95.62 344 PRO A CA 1
ATOM 2764 C C . PRO A 1 344 ? -15.384 16.760 8.336 1.00 95.62 344 PRO A C 1
ATOM 2766 O O . PRO A 1 344 ? -15.844 15.757 7.795 1.00 95.62 344 PRO A O 1
ATOM 2769 N N . ASP A 1 345 ? -15.747 17.990 7.980 1.00 95.00 345 ASP A N 1
ATOM 2770 C CA . ASP A 1 345 ? -16.701 18.314 6.913 1.00 95.00 345 ASP A CA 1
ATOM 2771 C C . ASP A 1 345 ? -16.199 17.911 5.516 1.00 95.00 345 ASP A C 1
ATOM 2773 O O . ASP A 1 345 ? -17.002 17.638 4.628 1.00 95.00 345 ASP A O 1
ATOM 2777 N N . GLN A 1 346 ? -14.883 17.796 5.325 1.00 96.50 346 GLN A N 1
ATOM 2778 C CA . GLN A 1 346 ? -14.279 17.374 4.058 1.00 96.50 346 GLN A CA 1
ATOM 2779 C C . GLN A 1 346 ? -14.145 15.858 3.918 1.00 96.50 346 GLN A C 1
ATOM 2781 O O . GLN A 1 346 ? -13.808 15.361 2.842 1.00 96.50 346 GLN A O 1
ATOM 2786 N N . HIS A 1 347 ? -14.363 15.082 4.983 1.00 97.19 347 HIS A N 1
ATOM 2787 C CA . HIS A 1 347 ? -14.057 13.651 4.928 1.00 97.19 347 HIS A CA 1
ATOM 2788 C C . HIS A 1 347 ? -14.955 12.889 3.947 1.00 97.19 347 HIS A C 1
ATOM 2790 O O . HIS A 1 347 ? -14.494 11.943 3.309 1.00 97.19 347 HIS A O 1
ATOM 2796 N N . GLU A 1 348 ? -16.217 13.302 3.804 1.00 97.19 348 GLU A N 1
ATOM 2797 C CA . GLU A 1 348 ? -17.124 12.723 2.806 1.00 97.19 348 GLU A CA 1
ATOM 2798 C C . GLU A 1 348 ? -16.697 13.070 1.378 1.00 97.19 348 GLU A C 1
ATOM 2800 O O . GLU A 1 348 ? -16.746 12.196 0.516 1.00 97.19 348 GLU A O 1
ATOM 2805 N N . ALA A 1 349 ? -16.177 14.279 1.141 1.00 97.69 349 ALA A N 1
ATOM 2806 C CA . ALA A 1 349 ? -15.623 14.653 -0.158 1.00 97.69 349 ALA A CA 1
ATOM 2807 C C . ALA A 1 349 ? -14.407 13.784 -0.520 1.00 97.69 349 ALA A C 1
ATOM 2809 O O . ALA A 1 349 ? -14.334 13.250 -1.624 1.00 97.69 349 ALA A O 1
ATOM 2810 N N . VAL A 1 350 ? -13.499 13.530 0.432 1.00 97.69 350 VAL A N 1
ATOM 2811 C CA . VAL A 1 350 ? -12.363 12.606 0.235 1.00 97.69 350 VAL A CA 1
ATOM 2812 C C . VAL A 1 350 ? -12.842 11.181 -0.076 1.00 97.69 350 VAL A C 1
ATOM 2814 O O . VAL A 1 350 ? -12.298 10.509 -0.962 1.00 97.69 350 VAL A O 1
ATOM 2817 N N . ARG A 1 351 ? -13.869 10.700 0.635 1.00 97.19 351 ARG A N 1
ATOM 2818 C CA . ARG A 1 351 ? -14.469 9.379 0.396 1.00 97.19 351 ARG A CA 1
ATOM 2819 C C . ARG A 1 351 ? -15.107 9.298 -0.993 1.00 97.19 351 ARG A C 1
ATOM 2821 O O . ARG A 1 351 ? -14.878 8.320 -1.707 1.00 97.19 351 ARG A O 1
ATOM 2828 N N . GLY A 1 352 ? -15.862 10.322 -1.390 1.00 97.00 352 GLY A N 1
ATOM 2829 C CA . GLY A 1 352 ? -16.485 10.436 -2.709 1.00 97.00 352 GLY A CA 1
ATOM 2830 C C . GLY A 1 352 ? -15.454 10.505 -3.833 1.00 97.00 352 GLY A C 1
ATOM 2831 O O . GLY A 1 352 ? -15.556 9.750 -4.800 1.00 97.00 352 GLY A O 1
ATOM 2832 N N . LEU A 1 353 ? -14.379 11.276 -3.653 1.00 96.56 353 LEU A N 1
ATOM 2833 C CA . LEU A 1 353 ? -13.265 11.336 -4.600 1.00 96.56 353 LEU A CA 1
ATOM 2834 C C . LEU A 1 353 ? -12.626 9.965 -4.798 1.00 96.56 353 LEU A C 1
ATOM 2836 O O . LEU A 1 353 ? -12.401 9.531 -5.926 1.00 96.56 353 LEU A O 1
ATOM 2840 N N . THR A 1 354 ? -12.399 9.244 -3.702 1.00 95.00 354 THR A N 1
ATOM 2841 C CA . THR A 1 354 ? -11.880 7.871 -3.738 1.00 95.00 354 THR A CA 1
ATOM 2842 C C . THR A 1 354 ? -12.821 6.937 -4.493 1.00 95.00 354 THR A C 1
ATOM 2844 O O . THR A 1 354 ? -12.365 6.138 -5.309 1.00 95.00 354 THR A O 1
ATOM 2847 N N . ALA A 1 355 ? -14.132 7.060 -4.280 1.00 93.88 355 ALA A N 1
ATOM 2848 C CA . ALA A 1 355 ? -15.130 6.281 -5.006 1.00 93.88 355 ALA A CA 1
ATOM 2849 C C . ALA A 1 355 ? -15.137 6.596 -6.513 1.00 93.88 355 ALA A C 1
ATOM 2851 O O . ALA A 1 355 ? -15.254 5.673 -7.323 1.00 93.88 355 ALA A O 1
ATOM 2852 N N . ASN A 1 356 ? -14.959 7.864 -6.891 1.00 93.69 356 ASN A N 1
ATOM 2853 C CA . ASN A 1 356 ? -14.844 8.295 -8.286 1.00 93.69 356 ASN A CA 1
ATOM 2854 C C . ASN A 1 356 ? -13.555 7.781 -8.944 1.00 93.69 356 ASN A C 1
ATOM 2856 O O . ASN A 1 356 ? -13.598 7.280 -10.068 1.00 93.69 356 ASN A O 1
ATOM 2860 N N . LEU A 1 357 ? -12.426 7.797 -8.226 1.00 90.88 357 LEU A N 1
ATOM 2861 C CA . LEU A 1 357 ? -11.148 7.240 -8.691 1.00 90.88 357 LEU A CA 1
ATOM 2862 C C . LEU A 1 357 ? -11.258 5.763 -9.095 1.00 90.88 357 LEU A C 1
ATOM 2864 O O . LEU A 1 357 ? -10.627 5.333 -10.060 1.00 90.88 357 LEU A O 1
ATOM 2868 N N . VAL A 1 358 ? -12.068 4.986 -8.372 1.00 88.56 358 VAL A N 1
ATOM 2869 C CA . VAL A 1 358 ? -12.245 3.546 -8.616 1.00 88.56 358 VAL A CA 1
ATOM 2870 C C . VAL A 1 358 ? -13.545 3.208 -9.352 1.00 88.56 358 VAL A C 1
ATOM 2872 O O . VAL A 1 358 ? -13.871 2.030 -9.493 1.00 88.56 358 VAL A O 1
ATOM 2875 N N . GLN A 1 359 ? -14.298 4.191 -9.857 1.00 87.00 359 GLN A N 1
ATOM 2876 C CA . GLN A 1 359 ? -15.645 3.978 -10.406 1.00 87.00 359 GLN A CA 1
ATOM 2877 C C . GLN A 1 359 ? -15.665 3.024 -11.611 1.00 87.00 359 GLN A C 1
ATOM 2879 O O . GLN A 1 359 ? -16.482 2.101 -11.666 1.00 87.00 359 GLN A O 1
ATOM 2884 N N . ASP A 1 360 ? -14.752 3.197 -12.569 1.00 73.75 360 ASP A N 1
ATOM 2885 C CA . ASP A 1 360 ? -14.658 2.343 -13.767 1.00 73.75 360 ASP A CA 1
ATOM 2886 C C . ASP A 1 360 ? -14.333 0.893 -13.434 1.00 73.75 360 ASP A C 1
ATOM 2888 O O . ASP A 1 360 ? -14.778 -0.050 -14.093 1.00 73.75 360 ASP A O 1
ATOM 2892 N N . ALA A 1 361 ? -13.532 0.710 -12.399 1.00 67.19 361 ALA A N 1
ATOM 2893 C CA . ALA A 1 361 ? -13.201 -0.596 -11.884 1.00 67.19 361 ALA A CA 1
ATOM 2894 C C . ALA A 1 361 ? -14.341 -1.189 -11.056 1.00 67.19 361 ALA A C 1
ATOM 2896 O O . ALA A 1 361 ? -14.620 -2.376 -11.185 1.00 67.19 361 ALA A O 1
ATOM 2897 N N . ARG A 1 362 ? -15.058 -0.369 -10.281 1.00 74.25 362 ARG A N 1
ATOM 2898 C CA . ARG A 1 362 ? -16.263 -0.778 -9.554 1.00 74.25 362 ARG A CA 1
ATOM 2899 C C . ARG A 1 362 ? -17.329 -1.311 -10.501 1.00 74.25 362 ARG A C 1
ATOM 2901 O O . ARG A 1 362 ? -17.889 -2.373 -10.242 1.00 74.25 362 ARG A O 1
ATOM 2908 N N . ARG A 1 363 ? -17.542 -0.629 -11.633 1.00 74.94 363 ARG A N 1
ATOM 2909 C CA . ARG A 1 363 ? -18.433 -1.096 -12.707 1.00 74.94 363 ARG A CA 1
ATOM 2910 C C . ARG A 1 363 ? -18.026 -2.475 -13.229 1.00 74.94 363 ARG A C 1
ATOM 2912 O O . ARG A 1 363 ? -18.890 -3.326 -13.387 1.00 74.94 363 ARG A O 1
ATOM 2919 N N . ARG A 1 364 ? -16.729 -2.716 -13.446 1.00 68.06 364 ARG A N 1
ATOM 2920 C CA . ARG A 1 364 ? -16.204 -4.012 -13.918 1.00 68.06 364 ARG A CA 1
ATOM 2921 C C . ARG A 1 364 ? -16.298 -5.118 -12.862 1.00 68.06 364 ARG A C 1
ATOM 2923 O O . ARG A 1 364 ? -16.793 -6.199 -13.154 1.00 68.06 364 ARG A O 1
ATOM 2930 N N . ALA A 1 365 ? -15.894 -4.844 -11.626 1.00 66.56 365 ALA A N 1
ATOM 2931 C CA . ALA A 1 365 ? -15.870 -5.826 -10.544 1.00 66.56 365 ALA A CA 1
ATOM 2932 C C . ALA A 1 365 ? -17.268 -6.243 -10.058 1.00 66.56 365 ALA A C 1
ATOM 2934 O O . ALA A 1 365 ? -17.443 -7.384 -9.627 1.00 66.56 365 ALA A O 1
ATOM 2935 N N . ALA A 1 366 ? -18.277 -5.372 -10.189 1.00 64.81 366 ALA A N 1
ATOM 2936 C CA . ALA A 1 366 ? -19.671 -5.719 -9.908 1.00 64.81 366 ALA A CA 1
ATOM 2937 C C . ALA A 1 366 ? -20.148 -6.932 -10.734 1.00 64.81 366 ALA A C 1
ATOM 2939 O O . ALA A 1 366 ? -20.880 -7.777 -10.222 1.00 64.81 366 ALA A O 1
ATOM 2940 N N . PHE A 1 367 ? -19.661 -7.096 -11.973 1.00 59.56 367 PHE A N 1
ATOM 2941 C CA . PHE A 1 367 ? -19.961 -8.273 -12.802 1.00 59.56 367 PHE A CA 1
ATOM 2942 C C . PHE A 1 367 ? -19.377 -9.589 -12.255 1.00 59.56 367 PHE A C 1
ATOM 2944 O O . PHE A 1 367 ? -19.800 -10.672 -12.673 1.00 59.56 367 PHE A O 1
ATOM 2951 N N . ASN A 1 368 ? -18.431 -9.508 -11.316 1.00 64.12 368 ASN A N 1
ATOM 2952 C CA . ASN A 1 368 ? -17.772 -10.644 -10.672 1.00 64.12 368 ASN A CA 1
ATOM 2953 C C . ASN A 1 368 ? -18.217 -10.866 -9.221 1.00 64.12 368 ASN A C 1
ATOM 2955 O O . ASN A 1 368 ? -17.588 -11.657 -8.525 1.00 64.12 368 ASN A O 1
ATOM 2959 N N . ALA A 1 369 ? -19.287 -10.198 -8.774 1.00 75.06 369 ALA A N 1
ATOM 2960 C CA . ALA A 1 369 ? -19.812 -10.305 -7.411 1.00 75.06 369 ALA A CA 1
ATOM 2961 C C . ALA A 1 369 ? -18.794 -9.949 -6.305 1.00 75.06 369 ALA A C 1
ATOM 2963 O O . ALA A 1 369 ? -18.893 -10.452 -5.189 1.00 75.06 369 ALA A O 1
ATOM 2964 N N . VAL A 1 370 ? -17.834 -9.066 -6.605 1.00 81.75 370 VAL A N 1
ATOM 2965 C CA . VAL A 1 370 ? -16.921 -8.496 -5.604 1.00 81.75 370 VAL A CA 1
ATOM 2966 C C . VAL A 1 370 ? -17.554 -7.234 -5.014 1.00 81.75 370 VAL A C 1
ATOM 2968 O O . VAL A 1 370 ? -17.842 -6.282 -5.743 1.00 81.75 370 VAL A O 1
ATOM 2971 N N . ASP A 1 371 ? -17.757 -7.211 -3.696 1.00 86.50 371 ASP A N 1
ATOM 2972 C CA . ASP A 1 371 ? -18.256 -6.047 -2.956 1.00 86.50 371 ASP A CA 1
ATOM 2973 C C . ASP A 1 371 ? -17.137 -5.003 -2.810 1.00 86.50 371 ASP A C 1
ATOM 2975 O O . ASP A 1 371 ? -16.174 -5.204 -2.069 1.00 86.50 371 ASP A O 1
ATOM 2979 N N . ILE A 1 372 ? -17.234 -3.897 -3.549 1.00 88.44 372 ILE A N 1
ATOM 2980 C CA . ILE A 1 372 ? -16.273 -2.791 -3.463 1.00 88.44 372 ILE A CA 1
ATOM 2981 C C . ILE A 1 372 ? -16.846 -1.675 -2.601 1.00 88.44 372 ILE A C 1
ATOM 2983 O O . ILE A 1 372 ? -17.872 -1.075 -2.944 1.00 88.44 372 ILE A O 1
ATOM 2987 N N . ARG A 1 373 ? -16.111 -1.348 -1.537 1.00 92.50 373 ARG A N 1
ATOM 2988 C CA . ARG A 1 373 ? -16.402 -0.246 -0.616 1.00 92.50 373 ARG A CA 1
ATOM 2989 C C . ARG A 1 373 ? -15.304 0.806 -0.662 1.00 92.50 373 ARG A C 1
ATOM 2991 O O . ARG A 1 373 ? -14.160 0.517 -1.020 1.00 92.50 373 ARG A O 1
ATOM 2998 N N . CYS A 1 374 ? -15.670 2.035 -0.323 1.00 94.94 374 CYS A N 1
ATOM 2999 C CA . CYS A 1 374 ? -14.758 3.169 -0.284 1.00 94.94 374 CYS A CA 1
ATOM 3000 C C . CYS A 1 374 ? -14.926 3.893 1.043 1.00 94.94 374 CYS A C 1
ATOM 3002 O O . CYS A 1 374 ? -16.028 4.334 1.361 1.00 94.94 374 CYS A O 1
ATOM 3004 N N . GLU A 1 375 ? -13.826 4.020 1.772 1.00 96.69 375 GLU A N 1
ATOM 3005 C CA . GLU A 1 375 ? -13.781 4.577 3.116 1.00 96.69 375 GLU A CA 1
ATOM 3006 C C . GLU A 1 375 ? -12.728 5.675 3.232 1.00 96.69 375 GLU A C 1
ATOM 3008 O O . GLU A 1 375 ? -11.800 5.782 2.429 1.00 96.69 375 GLU A O 1
ATOM 3013 N N . ALA A 1 376 ? -12.885 6.498 4.260 1.00 97.12 376 ALA A N 1
ATOM 3014 C CA . ALA A 1 376 ? -11.990 7.591 4.605 1.00 97.12 376 ALA A CA 1
ATOM 3015 C C . ALA A 1 376 ? -11.547 7.381 6.060 1.00 97.12 376 ALA A C 1
ATOM 3017 O O . ALA A 1 376 ? -12.381 7.353 6.968 1.00 97.12 376 ALA A O 1
ATOM 3018 N N . VAL A 1 377 ? -10.244 7.197 6.290 1.00 97.75 377 VAL A N 1
ATOM 3019 C CA . VAL A 1 377 ? -9.698 6.696 7.559 1.00 97.75 377 VAL A CA 1
ATOM 3020 C C . VAL A 1 377 ? -8.414 7.406 7.979 1.00 97.75 377 VAL A C 1
ATOM 3022 O O . VAL A 1 377 ? -7.546 7.727 7.167 1.00 97.75 377 VAL A O 1
ATOM 3025 N N . ALA A 1 378 ? -8.253 7.605 9.283 1.00 97.75 378 ALA A N 1
ATOM 3026 C CA . ALA A 1 378 ? -6.967 7.921 9.892 1.00 97.75 378 ALA A CA 1
ATOM 3027 C C . ALA A 1 378 ? -6.651 6.826 10.910 1.00 97.75 378 ALA A C 1
ATOM 3029 O O . ALA A 1 378 ? -7.336 6.704 11.925 1.00 97.75 378 ALA A O 1
ATOM 3030 N N . ALA A 1 379 ? -5.640 6.003 10.617 1.00 96.81 379 ALA A N 1
ATOM 3031 C CA . ALA A 1 379 ? -5.235 4.903 11.492 1.00 96.81 379 ALA A CA 1
ATOM 3032 C C . ALA A 1 379 ? -4.759 5.391 12.863 1.00 96.81 379 ALA A C 1
ATOM 3034 O O . ALA A 1 379 ? -5.036 4.762 13.879 1.00 96.81 379 ALA A O 1
ATOM 3035 N N . VAL A 1 380 ? -4.037 6.509 12.861 1.00 96.75 380 VAL A N 1
ATOM 3036 C CA . VAL A 1 380 ? -3.636 7.261 14.043 1.00 96.75 380 VAL A CA 1
ATOM 3037 C C . VAL A 1 380 ? -3.980 8.709 13.740 1.00 96.75 380 VAL A C 1
ATOM 3039 O O . VAL A 1 380 ? -3.530 9.240 12.729 1.00 96.75 380 VAL A O 1
ATOM 3042 N N . ARG A 1 381 ? -4.816 9.320 14.573 1.00 96.50 381 ARG A N 1
ATOM 3043 C CA . ARG A 1 381 ? -5.214 10.720 14.446 1.00 96.50 381 ARG A CA 1
ATOM 3044 C C . ARG A 1 381 ? -4.162 11.598 15.121 1.00 96.50 381 ARG A C 1
ATOM 3046 O O . ARG A 1 381 ? -4.014 11.536 16.340 1.00 96.50 381 ARG A O 1
ATOM 3053 N N . SER A 1 382 ? -3.485 12.433 14.339 1.00 96.12 382 SER A N 1
ATOM 3054 C CA . SER A 1 382 ? -2.441 13.353 14.814 1.00 96.12 382 SER A CA 1
ATOM 3055 C C . SER A 1 382 ? -2.905 14.807 14.945 1.00 96.12 382 SER A C 1
ATOM 3057 O O . SER A 1 382 ? -2.108 15.671 15.313 1.00 96.12 382 SER A O 1
ATOM 3059 N N . THR A 1 383 ? -4.173 15.096 14.644 1.00 96.00 383 THR A N 1
ATOM 3060 C CA . THR A 1 383 ? -4.714 16.460 14.657 1.00 96.00 383 THR A CA 1
ATOM 3061 C C . THR A 1 383 ? -5.967 16.611 15.509 1.00 96.00 383 THR A C 1
ATOM 3063 O O . THR A 1 383 ? -6.810 15.714 15.632 1.00 96.00 383 THR A O 1
ATOM 3066 N N . THR A 1 384 ? -6.125 17.808 16.052 1.00 94.25 384 THR A N 1
ATOM 3067 C CA . THR A 1 384 ? -7.386 18.354 16.557 1.00 94.25 384 THR A CA 1
ATOM 3068 C C . THR A 1 384 ? -7.847 19.474 15.624 1.00 94.25 384 THR A C 1
ATOM 3070 O O . THR A 1 384 ? -7.128 19.856 14.703 1.00 94.25 384 THR A O 1
ATOM 3073 N N . TYR A 1 385 ? -9.062 19.982 15.813 1.00 92.12 385 TYR A N 1
ATOM 3074 C CA . TYR A 1 385 ? -9.533 21.179 15.118 1.00 92.12 385 TYR A CA 1
ATOM 3075 C C . TYR A 1 385 ? -9.861 22.255 16.148 1.00 92.12 385 TYR A C 1
ATOM 3077 O O . TYR A 1 385 ? -10.321 21.950 17.251 1.00 92.12 385 TYR A O 1
ATOM 3085 N N . VAL A 1 386 ? -9.578 23.501 15.793 1.00 93.62 386 VAL A N 1
ATOM 3086 C CA . VAL A 1 386 ? -9.751 24.683 16.641 1.00 93.62 386 VAL A CA 1
ATOM 3087 C C . VAL A 1 386 ? -10.289 25.835 15.799 1.00 93.62 386 VAL A C 1
ATOM 3089 O O . VAL A 1 386 ? -10.136 25.847 14.575 1.00 93.62 386 VAL A O 1
ATOM 3092 N N . ASP A 1 387 ? -10.898 26.822 16.453 1.00 92.25 387 ASP A N 1
ATOM 3093 C CA . ASP A 1 387 ? -11.159 28.105 15.805 1.00 92.25 387 ASP A CA 1
ATOM 3094 C C . ASP A 1 387 ? -9.855 28.905 15.711 1.00 92.25 387 ASP A C 1
ATOM 3096 O O . ASP A 1 387 ? -9.142 29.082 16.703 1.00 92.25 387 ASP A O 1
ATOM 3100 N N . TYR A 1 388 ? -9.524 29.361 14.509 1.00 88.62 388 TYR A N 1
ATOM 3101 C CA . TYR A 1 388 ? -8.354 30.178 14.242 1.00 88.62 388 TYR A CA 1
ATOM 3102 C C . TYR A 1 388 ? -8.721 31.305 13.280 1.00 88.62 388 TYR A C 1
ATOM 3104 O O . TYR A 1 388 ? -8.949 31.077 12.093 1.00 88.62 388 TYR A O 1
ATOM 3112 N N . GLN A 1 389 ? -8.735 32.539 13.790 1.00 88.69 389 GLN A N 1
ATOM 3113 C CA . GLN A 1 389 ? -9.096 33.741 13.025 1.00 88.69 389 GLN A CA 1
ATOM 3114 C C . GLN A 1 389 ? -10.514 33.672 12.417 1.00 88.69 389 GLN A C 1
ATOM 3116 O O . GLN A 1 389 ? -10.722 34.112 11.287 1.00 88.69 389 GLN A O 1
ATOM 3121 N N . GLY A 1 390 ? -11.489 33.115 13.148 1.00 88.00 390 GLY A N 1
ATOM 3122 C CA . GLY A 1 390 ? -12.891 33.051 12.713 1.00 88.00 390 GLY A CA 1
ATOM 3123 C C . GLY A 1 390 ? -13.179 31.968 11.671 1.00 88.00 390 GLY A C 1
ATOM 3124 O O . GLY A 1 390 ? -14.235 31.982 11.041 1.00 88.00 390 GLY A O 1
ATOM 3125 N N . ARG A 1 391 ? -12.241 31.037 11.468 1.00 90.12 391 ARG A N 1
ATOM 3126 C CA . ARG A 1 391 ? -12.412 29.840 10.638 1.00 90.12 391 ARG A CA 1
ATOM 3127 C C . ARG A 1 391 ? -11.899 28.610 11.372 1.00 90.12 391 ARG A C 1
ATOM 3129 O O . ARG A 1 391 ? -10.974 28.695 12.176 1.00 90.12 391 ARG A O 1
ATOM 3136 N N . GLN A 1 392 ? -12.472 27.453 11.060 1.00 93.50 392 GLN A N 1
ATOM 3137 C CA . GLN A 1 392 ? -11.956 26.181 11.554 1.00 93.50 392 GLN A CA 1
ATOM 3138 C C . GLN A 1 392 ? -10.608 25.876 10.897 1.00 93.50 392 GLN A C 1
ATOM 3140 O O . GLN A 1 392 ? -10.430 26.060 9.691 1.00 93.50 392 GLN A O 1
ATOM 3145 N N . ALA A 1 393 ? -9.657 25.413 11.696 1.00 93.94 393 ALA A N 1
ATOM 3146 C CA . ALA A 1 393 ? -8.353 24.975 11.229 1.00 93.94 393 ALA A CA 1
ATOM 3147 C C . ALA A 1 393 ? -7.900 23.753 12.025 1.00 93.94 393 ALA A C 1
ATOM 3149 O O . ALA A 1 393 ? -8.305 23.547 13.171 1.00 93.94 393 ALA A O 1
ATOM 3150 N N . LEU A 1 394 ? -7.047 22.938 11.415 1.00 95.62 394 LEU A N 1
ATOM 3151 C CA . LEU A 1 394 ? -6.454 21.795 12.092 1.00 95.62 394 LEU A CA 1
ATOM 3152 C C . LEU A 1 394 ? -5.231 22.240 12.891 1.00 95.62 394 LEU A C 1
ATOM 3154 O O . LEU A 1 394 ? -4.450 23.073 12.434 1.00 95.62 394 LEU A O 1
ATOM 3158 N N . GLN A 1 395 ? -5.039 21.650 14.062 1.00 94.69 395 GLN A N 1
ATOM 3159 C CA . GLN A 1 395 ? -3.858 21.828 14.895 1.00 94.69 395 GLN A CA 1
ATOM 3160 C C . GLN A 1 395 ? -3.189 20.472 15.106 1.00 94.69 395 GLN A C 1
ATOM 3162 O O . GLN A 1 395 ? -3.856 19.481 15.401 1.00 94.69 395 GLN A O 1
ATOM 3167 N N . GLY A 1 396 ? -1.868 20.417 14.968 1.00 94.19 396 GLY A N 1
ATOM 3168 C CA . GLY A 1 396 ? -1.103 19.198 15.207 1.00 94.19 396 GLY A CA 1
ATOM 3169 C C . GLY A 1 396 ? 0.393 19.461 15.309 1.00 94.19 396 GLY A C 1
ATOM 3170 O O . GLY A 1 396 ? 0.866 20.577 15.081 1.00 94.19 396 GLY A O 1
ATOM 3171 N N . MET A 1 397 ? 1.140 18.415 15.649 1.00 94.31 397 MET A N 1
ATOM 3172 C CA . MET A 1 397 ? 2.599 18.451 15.627 1.00 94.31 397 MET A CA 1
ATOM 3173 C C . MET A 1 397 ? 3.111 18.119 14.226 1.00 94.31 397 MET A C 1
ATOM 3175 O O . MET A 1 397 ? 2.684 17.147 13.599 1.00 94.31 397 MET A O 1
ATOM 3179 N N . THR A 1 398 ? 4.054 18.920 13.744 1.00 92.25 398 THR A N 1
ATOM 3180 C CA . THR A 1 398 ? 4.767 18.712 12.480 1.00 92.25 398 THR A CA 1
ATOM 3181 C C . THR A 1 398 ? 6.258 18.532 12.745 1.00 92.25 398 THR A C 1
ATOM 3183 O O . THR A 1 398 ? 6.725 18.752 13.861 1.00 92.25 398 THR A O 1
ATOM 3186 N N . GLU A 1 399 ? 7.035 18.194 11.717 1.00 88.00 399 GLU A N 1
ATOM 3187 C CA . GLU A 1 399 ? 8.505 18.162 11.822 1.00 88.00 399 GLU A CA 1
ATOM 3188 C C . GLU A 1 399 ? 9.112 19.525 12.218 1.00 88.00 399 GLU A C 1
ATOM 3190 O O . GLU A 1 399 ? 10.218 19.575 12.747 1.00 88.00 399 GLU A O 1
ATOM 3195 N N . SER A 1 400 ? 8.384 20.629 12.011 1.00 89.00 400 SER A N 1
ATOM 3196 C CA . SER A 1 400 ? 8.782 21.983 12.427 1.00 89.00 400 SER A CA 1
ATOM 3197 C C . SER A 1 400 ? 8.225 22.397 13.798 1.00 89.00 400 SER A C 1
ATOM 3199 O O . SER A 1 400 ? 8.338 23.563 14.170 1.00 89.00 400 SER A O 1
ATOM 3201 N N . GLY A 1 401 ? 7.603 21.474 14.538 1.00 89.31 401 GLY A N 1
ATOM 3202 C CA . GLY A 1 401 ? 6.925 21.740 15.808 1.00 89.31 401 GLY A CA 1
ATOM 3203 C C . GLY A 1 401 ? 5.404 21.918 15.670 1.00 89.31 401 GLY A C 1
ATOM 3204 O O . GLY A 1 401 ? 4.828 21.558 14.633 1.00 89.31 401 GLY A O 1
ATOM 3205 N N . PRO A 1 402 ? 4.732 22.441 16.715 1.00 90.38 402 PRO A N 1
ATOM 3206 C CA . PRO A 1 402 ? 3.293 22.687 16.704 1.00 90.38 402 PRO A CA 1
ATOM 3207 C C . PRO A 1 402 ? 2.907 23.643 15.575 1.00 90.38 402 PRO A C 1
ATOM 3209 O O . PRO A 1 402 ? 3.542 24.681 15.385 1.00 90.38 402 PRO A O 1
ATOM 3212 N N . GLY A 1 403 ? 1.851 23.321 14.834 1.00 88.69 403 GLY A N 1
ATOM 3213 C CA . GLY A 1 403 ? 1.425 24.133 13.701 1.00 88.69 403 GLY A CA 1
ATOM 3214 C C . GLY A 1 403 ? -0.076 24.109 13.462 1.00 88.69 403 GLY A C 1
ATOM 3215 O O . GLY A 1 403 ? -0.761 23.129 13.758 1.00 88.69 403 GLY A O 1
ATOM 3216 N N . MET A 1 404 ? -0.555 25.207 12.878 1.00 91.19 404 MET A N 1
ATOM 3217 C CA . MET A 1 404 ? -1.879 25.293 12.273 1.00 91.19 404 MET A CA 1
ATOM 3218 C C . MET A 1 404 ? -1.801 24.830 10.820 1.00 91.19 404 MET A C 1
ATOM 3220 O O . MET A 1 404 ? -0.927 25.263 10.064 1.00 91.19 404 MET A O 1
ATOM 3224 N N . LEU A 1 405 ? -2.716 23.949 10.435 1.00 91.62 405 LEU A N 1
ATOM 3225 C CA . LEU A 1 405 ? -2.814 23.366 9.107 1.00 91.62 405 LEU A CA 1
ATOM 3226 C C . LEU A 1 405 ? -4.114 23.828 8.460 1.00 91.62 405 LEU A C 1
ATOM 3228 O O . LEU A 1 405 ? -5.205 23.658 9.006 1.00 91.62 405 LEU A O 1
ATOM 3232 N N . LEU A 1 406 ? -3.966 24.420 7.283 1.00 91.25 406 LEU A N 1
ATOM 3233 C CA . LEU A 1 406 ? -5.062 24.844 6.429 1.00 91.25 406 LEU A CA 1
ATOM 3234 C C . LEU A 1 406 ? -5.049 23.977 5.173 1.00 91.25 406 LEU A C 1
ATOM 3236 O O . LEU A 1 406 ? -3.984 23.584 4.689 1.00 91.25 406 LEU A O 1
ATOM 3240 N N . HIS A 1 407 ? -6.232 23.702 4.644 1.00 92.69 407 HIS A N 1
ATOM 3241 C CA . HIS A 1 407 ? -6.412 23.010 3.376 1.00 92.69 407 HIS A CA 1
ATOM 3242 C C . HIS A 1 407 ? -7.449 23.767 2.532 1.00 92.69 407 HIS A C 1
ATOM 3244 O O . HIS A 1 407 ? -8.319 24.439 3.097 1.00 92.69 407 HIS A O 1
ATOM 3250 N N . PRO A 1 408 ? -7.368 23.689 1.194 1.00 93.00 408 PRO A N 1
ATOM 3251 C CA . PRO A 1 408 ? -8.453 24.129 0.325 1.00 93.00 408 PRO A CA 1
ATOM 3252 C C . PRO A 1 408 ? -9.661 23.189 0.465 1.00 93.00 408 PRO A C 1
ATOM 3254 O O . PRO A 1 408 ? -9.572 22.137 1.102 1.00 93.00 408 PRO A O 1
ATOM 3257 N N . ALA A 1 409 ? -10.791 23.542 -0.146 1.00 93.69 409 ALA A N 1
ATOM 3258 C CA . ALA A 1 409 ? -11.886 22.589 -0.303 1.00 93.69 409 ALA A CA 1
ATOM 3259 C C . ALA A 1 409 ? -11.395 21.368 -1.097 1.00 93.69 409 ALA A C 1
ATOM 3261 O O . ALA A 1 409 ? -10.688 21.519 -2.097 1.00 93.69 409 ALA A O 1
ATOM 3262 N N . ILE A 1 410 ? -11.741 20.168 -0.636 1.00 95.94 410 ILE A N 1
ATOM 3263 C CA . ILE A 1 410 ? -11.396 18.942 -1.352 1.00 95.94 410 ILE A CA 1
ATOM 3264 C C . ILE A 1 410 ? -12.534 18.626 -2.324 1.00 95.94 410 ILE A C 1
ATOM 3266 O O . ILE A 1 410 ? -13.680 18.517 -1.883 1.00 95.94 410 ILE A O 1
ATOM 3270 N N . PRO A 1 411 ? -12.261 18.463 -3.630 1.00 95.75 411 PRO A N 1
ATOM 3271 C CA . PRO A 1 411 ? -13.305 18.120 -4.581 1.00 95.75 411 PRO A CA 1
ATOM 3272 C C . PRO A 1 411 ? -13.785 16.683 -4.344 1.00 95.75 411 PRO A C 1
ATOM 3274 O O . PRO A 1 411 ? -12.985 15.769 -4.159 1.00 95.75 411 PRO A O 1
ATOM 3277 N N . GLU A 1 412 ? -15.101 16.471 -4.375 1.00 95.62 412 GLU A N 1
ATOM 3278 C CA . GLU A 1 412 ? -15.699 15.127 -4.313 1.00 95.62 412 GLU A CA 1
ATOM 3279 C C . GLU A 1 412 ? -15.555 14.372 -5.647 1.00 95.62 412 GLU A C 1
ATOM 3281 O O . GLU A 1 412 ? -15.567 13.143 -5.698 1.00 95.62 412 GLU A O 1
ATOM 3286 N N . GLN A 1 413 ? -15.420 15.108 -6.748 1.00 95.25 413 GLN A N 1
ATOM 3287 C CA . GLN A 1 413 ? -15.274 14.584 -8.104 1.00 95.25 413 GLN A CA 1
ATOM 3288 C C . GLN A 1 413 ? -13.825 14.708 -8.578 1.00 95.25 413 GLN A C 1
ATOM 3290 O O . GLN A 1 413 ? -13.011 15.391 -7.962 1.00 95.25 413 GLN A O 1
ATOM 3295 N N . ILE A 1 414 ? -13.500 14.047 -9.692 1.00 94.19 414 ILE A N 1
ATOM 3296 C CA . ILE A 1 414 ? -12.185 14.192 -10.329 1.00 94.19 414 ILE A CA 1
ATOM 3297 C C . ILE A 1 414 ? -11.935 15.691 -10.599 1.00 94.19 414 ILE A C 1
ATOM 3299 O O . ILE A 1 414 ? -12.776 16.299 -11.267 1.00 94.19 414 ILE A O 1
ATOM 3303 N N . PRO A 1 415 ? -10.822 16.276 -10.104 1.00 95.12 415 PRO A N 1
ATOM 3304 C CA . PRO A 1 415 ? -10.617 17.719 -10.152 1.00 95.12 415 PRO A CA 1
ATOM 3305 C C . PRO A 1 415 ? -10.584 18.254 -11.587 1.00 95.12 415 PRO A C 1
ATOM 3307 O O . PRO A 1 415 ? -9.919 17.687 -12.464 1.00 95.12 415 PRO A O 1
ATOM 3310 N N . ASN A 1 416 ? -11.282 19.360 -11.818 1.00 93.94 416 ASN A N 1
ATOM 3311 C CA . ASN A 1 416 ? -11.229 20.119 -13.062 1.00 93.94 416 ASN A CA 1
ATOM 3312 C C . ASN A 1 416 ? -10.109 21.183 -13.014 1.00 93.94 416 ASN A C 1
ATOM 3314 O O . ASN A 1 416 ? -9.364 21.296 -12.042 1.00 93.94 416 ASN A O 1
ATOM 3318 N N . SER A 1 417 ? -9.967 21.980 -14.076 1.00 91.12 417 SER A N 1
ATOM 3319 C CA . SER A 1 417 ? -8.920 23.008 -14.159 1.00 91.12 417 SER A CA 1
ATOM 3320 C C . SER A 1 417 ? -8.996 24.087 -13.067 1.00 91.12 417 SER A C 1
ATOM 3322 O O . SER A 1 417 ? -7.952 24.596 -12.671 1.00 91.12 417 SER A O 1
ATOM 3324 N N . GLU A 1 418 ? -10.188 24.439 -12.582 1.00 90.50 418 GLU A N 1
ATOM 3325 C CA . GLU A 1 418 ? -10.384 25.407 -11.493 1.00 90.50 418 GLU A CA 1
ATOM 3326 C C . GLU A 1 418 ? -9.972 24.805 -10.144 1.00 90.50 418 GLU A C 1
ATOM 3328 O O . GLU A 1 418 ? -9.218 25.427 -9.392 1.00 90.50 418 GLU A O 1
ATOM 3333 N N . ASP A 1 419 ? -10.357 23.552 -9.884 1.00 94.06 419 ASP A N 1
ATOM 3334 C CA . ASP A 1 419 ? -9.942 22.823 -8.680 1.00 94.06 419 ASP A CA 1
ATOM 3335 C C . ASP A 1 419 ? -8.409 22.764 -8.572 1.00 94.06 419 ASP A C 1
ATOM 3337 O O . ASP A 1 419 ? -7.836 23.013 -7.507 1.00 94.06 419 ASP A O 1
ATOM 3341 N N . TRP A 1 420 ? -7.719 22.498 -9.690 1.00 94.31 420 TRP A N 1
ATOM 3342 C CA . TRP A 1 420 ? -6.254 22.448 -9.731 1.00 94.31 420 TRP A CA 1
ATOM 3343 C C . TRP A 1 420 ? -5.586 23.784 -9.394 1.00 94.31 420 TRP A C 1
ATOM 3345 O O . TRP A 1 420 ? -4.516 23.784 -8.782 1.00 94.31 420 TRP A O 1
ATOM 3355 N N . GLN A 1 421 ? -6.203 24.919 -9.731 1.00 88.81 421 GLN A N 1
ATOM 3356 C CA . GLN A 1 421 ? -5.675 26.234 -9.352 1.00 88.81 421 GLN A CA 1
ATOM 3357 C C . GLN A 1 421 ? -5.737 26.444 -7.835 1.00 88.81 421 GLN A C 1
ATOM 3359 O O . GLN A 1 421 ? -4.763 26.917 -7.242 1.00 88.81 421 GLN A O 1
ATOM 3364 N N . GLY A 1 422 ? -6.846 26.053 -7.199 1.00 87.69 422 GLY A N 1
ATOM 3365 C CA . GLY A 1 422 ? -6.999 26.119 -5.743 1.00 87.69 422 GLY A CA 1
ATOM 3366 C C . GLY A 1 422 ? -6.065 25.155 -5.006 1.00 87.69 422 GLY A C 1
ATOM 3367 O O . GLY A 1 422 ? -5.436 25.522 -4.011 1.00 87.69 422 GLY A O 1
ATOM 3368 N N . LEU A 1 423 ? -5.919 23.933 -5.525 1.00 92.69 423 LEU A N 1
ATOM 3369 C CA . LEU A 1 423 ? -5.035 22.906 -4.969 1.00 92.69 423 LEU A CA 1
ATOM 3370 C C . LEU A 1 423 ? -3.548 23.242 -5.141 1.00 92.69 423 LEU A C 1
ATOM 3372 O O . LEU A 1 423 ? -2.752 22.896 -4.272 1.00 92.69 423 LEU A O 1
ATOM 3376 N N . GLY A 1 424 ? -3.162 23.944 -6.210 1.00 86.31 424 GLY A N 1
ATOM 3377 C CA . GLY A 1 424 ? -1.761 24.259 -6.513 1.00 86.31 424 GLY A CA 1
ATOM 3378 C C . GLY A 1 424 ? -1.057 25.144 -5.475 1.00 86.31 424 GLY A C 1
ATOM 3379 O O . GLY A 1 424 ? 0.170 25.154 -5.409 1.00 86.31 424 GLY A O 1
ATOM 3380 N N . GLN A 1 425 ? -1.810 25.865 -4.638 1.00 85.88 425 GLN A N 1
ATOM 3381 C CA . GLN A 1 425 ? -1.263 26.672 -3.535 1.00 85.88 425 GLN A CA 1
ATOM 3382 C C . GLN A 1 425 ? -1.165 25.896 -2.219 1.00 85.88 425 GLN A C 1
ATOM 3384 O O . GLN A 1 425 ? -0.577 26.373 -1.243 1.00 85.88 425 GLN A O 1
ATOM 3389 N N . TRP A 1 426 ? -1.766 24.710 -2.159 1.00 92.06 426 TRP A N 1
ATOM 3390 C CA . TRP A 1 426 ? -1.781 23.910 -0.953 1.00 92.06 426 TRP A CA 1
ATOM 3391 C C . TRP A 1 426 ? -0.400 23.317 -0.698 1.00 92.06 426 TRP A C 1
ATOM 3393 O O . TRP A 1 426 ? 0.224 22.730 -1.577 1.00 92.06 426 TRP A O 1
ATOM 3403 N N . GLN A 1 427 ? 0.072 23.432 0.539 1.00 89.38 427 GLN A N 1
ATOM 3404 C CA . GLN A 1 427 ? 1.278 22.757 0.998 1.00 89.38 427 GLN A CA 1
ATOM 3405 C C . GLN A 1 427 ? 0.897 21.775 2.092 1.00 89.38 427 GLN A C 1
ATOM 3407 O O . GLN A 1 427 ? 0.662 22.160 3.243 1.00 89.38 427 GLN A O 1
ATOM 3412 N N . LEU A 1 428 ? 0.828 20.498 1.728 1.00 90.31 428 LEU A N 1
ATOM 3413 C CA . LEU A 1 428 ? 0.543 19.446 2.684 1.00 90.31 428 LEU A CA 1
ATOM 3414 C C . LEU A 1 428 ? 1.737 19.282 3.630 1.00 90.31 428 LEU A C 1
ATOM 3416 O O . LEU A 1 428 ? 2.836 18.913 3.216 1.00 90.31 428 LEU A O 1
ATOM 3420 N N . ARG A 1 429 ? 1.531 19.554 4.921 1.00 90.38 429 ARG A N 1
ATOM 3421 C CA . ARG A 1 429 ? 2.591 19.390 5.923 1.00 90.38 429 ARG A CA 1
ATOM 3422 C C . ARG A 1 429 ? 2.638 17.965 6.447 1.00 90.38 429 ARG A C 1
ATOM 3424 O O . ARG A 1 429 ? 1.613 17.319 6.666 1.00 90.38 429 ARG A O 1
ATOM 3431 N N . ARG A 1 430 ? 3.852 17.498 6.732 1.00 90.50 430 ARG A N 1
ATOM 3432 C CA . ARG A 1 430 ? 4.073 16.199 7.359 1.00 90.50 430 ARG A CA 1
ATOM 3433 C C . ARG A 1 430 ? 3.813 16.281 8.863 1.00 90.50 430 ARG A C 1
ATOM 3435 O O . ARG A 1 430 ? 4.567 16.908 9.605 1.00 90.50 430 ARG A O 1
ATOM 3442 N N . LEU A 1 431 ? 2.733 15.633 9.287 1.00 93.88 431 LEU A N 1
ATOM 3443 C CA . LEU A 1 431 ? 2.404 15.409 10.693 1.00 93.88 431 LEU A CA 1
ATOM 3444 C C . LEU A 1 431 ? 3.360 14.394 11.323 1.00 93.88 431 LEU A C 1
ATOM 3446 O O . LEU A 1 431 ? 3.842 13.489 10.635 1.00 93.88 431 LEU A O 1
ATOM 3450 N N . ILE A 1 432 ? 3.566 14.498 12.632 1.00 94.56 432 ILE A N 1
ATOM 3451 C CA . ILE A 1 432 ? 4.172 13.445 13.458 1.00 94.56 432 ILE A CA 1
ATOM 3452 C C . ILE A 1 432 ? 3.104 12.809 14.372 1.00 94.56 432 ILE A C 1
ATOM 3454 O O . ILE A 1 432 ? 2.021 13.381 14.535 1.00 94.56 432 ILE A O 1
ATOM 3458 N N . PRO A 1 433 ? 3.332 11.600 14.919 1.00 94.94 433 PRO A N 1
ATOM 3459 C CA . PRO A 1 433 ? 2.398 10.974 15.856 1.00 94.94 433 PRO A CA 1
ATOM 3460 C C . PRO A 1 433 ? 2.116 11.854 17.084 1.00 94.94 433 PRO A C 1
ATOM 3462 O O . PRO A 1 433 ? 2.994 12.618 17.490 1.00 94.94 433 PRO A O 1
ATOM 3465 N N . PRO A 1 434 ? 0.927 11.737 17.702 1.00 91.94 434 PRO A N 1
ATOM 3466 C CA . PRO A 1 434 ? 0.626 12.461 18.930 1.00 91.94 434 PRO A CA 1
ATOM 3467 C C . PRO A 1 434 ? 1.529 11.991 20.080 1.00 91.94 434 PRO A C 1
ATOM 3469 O O . PRO A 1 434 ? 1.897 10.818 20.174 1.00 91.94 434 PRO A O 1
ATOM 3472 N N . GLU A 1 435 ? 1.882 12.919 20.964 1.00 87.88 435 GLU A N 1
ATOM 3473 C CA . GLU A 1 435 ? 2.712 12.644 22.136 1.00 87.88 435 GLU A CA 1
ATOM 3474 C C . GLU A 1 435 ? 1.902 12.000 23.274 1.00 87.88 435 GLU A C 1
ATOM 3476 O O . GLU A 1 435 ? 0.674 12.055 23.308 1.00 87.88 435 GLU A O 1
ATOM 3481 N N . GLY A 1 436 ? 2.598 11.388 24.238 1.00 85.56 436 GLY A N 1
ATOM 3482 C CA . GLY A 1 436 ? 1.982 10.941 25.493 1.00 85.56 436 GLY A CA 1
ATOM 3483 C C . GLY A 1 436 ? 1.081 9.704 25.395 1.00 85.56 436 GLY A C 1
ATOM 3484 O O . GLY A 1 436 ? 0.363 9.410 26.344 1.00 85.56 436 GLY A O 1
ATOM 3485 N N . LEU A 1 437 ? 1.132 8.952 24.292 1.00 86.69 437 LEU A N 1
ATOM 3486 C CA . LEU A 1 437 ? 0.237 7.816 24.043 1.00 86.69 437 LEU A CA 1
ATOM 3487 C C . LEU A 1 437 ? 0.374 6.632 25.024 1.00 86.69 437 LEU A C 1
ATOM 3489 O O . LEU A 1 437 ? -0.550 5.834 25.118 1.00 86.69 437 LEU A O 1
ATOM 3493 N N . GLN A 1 438 ? 1.507 6.478 25.725 1.00 87.62 438 GLN A N 1
ATOM 3494 C CA . GLN A 1 438 ? 1.773 5.384 26.686 1.00 87.62 438 GLN A CA 1
ATOM 3495 C C . GLN A 1 438 ? 1.392 3.971 26.175 1.00 87.62 438 GLN A C 1
ATOM 3497 O O . GLN A 1 438 ? 0.923 3.121 26.931 1.00 87.62 438 GLN A O 1
ATOM 3502 N N . LEU A 1 439 ? 1.604 3.689 24.884 1.00 89.75 439 LEU A N 1
ATOM 3503 C CA . LEU A 1 439 ? 1.092 2.476 24.225 1.00 89.75 439 LEU A CA 1
ATOM 3504 C C . LEU A 1 439 ? 1.648 1.168 24.800 1.00 89.75 439 LEU A C 1
ATOM 3506 O O . LEU A 1 439 ? 0.956 0.156 24.804 1.00 89.75 439 LEU A O 1
ATOM 3510 N N . ALA A 1 440 ? 2.881 1.183 25.316 1.00 83.00 440 ALA A N 1
ATOM 3511 C CA . ALA A 1 440 ? 3.481 0.023 25.978 1.00 83.00 440 ALA A CA 1
ATOM 3512 C C . ALA A 1 440 ? 2.735 -0.391 27.263 1.00 83.00 440 ALA A C 1
ATOM 3514 O O . ALA A 1 440 ? 2.833 -1.539 27.684 1.00 83.00 440 ALA A O 1
ATOM 3515 N N . ALA A 1 441 ? 1.979 0.531 27.869 1.00 84.38 441 ALA A N 1
ATOM 3516 C CA . ALA A 1 441 ? 1.123 0.286 29.027 1.00 84.38 441 ALA A CA 1
ATOM 3517 C C . ALA A 1 441 ? -0.359 0.079 28.642 1.00 84.38 441 ALA A C 1
ATOM 3519 O O . ALA A 1 441 ? -1.219 0.083 29.517 1.00 84.38 441 ALA A O 1
ATOM 3520 N N . GLY A 1 442 ? -0.668 -0.078 27.347 1.00 83.44 442 GLY A N 1
ATOM 3521 C CA . GLY A 1 442 ? -2.039 -0.222 26.845 1.00 83.44 442 GLY A CA 1
ATOM 3522 C C . GLY A 1 442 ? -2.795 1.098 26.669 1.00 83.44 442 GLY A C 1
ATOM 3523 O O . GLY A 1 442 ? -4.025 1.106 26.647 1.00 83.44 442 GLY A O 1
ATOM 3524 N N . GLY A 1 443 ? -2.080 2.223 26.566 1.00 88.12 443 GLY A N 1
ATOM 3525 C CA . GLY A 1 443 ? -2.687 3.522 26.286 1.00 88.12 443 GLY A CA 1
ATOM 3526 C C . GLY A 1 443 ? -3.430 3.562 24.944 1.00 88.12 443 GLY A C 1
ATOM 3527 O O . GLY A 1 443 ? -3.158 2.792 24.028 1.00 88.12 443 GLY A O 1
ATOM 3528 N N . ARG A 1 444 ? -4.406 4.466 24.822 1.00 89.62 444 ARG A N 1
ATOM 3529 C CA . ARG A 1 444 ? -5.321 4.507 23.671 1.00 89.62 444 ARG A CA 1
ATOM 3530 C C . ARG A 1 444 ? -4.666 5.127 22.439 1.00 89.62 444 ARG A C 1
ATOM 3532 O O . ARG A 1 444 ? -4.093 6.211 22.525 1.00 89.62 444 ARG A O 1
ATOM 3539 N N . LEU A 1 445 ? -4.866 4.510 21.272 1.00 92.81 445 LEU A N 1
ATOM 3540 C CA . LEU A 1 445 ? -4.568 5.128 19.976 1.00 92.81 445 LEU A CA 1
ATOM 3541 C C . LEU A 1 445 ? -5.793 5.882 19.440 1.00 92.81 445 LEU A C 1
ATOM 3543 O O . LEU A 1 445 ? -6.803 5.244 19.132 1.00 92.81 445 LEU A O 1
ATOM 3547 N N . PRO A 1 446 ? -5.733 7.217 19.286 1.00 94.25 446 PRO A N 1
ATOM 3548 C CA . PRO A 1 446 ? -6.813 7.954 18.650 1.00 94.25 446 PRO A CA 1
ATOM 3549 C C . PRO A 1 446 ? -6.846 7.619 17.156 1.00 94.25 446 PRO A C 1
ATOM 3551 O O . PRO A 1 446 ? -5.805 7.547 16.508 1.00 94.25 446 PRO A O 1
ATOM 3554 N N . HIS A 1 447 ? -8.034 7.447 16.587 1.00 96.19 447 HIS A N 1
ATOM 3555 C CA . HIS A 1 447 ? -8.217 7.147 15.167 1.00 96.19 447 HIS A CA 1
ATOM 3556 C C . HIS A 1 447 ? -9.476 7.831 14.626 1.00 96.19 447 HIS A C 1
ATOM 3558 O O . HIS A 1 447 ? -10.272 8.393 15.379 1.00 96.19 447 HIS A O 1
ATOM 3564 N N . ILE A 1 448 ? -9.676 7.754 13.311 1.00 96.81 448 ILE A N 1
ATOM 3565 C CA . ILE A 1 448 ? -10.918 8.152 12.639 1.00 96.81 448 ILE A CA 1
ATOM 3566 C C . ILE A 1 448 ? -11.364 6.968 11.783 1.00 96.81 448 ILE A C 1
ATOM 3568 O O . ILE A 1 448 ? -10.608 6.556 10.908 1.00 96.81 448 ILE A O 1
ATOM 3572 N N . ARG A 1 449 ? -12.553 6.406 12.052 1.00 96.06 449 ARG A N 1
ATOM 3573 C CA . ARG A 1 449 ? -13.234 5.359 11.251 1.00 96.06 449 ARG A CA 1
ATOM 3574 C C . ARG A 1 449 ? -12.509 4.020 11.019 1.00 96.06 449 ARG A C 1
ATOM 3576 O O . ARG A 1 449 ? -12.934 3.219 10.191 1.00 96.06 449 ARG A O 1
ATOM 3583 N N . LEU A 1 450 ? -11.442 3.716 11.759 1.00 96.12 450 LEU A N 1
ATOM 3584 C CA . LEU A 1 450 ? -10.791 2.396 11.708 1.00 96.12 450 LEU A CA 1
ATOM 3585 C C . LEU A 1 450 ? -11.766 1.257 12.064 1.00 96.12 450 LEU A C 1
ATOM 3587 O O . LEU A 1 450 ? -11.732 0.187 11.463 1.00 96.12 450 LEU A O 1
ATOM 3591 N N . ASP A 1 451 ? -12.668 1.512 13.002 1.00 94.62 451 ASP A N 1
ATOM 3592 C CA . ASP A 1 451 ? -13.760 0.630 13.406 1.00 94.62 451 ASP A CA 1
ATOM 3593 C C . ASP A 1 451 ? -14.793 0.391 12.295 1.00 94.62 451 ASP A C 1
ATOM 3595 O O . ASP A 1 451 ? -15.282 -0.728 12.140 1.00 94.62 451 ASP A O 1
ATOM 3599 N N . SER A 1 452 ? -15.065 1.405 11.470 1.00 94.81 452 SER A N 1
ATOM 3600 C CA . SER A 1 452 ? -15.903 1.268 10.270 1.00 94.81 452 SER A CA 1
ATOM 3601 C C . SER A 1 452 ? -15.239 0.352 9.236 1.00 94.81 452 SER A C 1
ATOM 3603 O O . SER A 1 452 ? -15.887 -0.560 8.728 1.00 94.81 452 SER A O 1
ATOM 3605 N N . ILE A 1 453 ? -13.924 0.490 9.014 1.00 96.31 453 ILE A N 1
ATOM 3606 C CA . ILE A 1 453 ? -13.166 -0.438 8.154 1.00 96.31 453 ILE A CA 1
ATOM 3607 C C . ILE A 1 453 ? -13.190 -1.869 8.708 1.00 96.31 453 ILE A C 1
ATOM 3609 O O . ILE A 1 453 ? -13.360 -2.824 7.949 1.00 96.31 453 ILE A O 1
ATOM 3613 N N . LEU A 1 454 ? -13.041 -2.046 10.024 1.00 95.00 454 LEU A N 1
ATOM 3614 C CA . LEU A 1 454 ? -13.162 -3.360 10.665 1.00 95.00 454 LEU A CA 1
ATOM 3615 C C . LEU A 1 454 ? -14.539 -3.986 10.432 1.00 95.00 454 LEU A C 1
ATOM 3617 O O . LEU A 1 454 ? -14.628 -5.175 10.119 1.00 95.00 454 LEU A O 1
ATOM 3621 N N . ASN A 1 455 ? -15.603 -3.197 10.573 1.00 95.00 455 ASN A N 1
ATOM 3622 C CA . ASN A 1 455 ? -16.962 -3.644 10.299 1.00 95.00 455 ASN A CA 1
ATOM 3623 C C . ASN A 1 455 ? -17.138 -4.031 8.825 1.00 95.00 455 ASN A C 1
ATOM 3625 O O . ASN A 1 455 ? -17.649 -5.109 8.528 1.00 95.00 455 ASN A O 1
ATOM 3629 N N . ASP A 1 456 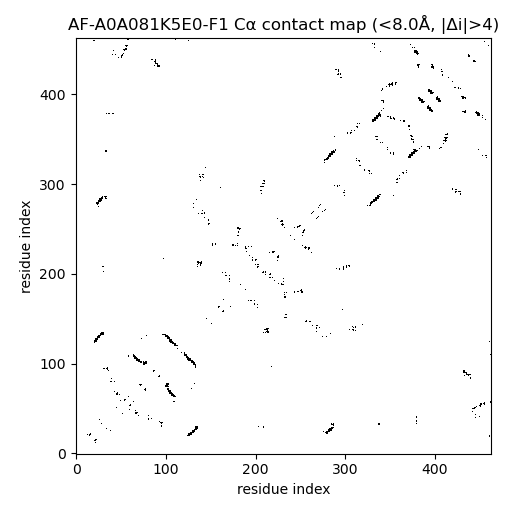? -16.646 -3.210 7.902 1.00 95.19 456 ASP A N 1
ATOM 3630 C CA . ASP A 1 456 ? -16.704 -3.506 6.474 1.00 95.19 456 ASP A CA 1
ATOM 3631 C C . ASP A 1 456 ? -15.952 -4.783 6.110 1.00 95.19 456 ASP A C 1
ATOM 3633 O O . ASP A 1 456 ? -16.430 -5.565 5.294 1.00 95.19 456 ASP A O 1
ATOM 3637 N N . LEU A 1 457 ? -14.793 -5.041 6.713 1.00 94.62 457 LEU A N 1
ATOM 3638 C CA . LEU A 1 457 ? -13.988 -6.217 6.385 1.00 94.62 457 LEU A CA 1
ATOM 3639 C C . LEU A 1 457 ? -14.495 -7.493 7.069 1.00 94.62 457 LEU A C 1
ATOM 3641 O O . LEU A 1 457 ? -14.428 -8.572 6.469 1.00 94.62 457 LEU A O 1
ATOM 3645 N N . LEU A 1 458 ? -14.975 -7.385 8.313 1.00 94.25 458 LEU A N 1
ATOM 3646 C CA . LEU A 1 458 ? -15.172 -8.532 9.206 1.00 94.25 458 LEU A CA 1
ATOM 3647 C C . LEU A 1 458 ? -16.550 -8.601 9.872 1.00 94.25 458 LEU A C 1
ATOM 3649 O O . LEU A 1 458 ? -16.862 -9.634 10.460 1.00 94.25 458 LEU A O 1
ATOM 3653 N N . GLY A 1 459 ? -17.363 -7.546 9.837 1.00 92.38 459 GLY A N 1
ATOM 3654 C CA . GLY A 1 459 ? -18.602 -7.439 10.619 1.00 92.38 459 GLY A CA 1
ATOM 3655 C C . GLY A 1 459 ? -19.591 -8.580 10.368 1.00 92.38 459 GLY A C 1
ATOM 3656 O O . GLY A 1 459 ? -20.181 -9.113 11.309 1.00 92.38 459 GLY A O 1
ATOM 3657 N N . ASP A 1 460 ? -19.681 -9.049 9.121 1.00 91.31 460 ASP A N 1
ATOM 3658 C CA . ASP A 1 460 ? -20.515 -10.191 8.727 1.00 91.31 460 ASP A CA 1
ATOM 3659 C C . ASP A 1 460 ? -20.089 -11.522 9.370 1.00 91.31 460 ASP A C 1
ATOM 3661 O O . ASP A 1 460 ? -20.894 -12.443 9.478 1.00 91.31 460 ASP A O 1
ATOM 3665 N N . ARG A 1 461 ? -18.850 -11.625 9.866 1.00 90.44 461 ARG A N 1
ATOM 3666 C CA . ARG A 1 461 ? -18.332 -12.816 10.563 1.00 90.44 461 ARG A CA 1
ATOM 3667 C C . ARG A 1 461 ? -18.722 -12.877 12.038 1.00 90.44 461 ARG A C 1
ATOM 3669 O O . ARG A 1 461 ? -18.497 -13.901 12.680 1.00 90.44 461 ARG A O 1
ATOM 3676 N N . PHE A 1 462 ? -19.284 -11.795 12.574 1.00 87.19 462 PHE A N 1
ATOM 3677 C CA . PHE A 1 462 ? -19.723 -11.700 13.968 1.00 87.19 462 PHE A CA 1
ATOM 3678 C C . PHE A 1 462 ? -21.244 -11.660 14.119 1.00 87.19 462 PHE A C 1
ATOM 3680 O O . PHE A 1 462 ? -21.713 -11.473 15.246 1.00 87.19 462 PHE A O 1
ATOM 3687 N N . SER A 1 463 ? -21.987 -11.776 13.016 1.00 71.94 463 SER A N 1
ATOM 3688 C CA . SER A 1 463 ? -23.454 -11.774 13.015 1.00 71.94 463 SER A CA 1
ATOM 3689 C C . SER A 1 463 ? -24.030 -13.022 13.674 1.00 71.94 463 SER A C 1
ATOM 3691 O O . SER A 1 463 ? -23.449 -14.116 13.499 1.00 71.94 463 SER A O 1
#

Nearest PDB structures (foldseek):
  6nz6-assembly1_B  TM=9.051E-01  e=3.543E-39  Shewanella oneidensis MR-1
  6nz5-assembly1_B  TM=9.012E-01  e=2.279E-39  Shewanella oneidensis MR-1
  6nz4-assembly1_A  TM=9.032E-01  e=3.048E-38  Shewanella oneidensis MR-1
  6nz6-assembly1_A  TM=9.064E-01  e=4.017E-38  Shewanella oneidensis MR-1
  6nz5-assembly1_A  TM=8.981E-01  e=6.600E-38  Shewanella oneidensis MR-1

Secondary structure (DSSP, 8-state):
-HHHHHHHHHHHHHHHHHTT-EEEEEEEESTTS-HHHHHHHHHHHHHTTTTS--TTSHHHHTT-EEEEEEE--TTSPBP-HHHHHHHHHTT-PPPPP-S-EEEEEEEEEEPPPPTT--S-PPEEEEEEEEEE--GGGGGGGGGGT--HHHHHHHHHHHTTSHHHHHHHHHHHHHHHH--TTS---HHHHHHHHHHHHHHHHHHHHTT----SSGGGGG--TTSTTSSS--------TT--HHHHHTS-TTSHHHHHHHHHHHHIIIIIHHHHHHTGGG-SEEEEEE-HHHHHHT-HHHHHHHHHHHHHHHHHHTTTSSSTTTTS------EEEEEE--GGGS-GGGHHHHHHHHHHHTHHHHHHHHTTT-EEEEEE-BSS--EEEEEETTEEEEEEEETTEEEEE--PPPPSSS--HHHHHHHTT-----B-PPS---GGGT-----BSHHHHHHHHHGGGG-

Organism: NCBI:txid305900

pLDDT: mean 87.46, std 13.48, range [26.64, 97.75]